Protein AF-A0A7X9BRB9-F1 (afdb_monomer)

Secondary structure (DSSP, 8-state):
-BGGGTEEEPPPTTS---STTTHHHHHHHSEEEEEEEEEEEETTEEE-GGGPPTT-EEEEEE-TTS-EEEEEEE--EEEEEEEEEEE-SSEEEEEPTTS-EEEEE--TTS-EEETTEEE-GGG--TT-EEEEEEE-SSSS--EEEEEE-SS-----EEEEEEEEEEETTTTEEEEEEEEEEETTEEEE-S--SEEEEEEPSS------SS--SEEEEEEEE-TTS-EEEEEEEEE---S-EEEEEEEEEEEETTEEEESS--S-EE--TTSEEEETTEE--GGGSPTT-EEEEEEEEETTEEEEEEEEE--TTTTS-EEEEEEEEEEETTTEEEEEEEEEEETTEEEEE-S-EEEE--TTT-EEEETTEEE-TTT-SGGGTT-EEEEEEETTEEEEEE-PPPEEEEEEEEEEEEE--EE-TTS-EEE---EEEEEEEEEEETTTTEEEEE--EEEE--TT-EEEETTEEE-GGG--TT-EEEEEEETTT--EEEEEE-

Foldseek 3Di:
DCVVVQKDFDAPPQQDDPDPVCVVVRVPPGIAGADPAAFEAEPNRTDDPVPDDPLWDWDFDADPVRHTRYIYTYAAWDKFKFFFFDDDPFKTWGQGLVRDIDIDGHDPPAFEDAPNDTDDPVPRAGQWMKIWRWNDRHDDIDTNHIYTYHDGFFFPWKKKFWFAFADPVQQWTKGAQIWTCDPLDTDGDPDHDIDIAHADPSADDDDDGDDGAMKIFTWTQDPVRGIHTPAIAHDHHFPFKDKDKFFFADDDDQWTDGDPDPFTEGEDPRAFEAELRHTHDPVSDDGRFIKIFIWGDDDRHIYTNYIYTYWPCSLLKKKKKAAWADDDQQFKTKGQKIWIDGRLDTHTDRHIDMATEDQVAEWEQELVATDHSNVVHPVSHGQIWMFIDNPRYTRYIFSDDDFRKKKKFFFQDFADWDADPVGHTPTATQKTKGDQMWIADPVVRHTDTDHIDMAGEGNRAWEAESSDTDGNNVDDGGFIWMFGAHPPPRHGRYIYTD

Mean predicted aligned error: 15.3 Å

Solvent-accessible surface area (backbone atoms only — not comparable to full-atom values): 26661 Å² total; per-residue (Å²): 93,42,66,92,80,37,35,38,66,58,64,47,97,86,31,47,59,73,47,81,93,43,36,69,62,37,62,74,74,34,50,42,43,45,56,98,68,56,48,27,30,48,73,88,36,83,47,60,76,77,72,56,54,58,46,44,52,66,49,78,41,62,45,99,87,62,32,34,41,34,38,45,32,36,78,55,65,43,83,46,61,27,30,27,47,42,73,62,98,50,33,38,28,29,35,30,91,89,70,50,75,47,81,44,80,48,62,92,82,44,50,32,28,44,78,89,37,83,50,60,80,86,75,64,52,66,39,40,48,36,36,34,33,31,31,74,49,42,77,55,74,39,60,76,28,38,39,40,56,78,66,83,74,46,53,72,45,36,36,37,21,38,40,60,38,38,42,82,90,74,47,25,48,30,29,28,75,44,24,34,58,56,88,66,35,83,39,76,47,96,65,83,58,77,51,75,41,34,56,30,90,84,41,77,85,74,80,60,56,68,57,64,30,37,32,38,37,31,26,28,67,44,98,87,71,46,66,22,35,62,46,69,30,79,40,70,68,68,96,49,72,47,66,50,73,43,34,32,61,47,76,58,90,56,33,39,36,40,70,88,45,92,54,49,29,35,52,57,96,54,34,47,29,33,41,64,52,17,59,38,58,73,82,61,59,56,68,67,40,56,34,26,31,41,28,31,73,41,92,92,32,30,34,41,50,34,39,39,34,72,59,76,59,72,53,67,45,46,45,34,36,29,33,27,64,43,52,46,63,68,45,32,40,26,24,47,32,37,26,38,56,52,71,92,41,72,52,75,41,77,65,64,51,68,35,37,46,40,87,90,64,34,41,31,25,29,89,94,22,84,47,60,53,84,74,46,38,63,89,51,50,72,40,58,33,34,37,35,18,48,85,48,40,36,50,34,36,23,56,46,74,76,55,75,36,35,34,37,27,28,29,70,41,74,39,63,64,36,64,49,102,84,69,48,81,73,37,53,41,38,32,39,31,28,35,83,21,31,39,45,40,81,87,80,72,41,77,42,80,48,73,68,45,78,33,45,36,56,73,18,27,45,24,36,43,81,65,42,80,49,48,57,71,78,62,54,72,64,42,50,35,38,30,29,10,23,77,85,84,49,34,34,38,38,37,41,31,115

Radius of gyration: 27.95 Å; Cα contacts (8 Å, |Δi|>4): 1214; chains: 1; bounding box: 80×62×64 Å

Structure (mmCIF, N/CA/C/O backbone):
data_AF-A0A7X9BRB9-F1
#
_entry.id   AF-A0A7X9BRB9-F1
#
loop_
_atom_site.group_PDB
_atom_site.id
_atom_site.type_symbol
_atom_site.label_atom_id
_atom_site.label_alt_id
_atom_site.label_comp_id
_atom_site.label_asym_id
_atom_site.label_entity_id
_atom_site.label_seq_id
_atom_site.pdbx_PDB_ins_code
_atom_site.Cartn_x
_atom_site.Cartn_y
_atom_site.Cartn_z
_atom_site.occupancy
_atom_site.B_iso_or_equiv
_atom_site.auth_seq_id
_atom_site.auth_comp_id
_atom_site.auth_asym_id
_atom_site.auth_atom_id
_atom_site.pdbx_PDB_model_num
ATOM 1 N N . ASN A 1 1 ? -28.944 -16.063 16.396 1.00 81.50 1 ASN A N 1
ATOM 2 C CA . ASN A 1 1 ? -29.538 -15.959 17.744 1.00 81.50 1 ASN A CA 1
ATOM 3 C C . ASN A 1 1 ? -30.044 -14.539 17.927 1.00 81.50 1 ASN A C 1
ATOM 5 O O . ASN A 1 1 ? -29.241 -13.628 17.774 1.00 81.50 1 ASN A O 1
ATOM 9 N N . ASN A 1 2 ? -31.337 -14.330 18.174 1.00 82.00 2 ASN A N 1
ATOM 10 C CA . ASN A 1 2 ? -31.875 -12.989 18.380 1.00 82.00 2 ASN A CA 1
ATOM 11 C C . ASN A 1 2 ? -32.110 -12.763 19.872 1.00 82.00 2 ASN A C 1
ATOM 13 O O . ASN A 1 2 ? -33.237 -12.862 20.363 1.00 82.00 2 ASN A O 1
ATOM 17 N N . PHE A 1 3 ? -31.009 -12.492 20.586 1.00 82.75 3 PHE A N 1
ATOM 18 C CA . PHE A 1 3 ? -31.025 -12.508 22.044 1.00 82.75 3 PHE A CA 1
ATOM 19 C C . PHE A 1 3 ? -32.054 -11.509 22.621 1.00 82.75 3 PHE A C 1
ATOM 21 O O . PHE A 1 3 ? -32.748 -11.808 23.592 1.00 82.75 3 PHE A O 1
ATOM 28 N N . SER A 1 4 ? -32.169 -10.340 21.977 1.00 82.06 4 SER A N 1
ATOM 29 C CA . SER A 1 4 ? -33.034 -9.229 22.382 1.00 82.06 4 SER A CA 1
ATOM 30 C C . SER A 1 4 ? -34.522 -9.522 22.200 1.00 82.06 4 SER A C 1
ATOM 32 O O . SER A 1 4 ? -35.337 -8.980 22.939 1.00 82.06 4 SER A O 1
ATOM 34 N N . LEU A 1 5 ? -34.876 -10.371 21.231 1.00 84.44 5 LEU A N 1
ATOM 35 C CA . LEU A 1 5 ? -36.261 -10.763 20.954 1.00 84.44 5 LEU A CA 1
ATOM 36 C C . LEU A 1 5 ? -36.643 -12.119 21.562 1.00 84.44 5 LEU A C 1
ATOM 38 O O . LEU A 1 5 ? -37.777 -12.561 21.395 1.00 84.44 5 LEU A O 1
ATOM 42 N N . GLY A 1 6 ? -35.730 -12.780 22.275 1.00 87.56 6 GLY A N 1
ATOM 43 C CA . GLY A 1 6 ? -36.067 -13.975 23.046 1.00 87.56 6 GLY A CA 1
ATOM 44 C C . GLY A 1 6 ? -36.074 -15.287 22.255 1.00 87.56 6 GLY A C 1
ATOM 45 O O . GLY A 1 6 ? -36.646 -16.258 22.743 1.00 87.56 6 GLY A O 1
ATOM 46 N N . TYR A 1 7 ? -35.489 -15.354 21.051 1.00 88.56 7 TYR A N 1
ATOM 47 C CA . TYR A 1 7 ? -35.559 -16.563 20.222 1.00 88.56 7 TYR A CA 1
ATOM 48 C C . TYR A 1 7 ? -34.257 -16.938 19.508 1.00 88.56 7 TYR A C 1
ATOM 50 O O . TYR A 1 7 ? -33.406 -16.107 19.175 1.00 88.56 7 TYR A O 1
ATOM 58 N N . ILE A 1 8 ? -34.139 -18.228 19.201 1.00 89.00 8 ILE A N 1
ATOM 59 C CA . ILE A 1 8 ? -33.098 -18.795 18.349 1.00 89.00 8 ILE A CA 1
ATOM 60 C C . ILE A 1 8 ? -33.742 -19.518 17.166 1.00 89.00 8 ILE A C 1
ATOM 62 O O . ILE A 1 8 ? -34.767 -20.175 17.315 1.00 89.00 8 ILE A O 1
ATOM 66 N N . THR A 1 9 ? -33.133 -19.407 15.991 1.00 86.06 9 THR A N 1
ATOM 67 C CA . THR A 1 9 ? -33.552 -20.145 14.796 1.00 86.06 9 THR A CA 1
ATOM 68 C C . THR A 1 9 ? -32.452 -21.125 14.433 1.00 86.06 9 THR A C 1
ATOM 70 O O . THR A 1 9 ? -31.291 -20.722 14.334 1.00 86.06 9 THR A O 1
ATOM 73 N N . LEU A 1 10 ? -32.810 -22.396 14.258 1.00 84.44 10 LEU A N 1
ATOM 74 C CA . LEU A 1 10 ? -31.896 -23.431 13.786 1.00 84.44 10 LEU A CA 1
ATOM 75 C C . LEU A 1 10 ? -31.966 -23.536 12.266 1.00 84.44 10 LEU A C 1
ATOM 77 O O . LEU A 1 10 ? -33.048 -23.705 11.707 1.00 84.44 10 LEU A O 1
ATOM 81 N N . TYR A 1 11 ? -30.810 -23.471 11.610 1.00 76.88 11 TYR A N 1
ATOM 82 C CA . TYR A 1 11 ? -30.692 -23.772 10.184 1.00 76.88 11 TYR A CA 1
ATOM 83 C C . TYR A 1 11 ? -30.847 -25.278 9.929 1.00 76.88 11 TYR A C 1
ATOM 85 O O . TYR A 1 11 ? -30.810 -26.091 10.859 1.00 76.88 11 TYR A O 1
ATOM 93 N N . PHE A 1 12 ? -31.050 -25.660 8.668 1.00 73.38 12 PHE A N 1
ATOM 94 C CA . PHE A 1 12 ? -31.044 -27.070 8.281 1.00 73.38 12 PHE A CA 1
ATOM 95 C C . PHE A 1 12 ? -29.637 -27.677 8.442 1.00 73.38 12 PHE A C 1
ATOM 97 O O . PHE A 1 12 ? -28.641 -26.957 8.473 1.00 73.38 12 PHE A O 1
ATOM 104 N N . GLU A 1 13 ? -29.548 -29.008 8.565 1.00 66.50 13 GLU A N 1
ATOM 105 C CA . GLU A 1 13 ? -28.272 -29.720 8.795 1.00 66.50 13 GLU A CA 1
ATOM 106 C C . GLU A 1 13 ? -27.251 -29.540 7.659 1.00 66.50 13 GLU A C 1
ATOM 108 O O . GLU A 1 13 ? -26.055 -29.712 7.876 1.00 66.50 13 GLU A O 1
ATOM 113 N N . ASP A 1 14 ? -27.717 -29.181 6.464 1.00 63.22 14 ASP A N 1
ATOM 114 C CA . ASP A 1 14 ? -26.908 -28.863 5.285 1.00 63.22 14 ASP A CA 1
ATOM 115 C C . ASP A 1 14 ? -26.512 -27.374 5.201 1.00 63.22 14 ASP A C 1
ATOM 117 O O . ASP A 1 14 ? -25.952 -26.934 4.197 1.00 63.22 14 ASP A O 1
ATOM 121 N N . GLY A 1 15 ? -26.816 -26.586 6.239 1.00 58.88 15 GLY A N 1
ATOM 122 C CA . GLY A 1 15 ? -26.527 -25.154 6.313 1.00 58.88 15 GLY A CA 1
ATOM 123 C C . GLY A 1 15 ? -27.500 -24.270 5.524 1.00 58.88 15 GLY A C 1
ATOM 124 O O . GLY A 1 15 ? -27.333 -23.046 5.511 1.00 58.88 15 GLY A O 1
ATOM 125 N N . THR A 1 16 ? -28.520 -24.848 4.880 1.00 60.25 16 THR A N 1
ATOM 126 C CA . THR A 1 16 ? -29.532 -24.088 4.135 1.00 60.25 16 THR A CA 1
ATOM 127 C C . THR A 1 16 ? -30.540 -23.404 5.065 1.00 60.25 16 THR A C 1
ATOM 129 O O . THR A 1 16 ? -30.665 -23.722 6.254 1.00 60.25 16 THR A O 1
ATOM 132 N N . GLY A 1 17 ? -31.264 -22.416 4.521 1.00 59.06 17 GLY A N 1
ATOM 133 C CA . GLY A 1 17 ? -32.288 -21.666 5.253 1.00 59.06 17 GLY A CA 1
ATOM 134 C C . GLY A 1 17 ? -31.851 -20.301 5.812 1.00 59.06 17 GLY A C 1
ATOM 135 O O . GLY A 1 17 ? -32.557 -19.676 6.597 1.00 59.06 17 GLY A O 1
ATOM 136 N N . ALA A 1 18 ? -30.704 -19.789 5.369 1.00 56.09 18 ALA A N 1
ATOM 137 C CA . ALA A 1 18 ? -30.362 -18.374 5.528 1.00 56.09 18 ALA A CA 1
ATOM 138 C C . ALA A 1 18 ? -31.033 -17.469 4.467 1.00 56.09 18 ALA A C 1
ATOM 140 O O . ALA A 1 18 ? -31.038 -16.250 4.616 1.00 56.09 18 ALA A O 1
ATOM 141 N N . GLU A 1 19 ? -31.592 -18.050 3.399 1.00 55.84 19 GLU A N 1
ATOM 142 C CA . GLU A 1 19 ? -32.207 -17.311 2.293 1.00 55.84 19 GLU A CA 1
ATOM 143 C C . GLU A 1 19 ? -33.674 -16.930 2.558 1.00 55.84 19 GLU A C 1
ATOM 145 O O . GLU A 1 19 ? -34.447 -17.674 3.170 1.00 55.84 19 GLU A O 1
ATOM 150 N N . PHE A 1 20 ? -34.074 -15.761 2.047 1.00 53.53 20 PHE A N 1
ATOM 151 C CA . PHE A 1 20 ? -35.384 -15.145 2.299 1.00 53.53 20 PHE A CA 1
ATOM 152 C C . PHE A 1 20 ? -36.571 -16.000 1.815 1.00 53.53 20 PHE A C 1
ATOM 154 O O . PHE A 1 20 ? -37.650 -15.958 2.397 1.00 53.53 20 PHE A O 1
ATOM 161 N N . ASN A 1 21 ? -36.365 -16.812 0.777 1.00 59.97 21 ASN A N 1
ATOM 162 C CA . ASN A 1 21 ? -37.354 -17.712 0.170 1.00 59.97 21 ASN A CA 1
ATOM 163 C C . ASN A 1 21 ? -37.685 -18.956 1.023 1.00 59.97 21 ASN A C 1
ATOM 165 O O . ASN A 1 21 ? -38.721 -19.574 0.791 1.00 59.97 21 ASN A O 1
A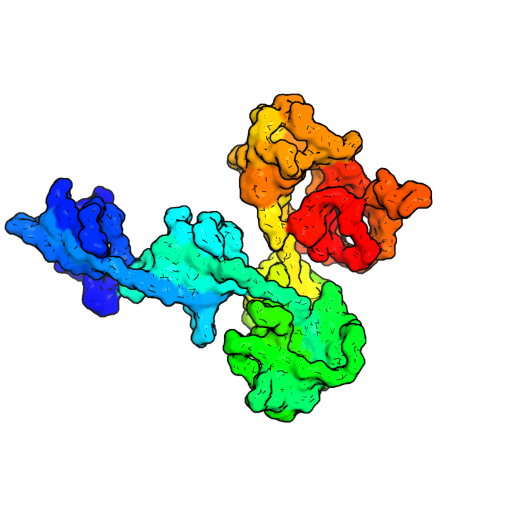TOM 169 N N . VAL A 1 22 ? -36.844 -19.325 2.000 1.00 58.47 22 VAL A N 1
ATOM 170 C CA . VAL A 1 22 ? -37.067 -20.468 2.916 1.00 58.47 22 VAL A CA 1
ATOM 171 C C . VAL A 1 22 ? -37.339 -20.015 4.357 1.00 58.47 22 VAL A C 1
ATOM 173 O O . VAL A 1 22 ? -37.766 -20.819 5.193 1.00 58.47 22 VAL A O 1
ATOM 176 N N . ALA A 1 23 ? -37.130 -18.723 4.641 1.00 56.88 23 ALA A N 1
ATOM 177 C CA . ALA A 1 23 ? -37.240 -18.107 5.962 1.00 56.88 23 ALA A CA 1
ATOM 178 C C . ALA A 1 23 ? -38.616 -18.309 6.618 1.00 56.88 23 ALA A C 1
ATOM 180 O O . ALA A 1 23 ? -38.688 -18.543 7.822 1.00 56.88 23 ALA A O 1
ATOM 181 N N . GLU A 1 24 ? -39.698 -18.292 5.836 1.00 57.25 24 GLU A N 1
ATOM 182 C CA . GLU A 1 24 ? -41.066 -18.465 6.343 1.00 57.25 24 GLU A CA 1
ATOM 183 C C . GLU A 1 24 ? -41.312 -19.891 6.879 1.00 57.25 24 GLU A C 1
ATOM 185 O O . GLU A 1 24 ? -41.953 -20.060 7.917 1.00 57.25 24 GLU A O 1
ATOM 190 N N . SER A 1 25 ? -40.712 -20.911 6.245 1.00 58.22 25 SER A N 1
ATOM 191 C CA . SER A 1 25 ? -40.785 -22.316 6.693 1.00 58.22 25 SER A CA 1
ATOM 192 C C . SER A 1 25 ? -39.913 -22.604 7.922 1.00 58.22 25 SER A C 1
ATOM 194 O O . SER A 1 25 ? -40.257 -23.432 8.767 1.00 58.22 25 SER A O 1
ATOM 196 N N . LEU A 1 26 ? -38.787 -21.894 8.056 1.00 59.06 26 LEU A N 1
ATOM 197 C CA . LEU A 1 26 ? -37.913 -21.993 9.223 1.00 59.06 26 LEU A CA 1
ATOM 198 C C . LEU A 1 26 ? -38.492 -21.281 10.439 1.00 59.06 26 LEU A C 1
ATOM 200 O O . LEU A 1 26 ? -38.431 -21.829 11.539 1.00 59.06 26 LEU A O 1
ATOM 204 N N . ALA A 1 27 ? -39.089 -20.105 10.230 1.00 58.22 27 ALA A N 1
ATOM 205 C CA . ALA A 1 27 ? -39.754 -19.340 11.277 1.00 58.22 27 ALA A CA 1
ATOM 206 C C . ALA A 1 27 ? -40.901 -20.126 11.934 1.00 58.22 27 ALA A C 1
ATOM 208 O O . ALA A 1 27 ? -41.184 -19.925 13.111 1.00 58.22 27 ALA A O 1
ATOM 209 N N . THR A 1 28 ? -41.540 -21.043 11.198 1.00 59.81 28 THR A N 1
ATOM 210 C CA . THR A 1 28 ? -42.643 -21.870 11.712 1.00 59.81 28 THR A CA 1
ATOM 211 C C . THR A 1 28 ? -42.203 -23.175 12.376 1.00 59.81 28 THR A C 1
ATOM 213 O O . THR A 1 28 ? -42.912 -23.647 13.260 1.00 59.81 28 THR A O 1
ATOM 216 N N . LEU A 1 29 ? -41.077 -23.783 11.978 1.00 67.81 29 LEU A N 1
ATOM 217 C CA . LEU A 1 29 ? -40.713 -25.143 12.424 1.00 67.81 29 LEU A CA 1
ATOM 218 C C . LEU A 1 29 ? -39.408 -25.244 13.219 1.00 67.81 29 LEU A C 1
ATOM 220 O O . LEU A 1 29 ? -39.174 -26.266 13.863 1.00 67.81 29 LEU A O 1
ATOM 224 N N . ARG A 1 30 ? -38.536 -24.233 13.156 1.00 80.81 30 ARG A N 1
ATOM 225 C CA . ARG A 1 30 ? -37.184 -24.281 13.742 1.00 80.81 30 ARG A CA 1
ATOM 226 C C . ARG A 1 30 ? -36.800 -23.019 14.511 1.00 80.81 30 ARG A C 1
ATOM 228 O O . ARG A 1 30 ? -35.623 -22.829 14.825 1.00 80.81 30 ARG A O 1
ATOM 235 N N . THR A 1 31 ? -37.771 -22.165 14.815 1.00 85.88 31 THR A N 1
ATOM 236 C CA . THR A 1 31 ? -37.594 -21.037 15.728 1.00 85.88 31 THR A CA 1
ATOM 237 C C . THR A 1 31 ? -38.114 -21.419 17.103 1.00 85.88 31 THR A C 1
ATOM 239 O O . THR A 1 31 ? -39.259 -21.828 17.259 1.00 85.88 31 THR A O 1
ATOM 242 N N . TYR A 1 32 ? -37.251 -21.278 18.100 1.00 88.38 32 TYR A N 1
ATOM 243 C CA . TYR A 1 32 ? -37.512 -21.661 19.477 1.00 88.38 32 TYR A CA 1
ATOM 244 C C . TYR A 1 32 ? -37.311 -20.449 20.373 1.00 88.38 32 TYR A C 1
ATOM 246 O O . TYR A 1 32 ? -36.290 -19.760 20.293 1.00 88.38 32 TYR A O 1
ATOM 254 N N . THR A 1 33 ? -38.287 -20.189 21.231 1.00 89.38 33 THR A N 1
ATOM 255 C CA . THR A 1 33 ? -38.233 -19.117 22.223 1.00 89.38 33 THR A CA 1
ATOM 256 C C . THR A 1 33 ? -37.603 -19.662 23.500 1.00 89.38 33 THR A C 1
ATOM 258 O O . THR A 1 33 ? -37.918 -20.774 23.922 1.00 89.38 33 THR A O 1
ATOM 261 N N . TYR A 1 34 ? -36.710 -18.911 24.135 1.00 86.38 34 TYR A N 1
ATOM 262 C CA . TYR A 1 34 ? -36.211 -19.255 25.470 1.00 86.38 34 TYR A CA 1
ATOM 263 C C . TYR A 1 34 ? -36.926 -18.413 26.531 1.00 86.38 34 TYR A C 1
ATOM 265 O O . TYR A 1 34 ? -37.260 -17.250 26.300 1.00 86.38 34 TYR A O 1
ATOM 273 N N . GLY A 1 35 ? -37.178 -19.021 27.693 1.00 74.88 35 GLY A N 1
ATOM 274 C CA . GLY A 1 35 ? -37.741 -18.336 28.857 1.00 74.88 35 GLY A CA 1
ATOM 275 C C . GLY A 1 35 ? -36.710 -17.472 29.596 1.00 74.88 35 GLY A C 1
ATOM 276 O O . GLY A 1 35 ? -35.585 -17.276 29.139 1.00 74.88 35 GLY A O 1
ATOM 277 N N . PHE A 1 36 ? -37.075 -16.972 30.782 1.00 73.06 36 PHE A N 1
ATOM 278 C CA . PHE A 1 36 ? -36.195 -16.116 31.597 1.00 73.06 36 PHE A CA 1
ATOM 279 C C . PHE A 1 36 ? -34.938 -16.830 32.118 1.00 73.06 36 PHE A C 1
ATOM 281 O O . PHE A 1 36 ? -33.918 -16.182 32.339 1.00 73.06 36 PHE A O 1
ATOM 288 N N . ASN A 1 37 ? -35.006 -18.151 32.300 1.00 82.06 37 ASN A N 1
ATOM 289 C CA . ASN A 1 37 ? -33.904 -18.973 32.787 1.00 82.06 37 ASN A CA 1
ATOM 290 C C . ASN A 1 37 ? -33.559 -20.029 31.742 1.00 82.06 37 ASN A C 1
ATOM 292 O O . ASN A 1 37 ? -34.242 -21.044 31.642 1.00 82.06 37 ASN A O 1
ATOM 296 N N . VAL A 1 38 ? -32.482 -19.799 30.992 1.00 90.00 38 VAL A N 1
ATOM 297 C CA . VAL A 1 38 ? -31.947 -20.780 30.047 1.00 90.00 38 VAL A CA 1
ATOM 298 C C . VAL A 1 38 ? -30.510 -21.117 30.420 1.00 90.00 38 VAL A C 1
ATOM 300 O O . VAL A 1 38 ? -29.675 -20.234 30.621 1.00 90.00 38 VAL A O 1
ATOM 303 N N . THR A 1 39 ? -30.212 -22.408 30.539 1.00 93.81 39 THR A N 1
ATOM 304 C CA . THR A 1 39 ? -28.849 -22.866 30.822 1.00 93.81 39 THR A CA 1
ATOM 305 C C . THR A 1 39 ? -28.100 -23.047 29.512 1.00 93.81 39 THR A C 1
ATOM 307 O O . THR A 1 39 ? -28.440 -23.932 28.729 1.00 93.81 39 THR A O 1
ATOM 310 N N . VAL A 1 40 ? -27.058 -22.253 29.268 1.00 95.06 40 VAL A N 1
ATOM 311 C CA . VAL A 1 40 ? -26.264 -22.360 28.037 1.00 95.06 40 VAL A CA 1
ATOM 312 C C . VAL A 1 40 ? -24.869 -22.864 28.352 1.00 95.06 40 VAL A C 1
ATOM 314 O O . VAL A 1 40 ? -24.170 -22.310 29.196 1.00 95.06 40 VAL A O 1
ATOM 317 N N . ILE A 1 41 ? -24.468 -23.924 27.658 1.00 95.69 41 ILE A N 1
ATOM 318 C CA . ILE A 1 41 ? -23.110 -24.456 27.677 1.00 95.69 41 ILE A CA 1
ATOM 319 C C . ILE A 1 41 ? -22.536 -24.285 26.276 1.00 95.69 41 ILE A C 1
ATOM 321 O O . ILE A 1 41 ? -23.060 -24.888 25.346 1.00 95.69 41 ILE A O 1
ATOM 325 N N . ARG A 1 42 ? -21.462 -23.513 26.114 1.00 93.56 42 ARG A N 1
ATOM 326 C CA . ARG A 1 42 ? -20.739 -23.368 24.842 1.00 93.56 42 ARG A CA 1
ATOM 327 C C . ARG A 1 42 ? -19.309 -23.852 25.019 1.00 93.56 42 ARG A C 1
ATOM 329 O O . ARG A 1 42 ? -18.641 -23.451 25.967 1.00 93.56 42 ARG A O 1
ATOM 336 N N . ASP A 1 43 ? -18.871 -24.760 24.151 1.00 91.38 43 ASP A N 1
ATOM 337 C CA . ASP A 1 43 ? -17.525 -25.352 24.179 1.00 91.38 43 ASP A CA 1
ATOM 338 C C . ASP A 1 43 ? -17.126 -25.939 25.550 1.00 91.38 43 ASP A C 1
ATOM 340 O O . ASP A 1 43 ? -15.962 -25.939 25.939 1.00 91.38 43 ASP A O 1
ATOM 344 N N . GLY A 1 44 ? -18.111 -26.459 26.291 1.00 91.75 44 GLY A N 1
ATOM 345 C CA . GLY A 1 44 ? -17.924 -27.062 27.616 1.00 91.75 44 GLY A CA 1
ATOM 346 C C . GLY A 1 44 ? -18.041 -26.099 28.804 1.00 91.75 44 GLY A C 1
ATOM 347 O O . GLY A 1 44 ? -18.003 -26.559 29.944 1.00 91.75 44 GLY A O 1
ATOM 348 N N . TYR A 1 45 ? -18.245 -24.800 28.570 1.00 94.88 45 TYR A N 1
ATOM 349 C CA . TYR A 1 45 ? -18.346 -23.779 29.617 1.00 94.88 45 TYR A CA 1
ATOM 350 C C . TYR A 1 45 ? -19.760 -23.212 29.732 1.00 94.88 45 TYR A C 1
ATOM 352 O O . TYR A 1 45 ? -20.430 -23.011 28.721 1.00 94.88 45 TYR A O 1
ATOM 360 N N . TYR A 1 46 ? -20.207 -22.911 30.955 1.00 95.62 46 TYR A N 1
ATOM 361 C CA . TYR A 1 46 ? -21.454 -22.172 31.170 1.00 95.62 46 TYR A CA 1
ATOM 362 C C . TYR A 1 46 ? -21.292 -20.724 30.698 1.00 95.62 46 TYR A C 1
ATOM 364 O O . TYR A 1 46 ? -20.387 -20.022 31.147 1.00 95.62 46 TYR A O 1
ATOM 372 N N . VAL A 1 47 ? -22.170 -20.285 29.800 1.00 94.31 47 VAL A N 1
ATOM 373 C CA . VAL A 1 47 ? -22.152 -18.946 29.195 1.00 94.31 47 VAL A CA 1
ATOM 374 C C . VAL A 1 47 ? -23.554 -18.336 29.192 1.00 94.31 47 VAL A C 1
ATOM 376 O O . VAL A 1 47 ? -24.539 -19.008 29.491 1.00 94.31 47 VAL A O 1
ATOM 379 N N . GLY A 1 48 ? -23.653 -17.049 28.857 1.00 91.38 48 GLY A N 1
ATOM 380 C CA . GLY A 1 48 ? -24.942 -16.407 28.608 1.00 91.38 48 GLY A CA 1
ATOM 381 C C . GLY A 1 48 ? -25.497 -16.755 27.224 1.00 91.38 48 GLY A C 1
ATOM 382 O O . GLY A 1 48 ? -24.744 -17.088 26.307 1.00 91.38 48 GLY A O 1
ATOM 383 N N . ILE A 1 49 ? -26.816 -16.636 27.044 1.00 89.50 49 ILE A N 1
ATOM 384 C CA . ILE A 1 49 ? -27.482 -16.896 25.756 1.00 89.50 49 ILE A CA 1
ATOM 385 C C . ILE A 1 49 ? -26.915 -16.047 24.617 1.00 89.50 49 ILE A C 1
ATOM 387 O O . ILE A 1 49 ? -26.805 -16.524 23.493 1.00 89.50 49 ILE A O 1
ATOM 391 N N . GLN A 1 50 ? -26.468 -14.826 24.910 1.00 88.50 50 GLN A N 1
ATOM 392 C CA . GLN A 1 50 ? -25.831 -13.916 23.960 1.00 88.50 50 GLN A CA 1
ATOM 393 C C . GLN A 1 50 ? -24.513 -14.446 23.372 1.00 88.50 50 GLN A C 1
ATOM 395 O O . GLN A 1 50 ? -24.058 -13.931 22.359 1.00 88.50 50 GLN A O 1
ATOM 400 N N . SER A 1 51 ? -23.893 -15.462 23.983 1.00 89.50 51 SER A N 1
ATOM 401 C CA . SER A 1 51 ? -22.631 -16.043 23.509 1.00 89.50 51 SER A CA 1
ATOM 402 C C . SER A 1 51 ? -22.805 -17.058 22.378 1.00 89.50 51 SER A C 1
ATOM 404 O O . SER A 1 51 ? -21.800 -17.490 21.818 1.00 89.50 51 SER A O 1
ATOM 406 N N . ILE A 1 52 ? -24.040 -17.458 22.053 1.00 89.31 52 ILE A N 1
ATOM 407 C CA . ILE A 1 52 ? -24.314 -18.321 20.899 1.00 89.31 52 ILE A CA 1
ATOM 408 C C . ILE A 1 52 ? -24.167 -17.515 19.613 1.00 89.31 52 ILE A C 1
ATOM 410 O O . ILE A 1 52 ? -24.947 -16.586 19.374 1.00 89.31 52 ILE A O 1
ATOM 414 N N . GLN A 1 53 ? -23.206 -17.913 18.782 1.00 85.50 53 GLN A N 1
ATOM 415 C CA . GLN A 1 53 ? -22.899 -17.246 17.521 1.00 85.50 53 GLN A CA 1
ATOM 416 C C . GLN A 1 53 ? -23.579 -17.939 16.332 1.00 85.50 53 GLN A C 1
ATOM 418 O O . GLN A 1 53 ? -23.906 -19.130 16.410 1.00 85.50 53 GLN A O 1
ATOM 423 N N . PRO A 1 54 ? -23.828 -17.221 15.218 1.00 79.56 54 PRO A N 1
ATOM 424 C CA . PRO A 1 54 ? -24.209 -17.853 13.957 1.00 79.56 54 PRO A CA 1
ATOM 425 C C . PRO A 1 54 ? -23.261 -19.010 13.606 1.00 79.56 54 PRO A C 1
ATOM 427 O O . PRO A 1 54 ? -22.064 -18.914 13.847 1.00 79.56 54 PRO A O 1
ATOM 430 N N . GLY A 1 55 ? -23.806 -20.117 13.089 1.00 78.44 55 GLY A N 1
ATOM 431 C CA . GLY A 1 55 ? -23.056 -21.318 12.689 1.00 78.44 55 GLY A CA 1
ATOM 432 C C . GLY A 1 55 ? -22.562 -22.229 13.826 1.00 78.44 55 GLY A C 1
ATOM 433 O O . GLY A 1 55 ? -21.998 -23.289 13.551 1.00 78.44 55 GLY A O 1
ATOM 434 N N . ASP A 1 56 ? -22.768 -21.873 15.101 1.00 86.31 56 ASP A N 1
ATOM 435 C CA . ASP A 1 56 ? -22.559 -22.819 16.205 1.00 86.31 56 ASP A CA 1
ATOM 436 C C . ASP A 1 56 ? -23.452 -24.061 16.018 1.00 86.31 56 ASP A C 1
ATOM 438 O O . ASP A 1 56 ? -24.637 -23.961 15.685 1.00 86.31 56 ASP A O 1
ATOM 442 N N . LYS A 1 57 ? -22.902 -25.250 16.288 1.00 86.38 57 LYS A N 1
ATOM 443 C CA . LYS A 1 57 ? -23.689 -26.490 16.305 1.00 86.38 57 LYS A CA 1
ATOM 444 C C . LYS A 1 57 ? -24.320 -26.634 17.668 1.00 86.38 57 LYS A C 1
ATOM 446 O O . LYS A 1 57 ? -23.603 -26.746 18.663 1.00 86.38 57 LYS A O 1
ATOM 451 N N . VAL A 1 58 ? -25.645 -26.628 17.713 1.00 89.44 58 VAL A N 1
ATOM 452 C CA . VAL A 1 58 ? -26.381 -26.600 18.974 1.00 89.44 58 VAL A CA 1
ATOM 453 C C . VAL A 1 58 ? -27.294 -27.805 19.131 1.00 89.44 58 VAL A C 1
ATOM 455 O O . VAL A 1 58 ? -27.942 -28.253 18.189 1.00 89.44 58 VAL A O 1
ATOM 458 N N . PHE A 1 59 ? -27.364 -28.302 20.357 1.00 91.19 59 PHE A N 1
ATOM 459 C CA . PHE A 1 59 ? -28.408 -29.183 20.842 1.00 91.19 59 PHE A CA 1
ATOM 460 C C . PHE A 1 59 ? -29.305 -28.374 21.778 1.00 91.19 59 PHE A C 1
ATOM 462 O O . PHE A 1 59 ? -28.814 -27.747 22.721 1.00 91.19 59 PHE A O 1
ATOM 469 N N . ILE A 1 60 ? -30.607 -28.381 21.509 1.00 91.69 60 ILE A N 1
ATOM 470 C CA . ILE A 1 60 ? -31.609 -27.644 22.277 1.00 91.69 60 ILE A CA 1
ATOM 471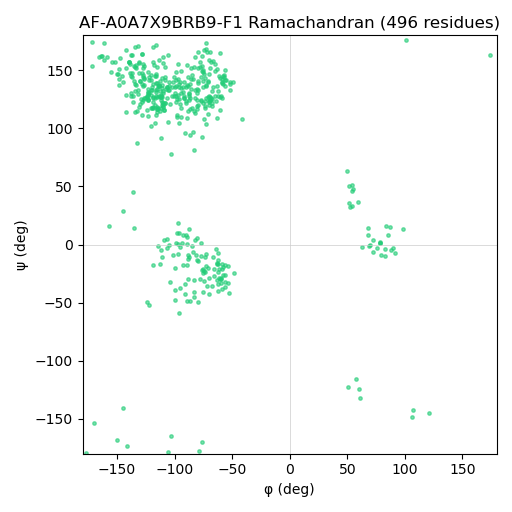 C C . ILE A 1 60 ? -32.476 -28.646 23.036 1.00 91.69 60 ILE A C 1
ATOM 473 O O . ILE A 1 60 ? -33.038 -29.555 22.431 1.00 91.69 60 ILE A O 1
ATOM 477 N N . ASN A 1 61 ? -32.592 -28.459 24.350 1.00 92.88 61 ASN A N 1
ATOM 478 C CA . ASN A 1 61 ? -33.577 -29.139 25.181 1.00 92.88 61 ASN A CA 1
ATOM 479 C C . ASN A 1 61 ? -34.732 -28.183 25.483 1.00 92.88 61 ASN A C 1
ATOM 481 O O . ASN A 1 61 ? -34.496 -27.066 25.957 1.00 92.88 61 ASN A O 1
ATOM 485 N N . LEU A 1 62 ? -35.954 -28.638 25.224 1.00 91.81 62 LEU A N 1
ATOM 486 C CA . LEU A 1 62 ? -37.174 -27.889 25.505 1.00 91.81 62 LEU A CA 1
ATOM 487 C C . LEU A 1 62 ? -37.797 -28.374 26.817 1.00 91.81 62 LEU A C 1
ATOM 489 O O . LEU A 1 62 ? -37.679 -29.552 27.157 1.00 91.81 62 LEU A O 1
ATOM 493 N N . ASP A 1 63 ? -38.455 -27.471 27.534 1.00 89.88 63 ASP A N 1
ATOM 494 C CA . ASP A 1 63 ? -39.310 -27.811 28.666 1.00 89.88 63 ASP A CA 1
ATOM 495 C C . ASP A 1 63 ? -40.684 -28.337 28.206 1.00 89.88 63 ASP A C 1
ATOM 497 O O . ASP A 1 63 ? -40.964 -28.495 27.014 1.00 89.88 63 ASP A O 1
ATOM 501 N N . ASN A 1 64 ? -41.556 -28.628 29.175 1.00 90.81 64 ASN A N 1
ATOM 502 C CA . ASN A 1 64 ? -42.901 -29.147 28.915 1.00 90.81 64 ASN A CA 1
ATOM 503 C C . ASN A 1 64 ? -43.816 -28.148 28.184 1.00 90.81 64 ASN A C 1
ATOM 505 O O . ASN A 1 64 ? -44.796 -28.577 27.576 1.00 90.81 64 ASN A O 1
ATOM 509 N N . ASP A 1 65 ? -43.504 -26.851 28.241 1.00 88.38 65 ASP A N 1
ATOM 510 C CA . ASP A 1 65 ? -44.266 -25.774 27.604 1.00 88.38 65 ASP A CA 1
ATOM 511 C C . ASP A 1 65 ? -43.689 -25.407 26.220 1.00 88.38 65 ASP A C 1
ATOM 513 O O . ASP A 1 65 ? -44.249 -24.578 25.501 1.00 88.38 65 ASP A O 1
ATOM 517 N N . GLY A 1 66 ? -42.593 -26.058 25.811 1.00 87.25 66 GLY A N 1
ATOM 518 C CA . GLY A 1 66 ? -41.935 -25.859 24.522 1.00 87.25 66 GLY A CA 1
ATOM 519 C C . GLY A 1 66 ? -40.928 -24.707 24.498 1.00 87.25 66 GLY A C 1
ATOM 520 O O . GLY A 1 66 ? -40.422 -24.380 23.421 1.00 87.25 66 GLY A O 1
ATOM 521 N N . TYR A 1 67 ? -40.603 -24.108 25.648 1.00 91.00 67 TYR A N 1
ATOM 522 C CA . TYR A 1 67 ? -39.525 -23.127 25.755 1.00 91.00 67 TYR A CA 1
ATOM 523 C C . TYR A 1 67 ? -38.181 -23.822 25.904 1.00 91.00 67 TYR A C 1
ATOM 525 O O . TYR A 1 67 ? -38.070 -24.928 26.426 1.00 91.00 67 TYR A O 1
ATOM 533 N N . ILE A 1 68 ? -37.117 -23.161 25.467 1.00 92.38 68 ILE A N 1
ATOM 534 C CA . ILE A 1 68 ? -35.775 -23.695 25.671 1.00 92.38 68 ILE A CA 1
ATOM 535 C C . ILE A 1 68 ? -35.411 -23.607 27.155 1.00 92.38 68 ILE A C 1
ATOM 537 O O . ILE A 1 68 ? -35.351 -22.513 27.717 1.00 92.38 68 ILE A O 1
ATOM 541 N N . GLU A 1 69 ? -35.082 -24.754 27.745 1.00 92.25 69 GLU A N 1
ATOM 542 C CA . GLU A 1 69 ? -34.552 -24.873 29.108 1.00 92.25 69 GLU A CA 1
ATOM 543 C C . GLU A 1 69 ? -33.015 -24.938 29.096 1.00 92.25 69 GLU A C 1
ATOM 545 O O . GLU A 1 69 ? -32.332 -24.372 29.960 1.00 92.25 69 GLU A O 1
ATOM 550 N N . LYS A 1 70 ? -32.441 -25.615 28.089 1.00 93.50 70 LYS A N 1
ATOM 551 C CA . LYS A 1 70 ? -30.993 -25.823 27.983 1.00 93.50 70 LYS A CA 1
ATOM 552 C C . LYS A 1 70 ? -30.498 -25.817 26.542 1.00 93.50 70 LYS A C 1
ATOM 554 O O . LYS A 1 70 ? -31.095 -26.431 25.663 1.00 93.50 70 LYS A O 1
ATOM 559 N N . ILE A 1 71 ? -29.344 -25.191 26.327 1.00 94.75 71 ILE A N 1
ATOM 560 C CA . ILE A 1 71 ? -28.608 -25.208 25.061 1.00 94.75 71 ILE A CA 1
ATOM 561 C C . ILE A 1 71 ? -27.205 -25.750 25.313 1.00 94.75 71 ILE A C 1
ATOM 563 O O . ILE A 1 71 ? -26.499 -25.277 26.203 1.00 94.75 71 ILE A O 1
ATOM 567 N N . SER A 1 72 ? -26.783 -26.724 24.511 1.00 94.75 72 SER A N 1
ATOM 568 C CA . SER A 1 72 ? -25.383 -27.133 24.413 1.00 94.75 72 SER A CA 1
ATOM 569 C C . SER A 1 72 ? -24.872 -26.804 23.021 1.00 94.75 72 SER A C 1
ATOM 571 O O . SER A 1 72 ? -25.382 -27.327 22.039 1.00 94.75 72 SER A O 1
ATOM 573 N N . ALA A 1 73 ? -23.886 -25.923 22.939 1.00 92.06 73 ALA A N 1
ATOM 574 C CA . ALA A 1 73 ? -23.323 -25.406 21.709 1.00 92.06 73 ALA A CA 1
ATOM 575 C C . ALA A 1 73 ? -21.848 -25.781 21.572 1.00 92.06 73 ALA A C 1
ATOM 577 O O . ALA A 1 73 ? -21.099 -25.804 22.553 1.00 92.06 73 ALA A O 1
ATOM 578 N N . LYS A 1 74 ? -21.428 -26.031 20.336 1.00 89.75 74 LYS A N 1
ATOM 579 C CA . LYS A 1 74 ? -20.030 -26.204 19.958 1.00 89.75 74 LYS A CA 1
ATOM 580 C C . LYS A 1 74 ? -19.696 -25.251 18.819 1.00 89.75 74 LYS A C 1
ATOM 582 O O . LYS A 1 74 ? -20.377 -25.267 17.790 1.00 89.75 74 LYS A O 1
ATOM 587 N N . SER A 1 75 ? -18.652 -24.451 19.002 1.00 86.94 75 SER A N 1
ATOM 588 C CA . SER A 1 75 ? -18.149 -23.569 17.956 1.00 86.94 75 SER A CA 1
ATOM 589 C C . SER A 1 75 ? -17.508 -24.369 16.820 1.00 86.94 75 SER A C 1
ATOM 591 O O . SER A 1 75 ? -17.022 -25.490 17.008 1.00 86.94 75 SER A O 1
ATOM 593 N N . PHE A 1 76 ? -17.544 -23.815 15.605 1.00 84.00 76 PHE A N 1
ATOM 594 C CA . PHE A 1 76 ? -17.071 -24.514 14.406 1.00 84.00 76 PHE A CA 1
ATOM 595 C C . PHE A 1 76 ? -16.217 -23.625 13.486 1.00 84.00 76 PHE A C 1
ATOM 597 O O . PHE A 1 76 ? -16.324 -23.637 12.262 1.00 84.00 76 PHE A O 1
ATOM 604 N N . TYR A 1 77 ? -15.291 -22.873 14.077 1.00 86.62 77 TYR A N 1
ATOM 605 C CA . TYR A 1 77 ? -14.363 -22.051 13.305 1.00 86.62 77 TYR A CA 1
ATOM 606 C C . TYR A 1 77 ? -13.328 -22.891 12.554 1.00 86.62 77 TYR A C 1
ATOM 608 O O . TYR A 1 77 ? -12.757 -23.847 13.086 1.00 86.62 77 TYR A O 1
ATOM 616 N N . LYS A 1 78 ? -13.030 -22.478 11.324 1.00 86.19 78 LYS A N 1
ATOM 617 C CA . LYS A 1 78 ? -11.921 -22.991 10.522 1.00 86.19 78 LYS A CA 1
ATOM 618 C C . LYS A 1 78 ? -10.987 -21.850 10.131 1.00 86.19 78 LYS A C 1
ATOM 620 O O . LYS A 1 78 ? -11.452 -20.740 9.866 1.00 86.19 78 LYS A O 1
ATOM 625 N N . PRO A 1 79 ? -9.672 -22.108 10.072 1.00 89.62 79 PRO A N 1
ATOM 626 C CA . PRO A 1 79 ? -8.736 -21.127 9.559 1.00 89.62 79 PRO A CA 1
ATOM 627 C C . PRO A 1 79 ? -8.932 -20.965 8.049 1.00 89.62 79 PRO A C 1
ATOM 629 O O . PRO A 1 79 ? -8.890 -21.940 7.301 1.00 89.62 79 PRO A O 1
ATOM 632 N N . VAL A 1 80 ? -9.107 -19.726 7.607 1.00 89.75 80 VAL A N 1
ATOM 633 C CA . VAL A 1 80 ? -9.018 -19.329 6.203 1.00 89.75 80 VAL A CA 1
ATOM 634 C C . VAL A 1 80 ? -7.761 -18.492 6.049 1.00 89.75 80 VAL A C 1
ATOM 636 O O . VAL A 1 80 ? -7.641 -17.445 6.679 1.00 89.75 80 VAL A O 1
ATOM 639 N N . ILE A 1 81 ? -6.825 -18.967 5.233 1.00 90.25 81 ILE A N 1
ATOM 640 C CA . ILE A 1 81 ? -5.558 -18.287 4.960 1.00 90.25 81 ILE A CA 1
ATOM 641 C C . ILE A 1 81 ? -5.624 -17.711 3.548 1.00 90.25 81 ILE A C 1
ATOM 643 O O . ILE A 1 81 ? -6.085 -18.379 2.619 1.00 90.25 81 ILE A O 1
ATOM 647 N N . GLY A 1 82 ? -5.183 -16.469 3.390 1.00 89.12 82 GLY A N 1
ATOM 648 C CA . GLY A 1 82 ? -5.089 -15.835 2.083 1.00 89.12 82 GLY A CA 1
ATOM 649 C C . GLY A 1 82 ? -4.380 -14.491 2.133 1.00 89.12 82 GLY A C 1
ATOM 650 O O . GLY A 1 82 ? -4.061 -13.970 3.201 1.00 89.12 82 GLY A O 1
ATOM 651 N N . THR A 1 83 ? -4.153 -13.927 0.955 1.00 89.56 83 THR A N 1
ATOM 652 C CA . THR A 1 83 ? -3.590 -12.588 0.787 1.00 89.56 83 THR A CA 1
ATOM 653 C C . THR A 1 83 ? -4.715 -11.574 0.638 1.00 89.56 83 THR A C 1
ATOM 655 O O . THR A 1 83 ? -5.665 -11.804 -0.113 1.00 89.56 83 THR A O 1
ATOM 658 N N . VAL A 1 84 ? -4.621 -10.443 1.334 1.00 89.81 84 VAL A N 1
ATOM 659 C CA . VAL A 1 84 ? -5.570 -9.332 1.226 1.00 89.81 84 VAL A CA 1
ATOM 660 C C . VAL A 1 84 ? -5.507 -8.770 -0.190 1.00 89.81 84 VAL A C 1
ATOM 662 O O . VAL A 1 84 ? -4.523 -8.151 -0.587 1.00 89.81 84 VAL A O 1
ATOM 665 N N . HIS A 1 85 ? -6.564 -9.011 -0.956 1.00 82.19 85 HIS A N 1
ATOM 666 C CA . HIS A 1 85 ? -6.717 -8.519 -2.320 1.00 82.19 85 HIS A CA 1
ATOM 667 C C . HIS A 1 85 ? -7.336 -7.119 -2.319 1.00 82.19 85 HIS A C 1
ATOM 669 O O . HIS A 1 85 ? -6.781 -6.203 -2.915 1.00 82.19 85 HIS A O 1
ATOM 675 N N . TYR A 1 86 ? -8.427 -6.945 -1.567 1.00 74.06 86 TYR A N 1
ATOM 676 C CA . TYR A 1 86 ? -9.045 -5.644 -1.317 1.00 74.06 86 TYR A CA 1
ATOM 677 C C . TYR A 1 86 ? -9.378 -5.460 0.149 1.00 74.06 86 TYR A C 1
ATOM 679 O O . TYR A 1 86 ? -9.674 -6.419 0.868 1.00 74.06 86 TYR A O 1
ATOM 687 N N . LYS A 1 87 ? -9.432 -4.194 0.543 1.00 79.88 87 LYS A N 1
ATOM 688 C CA . LYS A 1 87 ? -9.872 -3.760 1.855 1.00 79.88 87 LYS A CA 1
ATOM 689 C C . LYS A 1 87 ? -10.763 -2.536 1.710 1.00 79.88 87 LYS A C 1
ATOM 691 O O . LYS A 1 87 ? -10.367 -1.548 1.103 1.00 79.88 87 LYS A O 1
ATOM 696 N N . GLY A 1 88 ? -11.942 -2.607 2.310 1.00 67.00 88 GLY A N 1
ATOM 697 C CA . GLY A 1 88 ? -12.781 -1.446 2.566 1.00 67.00 88 GLY A CA 1
ATOM 698 C C . GLY A 1 88 ? -12.719 -1.009 4.027 1.00 67.00 88 GLY A C 1
ATOM 699 O O . GLY A 1 88 ? -11.863 -1.442 4.804 1.00 67.00 88 GLY A O 1
ATOM 700 N N . LEU A 1 89 ? -13.679 -0.166 4.412 1.00 70.62 89 LEU A N 1
ATOM 701 C CA . LEU A 1 89 ? -13.795 0.380 5.769 1.00 70.62 89 LEU A CA 1
ATOM 702 C C . LEU A 1 89 ? -14.022 -0.702 6.834 1.00 70.62 89 LEU A C 1
ATOM 704 O O . LEU A 1 89 ? -13.430 -0.635 7.905 1.00 70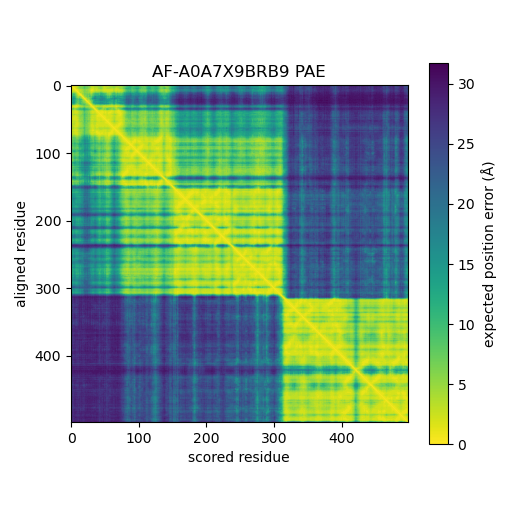.62 89 LEU A O 1
ATOM 708 N N . ASN A 1 90 ? -14.844 -1.707 6.527 1.00 74.88 90 ASN A N 1
ATOM 709 C CA . ASN A 1 90 ? -15.263 -2.779 7.440 1.00 74.88 90 ASN A CA 1
ATOM 710 C C . ASN A 1 90 ? -15.435 -4.127 6.714 1.00 74.88 90 ASN A C 1
ATOM 712 O O . ASN A 1 90 ? -16.275 -4.952 7.066 1.00 74.88 90 ASN A O 1
ATOM 716 N N . TRP A 1 91 ? -14.690 -4.338 5.634 1.00 80.19 91 TRP A N 1
ATOM 717 C CA . TRP A 1 91 ? -14.713 -5.583 4.874 1.00 80.19 91 TRP A CA 1
ATOM 718 C C . TRP A 1 91 ? -13.369 -5.802 4.190 1.00 80.19 91 TRP A C 1
ATOM 720 O O . TRP A 1 91 ? -12.614 -4.856 3.956 1.00 80.19 91 TRP A O 1
ATOM 730 N N . LEU A 1 92 ? -13.069 -7.052 3.863 1.00 84.00 92 LEU A N 1
ATOM 731 C CA . LEU A 1 92 ? -11.907 -7.418 3.066 1.00 84.00 92 LEU A CA 1
ATOM 732 C C . LEU A 1 92 ? -12.261 -8.521 2.066 1.00 84.00 92 LEU A C 1
ATOM 734 O O . LEU A 1 92 ? -13.225 -9.263 2.246 1.00 84.00 92 LEU A O 1
ATOM 738 N N . THR A 1 93 ? -11.481 -8.619 0.998 1.00 84.88 93 THR A N 1
ATOM 739 C CA . THR A 1 93 ? -11.507 -9.754 0.072 1.00 84.88 93 THR A CA 1
ATOM 740 C C . THR A 1 93 ? -10.150 -10.432 0.115 1.00 84.88 93 THR A C 1
ATOM 742 O O . THR A 1 93 ? -9.132 -9.771 -0.083 1.00 84.88 93 THR A O 1
ATOM 745 N N . LEU A 1 94 ? -10.127 -11.738 0.368 1.00 87.44 94 LEU A N 1
ATOM 746 C CA . LEU A 1 94 ? -8.911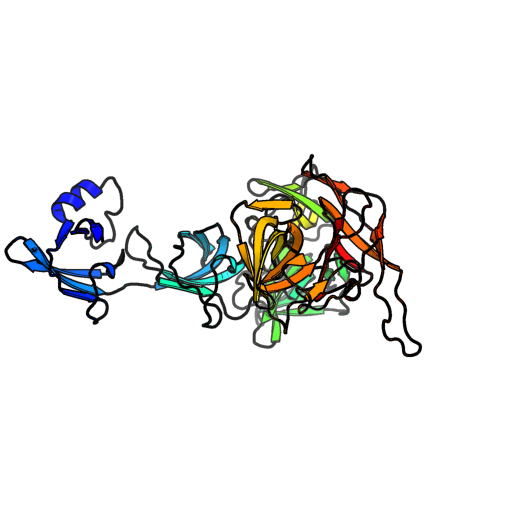 -12.546 0.347 1.00 87.44 94 LEU A CA 1
ATOM 747 C C . LEU A 1 94 ? -8.794 -13.297 -0.966 1.00 87.44 94 LEU A C 1
ATOM 749 O O . LEU A 1 94 ? -9.754 -13.936 -1.391 1.00 87.44 94 LEU A O 1
ATOM 753 N N . LYS A 1 95 ? -7.599 -13.291 -1.548 1.00 84.44 95 LYS A N 1
ATOM 754 C CA . LYS A 1 95 ? -7.185 -14.270 -2.549 1.00 84.44 95 LYS A CA 1
ATOM 755 C C . LYS A 1 95 ? -6.605 -15.479 -1.820 1.00 84.44 95 LYS A C 1
ATOM 757 O O . LYS A 1 95 ? -5.613 -15.353 -1.100 1.00 84.44 95 LYS A O 1
ATOM 762 N N . LYS A 1 96 ? -7.248 -16.633 -1.962 1.00 83.25 96 LYS A N 1
ATOM 763 C CA . LYS A 1 96 ? -6.791 -17.903 -1.388 1.00 83.25 96 LYS A CA 1
ATOM 764 C C . LYS A 1 96 ? -5.684 -18.511 -2.248 1.00 83.25 96 LYS A C 1
ATOM 766 O O . LYS A 1 96 ? -5.482 -18.116 -3.396 1.00 83.25 96 LYS A O 1
ATOM 771 N N . GLU A 1 97 ? -4.985 -19.502 -1.701 1.00 78.19 97 GLU A N 1
ATOM 772 C CA . GLU A 1 97 ? -3.904 -20.212 -2.403 1.00 78.19 97 GLU A CA 1
ATOM 773 C C . GLU A 1 97 ? -4.364 -20.904 -3.695 1.00 78.19 97 GLU A C 1
ATOM 775 O O . GLU A 1 97 ? -3.592 -21.010 -4.644 1.00 78.19 97 GLU A O 1
ATOM 780 N N . ASP A 1 98 ? -5.626 -21.337 -3.759 1.00 75.12 98 ASP A N 1
ATOM 781 C CA . ASP A 1 98 ? -6.233 -21.943 -4.952 1.00 75.12 98 ASP A CA 1
ATOM 782 C C . ASP A 1 98 ? -6.613 -20.917 -6.040 1.00 75.12 98 ASP A C 1
ATOM 784 O O . ASP A 1 98 ? -7.156 -21.285 -7.081 1.00 75.12 98 ASP A O 1
ATOM 788 N N . GLY A 1 99 ? -6.331 -19.632 -5.807 1.00 73.31 99 GLY A N 1
ATOM 789 C CA . GLY A 1 99 ? -6.647 -18.528 -6.707 1.00 73.31 99 GLY A CA 1
ATOM 790 C C . GLY A 1 99 ? -8.081 -18.012 -6.592 1.00 73.31 99 GLY A C 1
ATOM 791 O O . GLY A 1 99 ? -8.404 -17.014 -7.235 1.00 73.31 99 GLY A O 1
ATOM 792 N N . THR A 1 100 ? -8.937 -18.634 -5.774 1.00 80.00 100 THR A N 1
ATOM 793 C CA . THR A 1 100 ? -10.305 -18.154 -5.548 1.00 80.00 100 THR A CA 1
ATOM 794 C C . THR A 1 100 ? -10.327 -16.944 -4.617 1.00 80.00 100 THR A C 1
ATOM 796 O O . THR A 1 100 ? -9.450 -16.757 -3.769 1.00 80.00 100 THR A O 1
ATOM 799 N N . PHE A 1 101 ? -11.362 -16.116 -4.758 1.00 81.00 101 PHE A N 1
ATOM 800 C CA . PHE A 1 101 ? -11.569 -14.940 -3.920 1.00 81.00 101 PHE A CA 1
ATOM 801 C C . PHE A 1 101 ? -12.682 -15.190 -2.902 1.00 81.00 101 PHE A C 1
ATOM 803 O O . PHE A 1 101 ? -13.707 -15.789 -3.226 1.00 81.00 101 PHE A O 1
ATOM 810 N N . ALA A 1 102 ? -12.492 -14.721 -1.671 1.00 81.50 102 ALA A N 1
ATOM 811 C CA . ALA A 1 102 ? -13.502 -14.780 -0.621 1.00 81.50 102 ALA A CA 1
ATOM 812 C C . ALA A 1 102 ? -13.700 -13.412 0.027 1.00 81.50 102 ALA A C 1
ATOM 814 O O . ALA A 1 102 ? -12.748 -12.800 0.510 1.00 81.50 102 ALA A O 1
ATOM 815 N N . TYR A 1 103 ? -14.949 -12.959 0.037 1.00 85.56 103 TYR A N 1
ATOM 816 C CA . TYR A 1 103 ? -15.374 -11.718 0.666 1.00 85.56 103 TYR A CA 1
ATOM 817 C C . TYR A 1 103 ? -15.746 -11.956 2.133 1.00 85.56 103 TYR A C 1
ATOM 819 O O . TYR A 1 103 ? -16.452 -12.915 2.448 1.00 85.56 103 TYR A O 1
ATOM 827 N N . TYR A 1 104 ? -15.312 -11.053 3.010 1.00 85.00 104 TYR A N 1
ATOM 828 C CA . TYR A 1 104 ? -15.610 -11.077 4.437 1.00 85.00 104 TYR A CA 1
ATOM 829 C C . TYR A 1 104 ? -15.978 -9.678 4.932 1.00 85.00 104 TYR A C 1
ATOM 831 O O . TYR A 1 104 ? -15.180 -8.747 4.821 1.00 85.00 104 TYR A O 1
ATOM 839 N N . SER A 1 105 ? -17.167 -9.536 5.520 1.00 81.38 105 SER A N 1
ATOM 840 C CA . SER A 1 105 ? -17.503 -8.363 6.331 1.00 81.38 105 SER A CA 1
ATOM 841 C C . SER A 1 105 ? -16.898 -8.532 7.724 1.00 81.38 105 SER A C 1
ATOM 843 O O . SER A 1 105 ? -16.982 -9.611 8.308 1.00 81.38 105 SER A O 1
ATOM 845 N N . ILE A 1 106 ? -16.247 -7.487 8.229 1.00 84.38 106 ILE A N 1
ATOM 846 C CA . ILE A 1 106 ? -15.507 -7.484 9.490 1.00 84.38 106 ILE A CA 1
ATOM 847 C C . ILE A 1 106 ? -16.199 -6.514 10.449 1.00 84.38 106 ILE A C 1
ATOM 849 O O . ILE A 1 106 ? -16.246 -5.311 10.189 1.00 84.38 106 ILE A O 1
ATOM 853 N N . SER A 1 107 ? -16.726 -7.025 11.564 1.00 79.75 107 SER A N 1
ATOM 854 C CA . SER A 1 107 ? -17.195 -6.169 12.660 1.00 79.75 107 SER A CA 1
ATOM 855 C C . SER A 1 107 ? -16.007 -5.512 13.366 1.00 79.75 107 SER A C 1
ATOM 857 O O . SER A 1 107 ? -14.943 -6.103 13.527 1.00 79.75 107 SER A O 1
ATOM 859 N N . ASP A 1 108 ? -16.235 -4.297 13.845 1.00 78.00 108 ASP A N 1
ATOM 860 C CA . ASP A 1 108 ? -15.407 -3.539 14.785 1.00 78.00 108 ASP A CA 1
ATOM 861 C C . ASP A 1 108 ? -15.071 -4.273 16.097 1.00 78.00 108 ASP A C 1
ATOM 863 O O . ASP A 1 108 ? -14.115 -3.907 16.775 1.00 78.00 108 ASP A O 1
ATOM 867 N N . THR A 1 109 ? -15.815 -5.325 16.446 1.00 80.81 109 THR A N 1
ATOM 868 C CA . THR A 1 109 ? -15.551 -6.159 17.630 1.00 80.81 109 THR A CA 1
ATOM 869 C C . THR A 1 109 ? -14.580 -7.314 17.376 1.00 80.81 109 THR A C 1
ATOM 871 O O . THR A 1 109 ? -14.138 -7.954 18.332 1.00 80.81 109 THR A O 1
ATOM 874 N N . VAL A 1 110 ? -14.237 -7.599 16.113 1.00 90.00 110 VAL A N 1
ATOM 875 C CA . VAL A 1 110 ? -13.343 -8.709 15.762 1.00 90.00 110 VAL A CA 1
ATOM 876 C C . VAL A 1 110 ? -11.924 -8.374 16.225 1.00 90.00 110 VAL A C 1
ATOM 878 O O . VAL A 1 110 ? -11.351 -7.391 15.753 1.00 90.00 110 VAL A O 1
ATOM 881 N N . PRO A 1 111 ? -11.314 -9.179 17.113 1.00 90.62 111 PRO A N 1
ATOM 882 C CA . PRO A 1 111 ? -9.960 -8.916 17.563 1.00 90.62 111 PRO A CA 1
ATOM 883 C C . PRO A 1 111 ? -8.958 -9.230 16.449 1.00 90.62 111 PRO A C 1
ATOM 885 O O . PRO A 1 111 ? -9.038 -10.258 15.767 1.00 90.62 111 PRO A O 1
ATOM 888 N N . ILE A 1 112 ? -7.989 -8.336 16.279 1.00 92.94 112 ILE A N 1
ATOM 889 C CA . ILE A 1 112 ? -6.951 -8.437 15.256 1.00 92.94 112 ILE A CA 1
ATOM 890 C C . ILE A 1 112 ? -5.608 -8.483 15.961 1.00 92.94 112 ILE A C 1
ATOM 892 O O . ILE A 1 112 ? -5.364 -7.722 16.897 1.00 92.94 112 ILE A O 1
ATOM 896 N N . TYR A 1 113 ? -4.746 -9.390 15.516 1.00 88.06 113 TYR A N 1
ATOM 897 C CA . TYR A 1 113 ? -3.432 -9.582 16.099 1.00 88.06 113 TYR A CA 1
ATOM 898 C C . TYR A 1 113 ? -2.346 -9.588 15.034 1.00 88.06 113 TYR A C 1
ATOM 900 O O . TYR A 1 113 ? -2.483 -10.222 13.989 1.00 88.06 113 TYR A O 1
ATOM 908 N N . ARG A 1 114 ? -1.212 -8.969 15.352 1.00 85.06 114 ARG A N 1
ATOM 909 C CA . ARG A 1 114 ? 0.055 -9.142 14.637 1.00 85.06 114 ARG A CA 1
ATOM 910 C C . ARG A 1 114 ? 1.102 -9.543 15.655 1.00 85.06 114 ARG A C 1
ATOM 912 O O . ARG A 1 114 ? 1.269 -8.888 16.680 1.00 85.06 114 ARG A O 1
ATOM 919 N N . ASN A 1 115 ? 1.790 -10.658 15.417 1.00 77.31 115 ASN A N 1
ATOM 920 C CA . ASN A 1 115 ? 2.787 -11.177 16.363 1.00 77.31 115 ASN A CA 1
ATOM 921 C C . ASN A 1 115 ? 2.245 -11.380 17.796 1.00 77.31 115 ASN A C 1
ATOM 923 O O . ASN A 1 115 ? 2.968 -11.191 18.773 1.00 77.31 115 ASN A O 1
ATOM 927 N N . GLY A 1 116 ? 0.965 -11.747 17.927 1.00 77.56 116 GLY A N 1
ATOM 928 C CA . GLY A 1 116 ? 0.295 -11.923 19.221 1.00 77.56 116 GLY A CA 1
ATOM 929 C C . GLY A 1 116 ? -0.019 -10.623 19.974 1.00 77.56 116 GLY A C 1
ATOM 930 O O . GLY A 1 116 ? -0.519 -10.690 21.094 1.00 77.56 116 GLY A O 1
ATOM 931 N N . LYS A 1 117 ? 0.250 -9.450 19.385 1.00 80.25 117 LYS A N 1
ATOM 932 C CA . LYS A 1 117 ? -0.132 -8.141 19.930 1.00 80.25 117 LYS A CA 1
ATOM 933 C C . LYS A 1 117 ? -1.415 -7.641 19.260 1.00 80.25 117 LYS A C 1
ATOM 935 O O . LYS A 1 117 ? -1.557 -7.876 18.059 1.00 80.25 117 LYS A O 1
ATOM 940 N N . PRO A 1 118 ? -2.331 -6.987 19.999 1.00 83.38 118 PRO A N 1
ATOM 941 C CA . PRO A 1 118 ? -3.511 -6.360 19.411 1.00 83.38 118 PRO A CA 1
ATOM 942 C C . PRO A 1 118 ? -3.135 -5.350 18.322 1.00 83.38 118 PRO A C 1
ATOM 944 O O . PRO A 1 118 ? -2.165 -4.613 18.478 1.00 83.38 118 PRO A O 1
ATOM 947 N N . GLU A 1 119 ? -3.920 -5.312 17.253 1.00 85.31 119 GLU A N 1
ATOM 948 C CA . GLU A 1 119 ? -3.768 -4.415 16.107 1.00 85.31 119 GLU A CA 1
ATOM 949 C C . GLU A 1 119 ? -5.115 -3.842 15.668 1.00 85.31 119 GLU A C 1
ATOM 951 O O . GLU A 1 119 ? -6.175 -4.371 16.004 1.00 85.31 119 GLU A O 1
ATOM 956 N N . ASN A 1 120 ? -5.072 -2.770 14.877 1.00 82.75 120 ASN A N 1
ATOM 957 C CA . ASN A 1 120 ? -6.271 -2.152 14.316 1.00 82.75 120 ASN A CA 1
ATOM 958 C C . ASN A 1 120 ? -6.581 -2.669 12.910 1.00 82.75 120 ASN A C 1
ATOM 960 O O . ASN A 1 120 ? -5.685 -2.937 12.110 1.00 82.75 120 ASN A O 1
ATOM 964 N N . PHE A 1 121 ? -7.870 -2.709 12.555 1.00 82.69 121 PHE A N 1
ATOM 965 C CA . PHE A 1 121 ? -8.300 -3.107 11.209 1.00 82.69 121 PHE A CA 1
ATOM 966 C C . PHE A 1 121 ? -7.715 -2.199 10.128 1.00 82.69 121 PHE A C 1
ATOM 968 O O . PHE A 1 121 ? -7.416 -2.667 9.032 1.00 82.69 121 PHE A O 1
ATOM 975 N N . SER A 1 122 ? -7.524 -0.910 10.423 1.00 80.81 122 SER A N 1
ATOM 976 C CA . SER A 1 122 ? -6.875 0.060 9.531 1.00 80.81 122 SER A CA 1
ATOM 977 C C . SER A 1 122 ? -5.454 -0.334 9.128 1.00 80.81 122 SER A C 1
ATOM 979 O O . SER A 1 122 ? -5.020 0.066 8.055 1.00 80.81 122 SER A O 1
ATOM 981 N N . ASN A 1 123 ? -4.762 -1.128 9.949 1.00 80.62 123 ASN A N 1
ATOM 982 C CA . ASN A 1 123 ? -3.351 -1.480 9.772 1.00 80.62 123 ASN A CA 1
ATOM 983 C C . ASN A 1 123 ? -3.151 -2.744 8.922 1.00 80.62 123 ASN A C 1
ATOM 985 O O . ASN A 1 123 ? -2.017 -3.179 8.724 1.00 80.62 123 ASN A O 1
ATOM 989 N N . ILE A 1 124 ? -4.242 -3.355 8.450 1.00 86.00 124 ILE A N 1
ATOM 990 C CA . ILE A 1 124 ? -4.195 -4.414 7.443 1.00 86.00 124 ILE A CA 1
ATOM 991 C C . ILE A 1 124 ? -4.053 -3.751 6.075 1.00 86.00 124 ILE A C 1
ATOM 993 O O . ILE A 1 124 ? -4.902 -2.944 5.696 1.00 86.00 124 ILE A O 1
ATOM 997 N N . LEU A 1 125 ? -3.022 -4.114 5.320 1.00 83.19 125 LEU A N 1
ATOM 998 C CA . LEU A 1 125 ? -2.747 -3.565 3.992 1.00 83.19 125 LEU A CA 1
ATOM 999 C C . LEU A 1 125 ? -2.994 -4.600 2.887 1.00 83.19 125 LEU A C 1
ATOM 1001 O O . LEU A 1 125 ? -2.941 -5.811 3.111 1.00 83.19 125 LEU A O 1
ATOM 1005 N N . ALA A 1 126 ? -3.263 -4.120 1.671 1.00 84.06 126 ALA A N 1
ATOM 1006 C CA . ALA A 1 126 ? -3.317 -4.988 0.497 1.00 84.06 126 ALA A CA 1
ATOM 1007 C C . ALA A 1 126 ? -1.956 -5.675 0.276 1.00 84.06 126 ALA A C 1
ATOM 1009 O O . ALA A 1 126 ? -0.901 -5.097 0.536 1.00 84.06 126 ALA A O 1
ATOM 1010 N N . GLY A 1 127 ? -1.981 -6.929 -0.173 1.00 84.62 127 GLY A N 1
ATOM 1011 C CA . GLY A 1 127 ? -0.786 -7.764 -0.317 1.00 84.62 127 GLY A CA 1
ATOM 1012 C C . GLY A 1 127 ? -0.329 -8.455 0.973 1.00 84.62 127 GLY A C 1
ATOM 1013 O O . GLY A 1 127 ? 0.510 -9.352 0.907 1.00 84.62 127 GLY A O 1
ATOM 1014 N N . GLU A 1 128 ? -0.885 -8.120 2.143 1.00 86.88 128 GLU A N 1
ATOM 1015 C CA . GLU A 1 128 ? -0.566 -8.845 3.375 1.00 86.88 128 GLU A CA 1
ATOM 1016 C C . GLU A 1 128 ? -1.248 -10.211 3.425 1.00 86.88 128 GLU A C 1
ATOM 1018 O O . GLU A 1 128 ? -2.411 -10.370 3.051 1.00 86.88 128 GLU A O 1
ATOM 1023 N N . LYS A 1 129 ? -0.527 -11.212 3.927 1.00 88.75 129 LYS A N 1
ATOM 1024 C CA . LYS A 1 129 ? -1.100 -12.513 4.255 1.00 88.75 129 LYS A CA 1
ATOM 1025 C C . LYS A 1 129 ? -1.762 -12.450 5.627 1.00 88.75 129 LYS A C 1
ATOM 1027 O O . LYS A 1 129 ? -1.189 -11.954 6.600 1.00 88.75 129 LYS A O 1
ATOM 1032 N N . VAL A 1 130 ? -2.981 -12.966 5.696 1.00 92.81 130 VAL A N 1
ATOM 1033 C CA . VAL A 1 130 ? -3.786 -13.009 6.915 1.00 92.81 130 VAL A CA 1
ATOM 1034 C C . VAL A 1 130 ? -4.426 -14.380 7.081 1.00 92.81 130 VAL A C 1
ATOM 1036 O O . VAL A 1 130 ? -4.698 -15.099 6.116 1.00 92.81 130 VAL A O 1
ATOM 1039 N N . LYS A 1 131 ? -4.700 -14.727 8.333 1.00 93.31 131 LYS A N 1
ATOM 1040 C CA . LYS A 1 131 ? -5.452 -15.908 8.733 1.00 93.31 131 LYS A CA 1
ATOM 1041 C C . LYS A 1 131 ? -6.686 -15.464 9.500 1.00 93.31 131 LYS A C 1
ATOM 1043 O O . LYS A 1 131 ? -6.582 -14.874 10.571 1.00 93.31 131 LYS A O 1
ATOM 1048 N N . LEU A 1 132 ? -7.856 -15.775 8.962 1.00 92.56 132 LEU A N 1
ATOM 1049 C CA . LEU A 1 132 ? -9.137 -15.517 9.608 1.00 92.56 132 LEU A CA 1
ATOM 1050 C C . LEU A 1 132 ? -9.625 -16.801 10.273 1.00 92.56 132 LEU A C 1
ATOM 1052 O O . LEU A 1 132 ? -9.569 -17.875 9.673 1.00 92.56 132 LEU A O 1
ATOM 1056 N N . LEU A 1 133 ? -10.140 -16.700 11.494 1.00 91.81 133 LEU A N 1
ATOM 1057 C CA . LEU A 1 133 ? -10.896 -17.782 12.124 1.00 91.81 133 LEU A CA 1
ATOM 1058 C C . LEU A 1 133 ? -12.371 -17.592 11.792 1.00 91.81 133 LEU A C 1
ATOM 1060 O O . LEU A 1 133 ? -13.068 -16.816 12.439 1.00 91.81 133 LEU A O 1
ATOM 1064 N N . VAL A 1 134 ? -12.820 -18.284 10.749 1.00 87.94 134 VAL A N 1
ATOM 1065 C CA . VAL A 1 134 ? -14.133 -18.083 10.134 1.00 87.94 134 VAL A CA 1
ATOM 1066 C C . VAL A 1 134 ? -15.053 -19.238 10.485 1.00 87.94 134 VAL A C 1
ATOM 1068 O O . VAL A 1 134 ? -14.664 -20.402 10.389 1.00 87.94 134 VAL A O 1
ATOM 1071 N N . GLN A 1 135 ? -16.289 -18.932 10.846 1.00 82.12 135 GLN A N 1
ATOM 1072 C CA . GLN A 1 135 ? -17.347 -19.922 10.933 1.00 82.12 135 GLN A CA 1
ATOM 1073 C C . GLN A 1 135 ? -17.821 -20.300 9.521 1.00 82.12 135 GLN A C 1
ATOM 1075 O O . GLN A 1 135 ? -18.230 -19.440 8.746 1.00 82.12 135 GLN A O 1
ATOM 1080 N N . THR A 1 136 ? -17.729 -21.586 9.170 1.00 65.75 136 THR A N 1
ATOM 1081 C CA . THR A 1 136 ? -17.888 -22.057 7.772 1.00 65.75 136 THR A CA 1
ATOM 1082 C C . THR A 1 136 ? -19.179 -22.828 7.498 1.00 65.75 136 THR A C 1
ATOM 1084 O O . THR A 1 136 ? -19.342 -23.337 6.392 1.00 65.75 136 THR A O 1
ATOM 1087 N N . ASP A 1 137 ? -20.072 -22.943 8.483 1.00 64.00 137 ASP A N 1
ATOM 1088 C CA . ASP A 1 137 ? -21.329 -23.693 8.366 1.00 64.00 137 ASP A CA 1
ATOM 1089 C C . ASP A 1 137 ? -22.521 -22.719 8.241 1.00 64.00 137 ASP A C 1
ATOM 1091 O O . ASP A 1 137 ? -22.910 -22.072 9.215 1.00 64.00 137 ASP A O 1
ATOM 1095 N N . GLY A 1 138 ? -23.078 -22.589 7.029 1.00 58.53 138 GLY A N 1
ATOM 1096 C CA . GLY A 1 138 ? -24.228 -21.727 6.710 1.00 58.53 138 GLY A CA 1
ATOM 1097 C C . GLY A 1 138 ? -23.895 -20.383 6.037 1.00 58.53 138 GLY A C 1
ATOM 1098 O O . GLY A 1 138 ? -22.738 -20.029 5.826 1.00 58.53 138 GLY A O 1
ATOM 1099 N N . GLY A 1 139 ? -24.938 -19.629 5.664 1.00 59.00 139 GLY A N 1
ATOM 1100 C CA . GLY A 1 139 ? -24.815 -18.351 4.938 1.00 59.00 139 GLY A CA 1
ATOM 1101 C C . GLY A 1 139 ? -24.447 -17.129 5.794 1.00 59.00 139 GLY A C 1
ATOM 1102 O O . GLY A 1 139 ? -24.059 -16.100 5.248 1.00 59.00 139 GLY A O 1
ATOM 1103 N N . ASN A 1 140 ? -24.543 -17.230 7.125 1.00 66.31 140 ASN A N 1
ATOM 1104 C CA . ASN A 1 140 ? -24.148 -16.166 8.050 1.00 66.31 140 ASN A CA 1
ATOM 1105 C C . ASN A 1 140 ? -22.741 -16.433 8.585 1.00 66.31 140 ASN A C 1
ATOM 1107 O O . ASN A 1 140 ? -22.536 -17.370 9.357 1.00 66.31 140 ASN A O 1
ATOM 1111 N N . ILE A 1 141 ? -21.789 -15.597 8.176 1.00 73.75 141 ILE A N 1
ATOM 1112 C CA . ILE A 1 141 ? -20.375 -15.736 8.522 1.00 73.75 141 ILE A CA 1
ATOM 1113 C C . ILE A 1 141 ? -20.083 -14.965 9.811 1.00 73.75 141 ILE A C 1
ATOM 1115 O O . ILE A 1 141 ? -20.300 -13.758 9.870 1.00 73.75 141 ILE A O 1
ATOM 1119 N N . ASP A 1 142 ? -19.546 -15.660 10.812 1.00 84.00 142 ASP A N 1
ATOM 1120 C CA . ASP A 1 142 ? -18.945 -15.056 12.003 1.00 84.00 142 ASP A CA 1
ATOM 1121 C C . ASP A 1 142 ? -17.417 -15.210 11.964 1.00 84.00 142 ASP A C 1
ATOM 1123 O O . ASP A 1 142 ? -16.897 -16.240 11.517 1.00 84.00 142 ASP A O 1
ATOM 1127 N N . ILE A 1 143 ? -16.690 -14.187 12.414 1.00 88.12 143 ILE A N 1
ATOM 1128 C CA . ILE A 1 143 ? -15.223 -14.152 12.390 1.00 88.12 143 ILE A CA 1
ATOM 1129 C C . ILE A 1 143 ? -14.731 -13.932 13.814 1.00 88.12 143 ILE A C 1
ATOM 1131 O O . ILE A 1 143 ? -14.858 -12.845 14.364 1.00 88.12 143 ILE A O 1
ATOM 1135 N N . ALA A 1 144 ? -14.120 -14.960 14.400 1.00 88.94 144 ALA A N 1
ATOM 1136 C CA . ALA A 1 144 ? -13.638 -14.908 15.779 1.00 88.94 144 ALA A CA 1
ATOM 1137 C C . ALA A 1 144 ? -12.347 -14.092 15.944 1.00 88.94 144 ALA A C 1
ATOM 1139 O O . ALA A 1 144 ? -12.016 -13.681 17.054 1.00 88.94 144 ALA A O 1
ATOM 1140 N N . GLY A 1 145 ? -11.588 -13.894 14.867 1.00 92.31 145 GLY A N 1
ATOM 1141 C CA . GLY A 1 145 ? -10.356 -13.119 14.908 1.00 92.31 145 GLY A CA 1
ATOM 1142 C C . GLY A 1 145 ? -9.575 -13.152 13.603 1.00 92.31 145 GLY A C 1
ATOM 1143 O O . GLY A 1 145 ? -9.789 -14.016 12.745 1.00 92.31 145 GLY A O 1
ATOM 1144 N N . ILE A 1 146 ? -8.652 -12.201 13.486 1.00 94.94 146 ILE A N 1
ATOM 1145 C CA . ILE A 1 146 ? -7.736 -12.057 12.354 1.00 94.94 146 ILE A CA 1
ATOM 1146 C C . ILE A 1 146 ? -6.305 -12.072 12.886 1.00 94.94 146 ILE A C 1
ATOM 1148 O O . ILE A 1 146 ? -5.956 -11.301 13.775 1.00 94.94 146 ILE A O 1
ATOM 1152 N N . GLU A 1 147 ? -5.465 -12.931 12.326 1.00 93.44 147 GLU A N 1
ATOM 1153 C CA . GLU A 1 147 ? -4.029 -12.955 12.584 1.00 93.44 147 GLU A CA 1
ATOM 1154 C C . GLU A 1 147 ? -3.296 -12.509 11.317 1.00 93.44 147 GLU A C 1
ATOM 1156 O O . GLU A 1 147 ? -3.443 -13.124 10.260 1.00 93.44 147 GLU A O 1
ATOM 1161 N N . ILE A 1 148 ? -2.533 -11.422 11.410 1.00 90.38 148 ILE A N 1
ATOM 1162 C CA . ILE A 1 148 ? -1.687 -10.936 10.319 1.00 90.38 148 ILE A CA 1
ATOM 1163 C C . ILE A 1 148 ? -0.343 -11.654 10.391 1.00 90.38 148 ILE A C 1
ATOM 1165 O O . ILE A 1 148 ? 0.211 -11.843 11.481 1.00 90.38 148 ILE A O 1
ATOM 1169 N N . GLU A 1 149 ? 0.183 -12.058 9.235 1.00 80.50 149 GLU A N 1
ATOM 1170 C CA . GLU A 1 149 ? 1.464 -12.748 9.169 1.00 80.50 149 GLU A CA 1
ATOM 1171 C C . GLU A 1 149 ? 2.589 -11.940 9.836 1.00 80.50 149 GLU A C 1
ATOM 1173 O O . GLU A 1 149 ? 2.659 -10.709 9.776 1.00 80.50 149 GLU A O 1
ATOM 1178 N N . LYS A 1 150 ? 3.464 -12.678 10.526 1.00 66.81 150 LYS A N 1
ATOM 1179 C CA . LYS A 1 150 ? 4.453 -12.152 11.470 1.00 66.81 150 LYS A CA 1
ATOM 1180 C C . LYS A 1 150 ? 5.480 -11.221 10.842 1.00 66.81 150 LYS A C 1
ATOM 1182 O O . LYS A 1 150 ? 5.936 -10.280 11.495 1.00 66.81 150 LYS A O 1
ATOM 1187 N N . THR A 1 151 ? 5.845 -11.503 9.597 1.00 63.12 151 THR A N 1
ATOM 1188 C CA . THR A 1 151 ? 6.875 -10.778 8.866 1.00 63.12 151 THR A CA 1
ATOM 1189 C C . THR A 1 151 ? 6.264 -10.268 7.569 1.00 63.12 151 THR A C 1
ATOM 1191 O O . THR A 1 151 ? 5.856 -11.085 6.743 1.00 63.12 151 THR A O 1
ATOM 1194 N N . PRO A 1 152 ? 6.171 -8.942 7.376 1.00 63.19 152 PRO A N 1
ATOM 1195 C CA . PRO A 1 152 ? 5.696 -8.399 6.115 1.00 63.19 152 PRO A CA 1
ATOM 1196 C C . PRO A 1 152 ? 6.619 -8.864 4.986 1.00 63.19 152 PRO A C 1
ATOM 1198 O O . PRO A 1 152 ? 7.842 -8.742 5.060 1.00 63.19 152 PRO A O 1
ATOM 1201 N N . SER A 1 153 ? 6.022 -9.440 3.948 1.00 69.75 153 SER A N 1
ATOM 1202 C CA . SER A 1 153 ? 6.739 -9.939 2.780 1.00 69.75 153 SER A CA 1
ATOM 1203 C C . SER A 1 153 ? 6.999 -8.779 1.818 1.00 69.75 153 SER A C 1
ATOM 1205 O O . SER A 1 153 ? 6.242 -8.560 0.871 1.00 69.75 153 SER A O 1
ATOM 1207 N N . TYR A 1 154 ? 8.040 -7.994 2.094 1.00 80.12 154 TYR A N 1
ATOM 1208 C CA . TYR A 1 154 ? 8.453 -6.903 1.215 1.00 80.12 154 TYR A CA 1
ATOM 1209 C C . TYR A 1 154 ? 9.269 -7.420 0.037 1.00 80.12 154 TYR A C 1
ATOM 1211 O O . TYR A 1 154 ? 10.129 -8.289 0.196 1.00 80.12 154 TYR A O 1
ATOM 1219 N N . ILE A 1 155 ? 8.999 -6.865 -1.142 1.00 83.00 155 ILE A N 1
ATOM 1220 C CA . ILE A 1 155 ? 9.842 -7.014 -2.320 1.00 83.00 155 ILE A CA 1
ATOM 1221 C C . ILE A 1 155 ? 11.192 -6.367 -2.027 1.00 83.00 155 ILE A C 1
ATOM 1223 O O . ILE A 1 155 ? 11.266 -5.194 -1.678 1.00 83.00 155 ILE A O 1
ATOM 1227 N N . THR A 1 156 ? 12.256 -7.149 -2.167 1.00 80.56 156 THR A N 1
ATOM 1228 C CA . THR A 1 156 ? 13.634 -6.691 -1.956 1.00 80.56 156 THR A CA 1
ATOM 1229 C C . THR A 1 156 ? 14.292 -6.213 -3.238 1.00 80.56 156 THR A C 1
ATOM 1231 O O . THR A 1 156 ? 15.290 -5.507 -3.175 1.00 80.56 156 THR A O 1
ATOM 1234 N N . GLY A 1 157 ? 13.729 -6.580 -4.389 1.00 82.88 157 GLY A N 1
ATOM 1235 C CA . GLY A 1 157 ? 14.176 -6.107 -5.687 1.00 82.88 157 GLY A CA 1
ATOM 1236 C C . GLY A 1 157 ? 13.229 -6.525 -6.806 1.00 82.88 157 GLY A C 1
ATOM 1237 O O . GLY A 1 157 ? 12.513 -7.527 -6.720 1.00 82.88 157 GLY A O 1
ATOM 1238 N N . ILE A 1 158 ? 13.227 -5.736 -7.874 1.00 90.31 158 ILE A N 1
ATOM 1239 C CA . ILE A 1 158 ? 12.514 -6.029 -9.116 1.00 90.31 158 ILE A CA 1
ATOM 1240 C C . ILE A 1 158 ? 13.556 -6.019 -10.220 1.00 90.31 158 ILE A C 1
ATOM 1242 O O . ILE A 1 158 ? 14.256 -5.030 -10.403 1.00 90.31 158 ILE A O 1
ATOM 1246 N N . TYR A 1 159 ? 13.664 -7.104 -10.969 1.00 93.31 159 TYR A N 1
ATOM 1247 C CA . TYR A 1 159 ? 14.741 -7.301 -11.922 1.00 93.31 159 TYR A CA 1
ATOM 1248 C C . TYR A 1 159 ? 14.226 -7.643 -13.310 1.00 93.31 159 TYR A C 1
ATOM 1250 O O . TYR A 1 159 ? 13.152 -8.227 -13.475 1.00 93.31 159 TYR A O 1
ATOM 1258 N N . ARG A 1 160 ? 15.059 -7.345 -14.308 1.00 94.00 160 ARG A N 1
ATOM 1259 C CA . ARG A 1 160 ? 14.995 -7.962 -15.629 1.00 94.00 160 ARG A CA 1
ATOM 1260 C C . ARG A 1 160 ? 16.346 -8.531 -16.033 1.00 94.00 160 ARG A C 1
ATOM 1262 O O . ARG A 1 160 ? 17.390 -8.024 -15.631 1.00 94.00 160 ARG A O 1
ATOM 1269 N N . GLY A 1 161 ? 16.328 -9.566 -16.857 1.00 93.25 161 GLY A N 1
ATOM 1270 C CA . GLY A 1 161 ? 17.532 -10.147 -17.443 1.00 93.25 161 GLY A CA 1
ATOM 1271 C C . GLY A 1 161 ? 17.208 -11.027 -18.639 1.00 93.25 161 GLY A C 1
ATOM 1272 O O . GLY A 1 161 ? 16.066 -11.451 -18.824 1.00 93.25 161 GLY A O 1
ATOM 1273 N N . VAL A 1 162 ? 18.213 -11.311 -19.458 1.00 93.94 162 VAL A N 1
ATOM 1274 C CA . VAL A 1 162 ? 18.077 -12.241 -20.583 1.00 93.94 162 VAL A CA 1
ATOM 1275 C C . VAL A 1 162 ? 17.869 -13.646 -20.024 1.00 93.94 162 VAL A C 1
ATOM 1277 O O . VAL A 1 162 ? 18.655 -14.106 -19.197 1.00 93.94 162 VAL A O 1
ATOM 1280 N N . PHE A 1 163 ? 16.794 -14.314 -20.445 1.00 94.56 163 PHE A N 1
ATOM 1281 C CA . PHE A 1 163 ? 16.510 -15.698 -20.070 1.00 94.56 163 PHE A CA 1
ATOM 1282 C C . PHE A 1 163 ? 17.558 -16.620 -20.701 1.00 94.56 163 PHE A C 1
ATOM 1284 O O . PHE A 1 163 ? 17.622 -16.722 -21.925 1.00 94.56 163 PHE A O 1
ATOM 1291 N N . GLU A 1 164 ? 18.321 -17.339 -19.878 1.00 94.75 164 GLU A N 1
ATOM 1292 C CA . GLU A 1 164 ? 19.288 -18.334 -20.356 1.00 94.75 164 GLU A CA 1
ATOM 1293 C C . GLU A 1 164 ? 18.675 -19.739 -20.334 1.00 94.75 164 GLU A C 1
ATOM 1295 O O . GLU A 1 164 ? 18.570 -20.427 -21.350 1.00 94.75 164 GLU A O 1
ATOM 1300 N N . THR A 1 165 ? 18.243 -20.187 -19.154 1.00 95.75 165 THR A N 1
ATOM 1301 C CA . THR A 1 165 ? 17.631 -21.506 -18.956 1.00 95.75 165 THR A CA 1
ATOM 1302 C C . THR A 1 165 ? 16.896 -21.560 -17.618 1.00 95.75 165 THR A C 1
ATOM 1304 O O . THR A 1 165 ? 17.163 -20.783 -16.704 1.00 95.75 165 THR A O 1
ATOM 1307 N N . PHE A 1 166 ? 16.008 -22.538 -17.469 1.00 96.88 166 PHE A N 1
ATOM 1308 C CA . PHE A 1 166 ? 15.455 -22.926 -16.176 1.00 96.88 166 PHE A CA 1
ATOM 1309 C C . PHE A 1 166 ? 16.024 -24.282 -15.745 1.00 96.88 166 PHE A C 1
ATOM 1311 O O . PHE A 1 166 ? 15.907 -25.276 -16.470 1.00 96.88 166 PHE A O 1
ATOM 1318 N N . ASP A 1 167 ? 16.671 -24.326 -14.578 1.00 96.44 167 ASP A N 1
ATOM 1319 C CA . ASP A 1 167 ? 17.137 -25.571 -13.966 1.00 96.44 167 ASP A CA 1
ATOM 1320 C C . ASP A 1 167 ? 15.995 -26.209 -13.171 1.00 96.44 167 ASP A C 1
ATOM 1322 O O . ASP A 1 167 ? 15.762 -25.891 -12.004 1.00 96.44 167 ASP A O 1
ATOM 1326 N N . THR A 1 168 ? 15.315 -27.162 -13.807 1.00 94.81 168 THR A N 1
ATOM 1327 C CA . THR A 1 168 ? 14.200 -27.914 -13.218 1.00 94.81 168 THR A CA 1
ATOM 1328 C C . THR A 1 168 ? 14.600 -28.740 -11.994 1.00 94.81 168 THR A C 1
ATOM 1330 O O . THR A 1 168 ? 13.736 -29.093 -11.203 1.00 94.81 168 THR A O 1
ATOM 1333 N N . SER A 1 169 ? 15.880 -29.106 -11.845 1.00 93.94 169 SER A N 1
ATOM 1334 C CA . SER A 1 169 ? 16.345 -29.948 -10.733 1.00 93.94 169 SER A CA 1
ATOM 1335 C C . SER A 1 169 ? 16.613 -29.149 -9.460 1.00 93.94 169 SER A C 1
ATOM 1337 O O . SER A 1 169 ? 16.450 -29.671 -8.360 1.00 93.94 169 SER A O 1
ATOM 1339 N N . ARG A 1 170 ? 17.020 -27.884 -9.612 1.00 94.44 170 ARG A N 1
ATOM 1340 C CA . ARG A 1 170 ? 17.329 -26.975 -8.497 1.00 94.44 170 ARG A CA 1
ATOM 1341 C C . ARG A 1 170 ? 16.275 -25.898 -8.272 1.00 94.44 170 ARG A C 1
ATOM 1343 O O . ARG A 1 170 ? 16.422 -25.112 -7.339 1.00 94.44 170 ARG A O 1
ATOM 1350 N N . ASP A 1 171 ? 15.262 -25.870 -9.128 1.00 96.44 171 ASP A N 1
ATOM 1351 C CA . ASP A 1 171 ? 14.205 -24.869 -9.173 1.00 96.44 171 ASP A CA 1
ATOM 1352 C C . ASP A 1 171 ? 14.743 -23.431 -9.272 1.00 96.44 171 ASP A C 1
ATOM 1354 O O . ASP A 1 171 ? 14.412 -22.550 -8.476 1.00 96.44 171 ASP A O 1
ATOM 1358 N N . MET A 1 172 ? 15.644 -23.214 -10.238 1.00 97.06 172 MET A N 1
ATOM 1359 C CA . MET A 1 172 ? 16.361 -21.946 -10.422 1.00 97.06 172 MET A CA 1
ATOM 1360 C C . MET A 1 172 ? 16.165 -21.362 -11.815 1.00 97.06 172 MET A C 1
ATOM 1362 O O . MET A 1 172 ? 16.399 -22.035 -12.822 1.00 97.06 172 MET A O 1
ATOM 1366 N N . LEU A 1 173 ? 15.827 -20.077 -11.863 1.00 97.25 173 LEU A N 1
ATOM 1367 C CA . LEU A 1 173 ? 15.916 -19.267 -13.069 1.00 97.25 173 LEU A CA 1
ATOM 1368 C C . LEU A 1 173 ? 17.368 -18.817 -13.270 1.00 97.25 173 LEU A C 1
ATOM 1370 O O . LEU A 1 173 ? 17.990 -18.290 -12.345 1.00 97.25 173 LEU A O 1
ATOM 1374 N N . ILE A 1 174 ? 17.895 -19.016 -14.477 1.00 96.19 174 ILE A N 1
ATOM 1375 C CA . ILE A 1 174 ? 19.239 -18.590 -14.865 1.00 96.19 174 ILE A CA 1
ATOM 1376 C C . ILE A 1 174 ? 19.110 -17.440 -15.865 1.00 96.19 174 ILE A C 1
ATOM 1378 O O . ILE A 1 174 ? 18.476 -17.598 -16.912 1.00 96.19 174 ILE A O 1
ATOM 1382 N N . VAL A 1 175 ? 19.699 -16.290 -15.530 1.00 95.19 175 VAL A N 1
ATOM 1383 C CA . VAL A 1 175 ? 19.625 -15.052 -16.322 1.00 95.19 175 VAL A CA 1
ATOM 1384 C C . VAL A 1 175 ? 20.986 -14.391 -16.491 1.00 95.19 175 VAL A C 1
ATOM 1386 O O . VAL A 1 175 ? 21.845 -14.494 -15.614 1.00 95.19 175 VAL A O 1
ATOM 1389 N N . SER A 1 176 ? 21.167 -13.666 -17.591 1.00 94.00 176 SER A N 1
ATOM 1390 C CA . SER A 1 176 ? 22.316 -12.785 -17.827 1.00 94.00 176 SER A CA 1
ATOM 1391 C C . SER A 1 176 ? 21.876 -11.326 -18.008 1.00 94.00 176 SER A C 1
ATOM 1393 O O . SER A 1 176 ? 20.681 -11.037 -18.097 1.00 94.00 176 SER A O 1
ATOM 1395 N N . ASN A 1 177 ? 22.836 -10.392 -18.032 1.00 91.31 177 ASN A N 1
ATOM 1396 C CA . ASN A 1 177 ? 22.594 -8.949 -18.213 1.00 91.31 177 ASN A CA 1
ATOM 1397 C C . A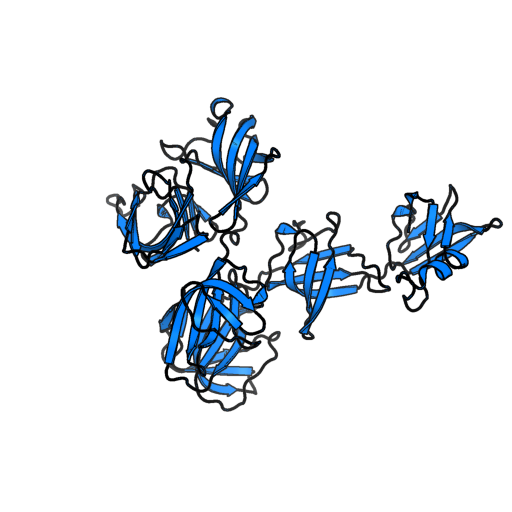SN A 1 177 ? 21.544 -8.388 -17.239 1.00 91.31 177 ASN A C 1
ATOM 1399 O O . ASN A 1 177 ? 20.570 -7.753 -17.641 1.00 91.31 177 ASN A O 1
ATOM 1403 N N . LEU A 1 178 ? 21.736 -8.678 -15.952 1.00 91.81 178 LEU A N 1
ATOM 1404 C CA . LEU A 1 178 ? 20.778 -8.345 -14.910 1.00 91.81 178 LEU A CA 1
ATOM 1405 C C . LEU A 1 178 ? 20.702 -6.831 -14.670 1.00 91.81 178 LEU A C 1
ATOM 1407 O O . LEU A 1 178 ? 21.707 -6.175 -14.371 1.00 91.81 178 LEU A O 1
ATOM 1411 N N . GLN A 1 179 ? 19.483 -6.310 -14.730 1.00 89.69 179 GLN A N 1
ATOM 1412 C CA . GLN A 1 179 ? 19.139 -4.936 -14.396 1.00 89.69 179 GLN A CA 1
ATOM 1413 C C . GLN A 1 179 ? 18.067 -4.918 -13.316 1.00 89.69 179 GLN A C 1
ATOM 1415 O O . GLN A 1 179 ? 17.222 -5.807 -13.261 1.00 89.69 179 GLN A O 1
ATOM 1420 N N . GLU A 1 180 ? 18.097 -3.894 -12.478 1.00 87.06 180 GLU A N 1
ATOM 1421 C CA . GLU A 1 180 ? 17.144 -3.674 -11.397 1.00 87.06 180 GLU A CA 1
ATOM 1422 C C . GLU A 1 180 ? 16.267 -2.464 -11.711 1.00 87.06 180 GLU A C 1
ATOM 1424 O O . GLU A 1 180 ? 16.756 -1.452 -12.221 1.00 87.06 180 GLU A O 1
ATOM 1429 N N . PHE A 1 181 ? 14.970 -2.585 -11.447 1.00 80.69 181 PHE A N 1
ATOM 1430 C CA . PHE A 1 181 ? 13.992 -1.523 -11.610 1.00 80.69 181 PHE A CA 1
ATOM 1431 C C . PHE A 1 181 ? 13.970 -0.688 -10.339 1.00 80.69 181 PHE A C 1
ATOM 1433 O O . PHE A 1 181 ? 13.292 -1.014 -9.368 1.00 80.69 181 PHE A O 1
ATOM 1440 N N . ILE A 1 182 ? 14.749 0.386 -10.345 1.00 72.94 182 ILE A N 1
ATOM 1441 C CA . ILE A 1 182 ? 14.901 1.281 -9.205 1.00 72.94 182 ILE A CA 1
ATOM 1442 C C . ILE A 1 182 ? 14.268 2.603 -9.586 1.00 72.94 182 ILE A C 1
ATOM 1444 O O . ILE A 1 182 ? 14.725 3.264 -10.523 1.00 72.94 182 ILE A O 1
ATOM 1448 N N . ASN A 1 183 ? 13.228 2.984 -8.847 1.00 61.12 183 ASN A N 1
ATOM 1449 C CA . ASN A 1 183 ? 12.511 4.241 -9.023 1.00 61.12 183 ASN A CA 1
ATOM 1450 C C . ASN A 1 183 ? 12.140 4.450 -10.489 1.00 61.12 183 ASN A C 1
ATOM 1452 O O . ASN A 1 183 ? 12.662 5.330 -11.164 1.00 61.12 183 ASN A O 1
ATOM 1456 N N . GLY A 1 184 ? 11.312 3.568 -11.038 1.00 68.31 184 GLY A N 1
ATOM 1457 C CA . GLY A 1 184 ? 10.846 3.697 -12.414 1.00 68.31 184 GLY A CA 1
ATOM 1458 C C . GLY A 1 184 ? 11.907 3.484 -13.495 1.00 68.31 184 GLY A C 1
ATOM 1459 O O . GLY A 1 184 ? 11.557 3.579 -14.656 1.00 68.31 184 GLY A O 1
ATOM 1460 N N . ASN A 1 185 ? 13.177 3.218 -13.177 1.00 75.88 185 ASN A N 1
ATOM 1461 C CA . ASN A 1 185 ? 14.241 3.120 -14.174 1.00 75.88 185 ASN A CA 1
ATOM 1462 C C . ASN A 1 185 ? 15.019 1.814 -14.063 1.00 75.88 185 ASN A C 1
ATOM 1464 O O . ASN A 1 185 ? 15.336 1.350 -12.971 1.00 75.88 185 ASN A O 1
ATOM 1468 N N . TRP A 1 186 ? 15.412 1.265 -15.210 1.00 83.81 186 TRP A N 1
ATOM 1469 C CA . TRP A 1 186 ? 16.316 0.123 -15.260 1.00 83.81 186 TRP A CA 1
ATOM 1470 C C . TRP A 1 186 ? 17.762 0.556 -15.061 1.00 83.81 186 TRP A C 1
ATOM 1472 O O . TRP A 1 186 ? 18.308 1.316 -15.860 1.00 83.81 186 TRP A O 1
ATOM 1482 N N . LYS A 1 187 ? 18.401 0.026 -14.021 1.00 80.69 187 LYS A N 1
ATOM 1483 C CA . LYS A 1 187 ? 19.822 0.235 -13.737 1.00 80.69 187 LYS A CA 1
ATOM 1484 C C . LYS A 1 187 ? 20.571 -1.082 -13.839 1.00 80.69 187 LYS A C 1
ATOM 1486 O O . LYS A 1 187 ? 20.084 -2.116 -13.392 1.00 80.69 187 LYS A O 1
ATOM 1491 N N . ASN A 1 188 ? 21.767 -1.053 -14.422 1.00 81.00 188 ASN A N 1
ATOM 1492 C CA . ASN A 1 188 ? 22.645 -2.220 -14.402 1.00 81.00 188 ASN A CA 1
ATOM 1493 C C . ASN A 1 188 ? 23.004 -2.555 -12.959 1.00 81.00 188 ASN A C 1
ATOM 1495 O O . ASN A 1 188 ? 23.402 -1.676 -12.195 1.00 81.00 188 ASN A O 1
ATOM 1499 N N . THR A 1 189 ? 22.879 -3.829 -12.604 1.00 77.94 189 THR A N 1
ATOM 1500 C CA . THR A 1 189 ? 23.384 -4.299 -11.315 1.00 77.94 189 THR A CA 1
ATOM 1501 C C . THR A 1 189 ? 24.916 -4.293 -11.326 1.00 77.94 189 THR A C 1
ATOM 1503 O O . THR A 1 189 ? 25.546 -4.332 -12.384 1.00 77.94 189 THR A O 1
ATOM 1506 N N . SER A 1 190 ? 25.541 -4.274 -10.147 1.00 72.31 190 SER A N 1
ATOM 1507 C CA . SER A 1 190 ? 27.000 -4.430 -10.019 1.00 72.31 190 SER A CA 1
ATOM 1508 C C . SER A 1 190 ? 27.494 -5.823 -10.434 1.00 72.31 190 SER A C 1
ATOM 1510 O O . SER A 1 190 ? 28.697 -6.047 -10.569 1.00 72.31 190 SER A O 1
ATOM 1512 N N . PHE A 1 191 ? 26.574 -6.770 -10.638 1.00 75.25 191 PHE A N 1
ATOM 1513 C CA . PHE A 1 191 ? 26.874 -8.129 -11.042 1.00 75.25 191 PHE A CA 1
ATOM 1514 C C . PHE A 1 191 ? 27.082 -8.231 -12.557 1.00 75.25 191 PHE A C 1
ATOM 1516 O O . PHE A 1 191 ? 26.212 -7.882 -13.354 1.00 75.25 191 PHE A O 1
ATOM 1523 N N . ILE A 1 192 ? 28.225 -8.791 -12.950 1.00 77.38 192 ILE A N 1
ATOM 1524 C CA . ILE A 1 192 ? 28.578 -9.048 -14.347 1.00 77.38 192 ILE A CA 1
ATOM 1525 C C . ILE A 1 192 ? 28.575 -10.564 -14.572 1.00 77.38 192 ILE A C 1
ATOM 1527 O O . ILE A 1 192 ? 29.309 -11.290 -13.904 1.00 77.38 192 ILE A O 1
ATOM 1531 N N . GLY A 1 193 ? 27.774 -11.044 -15.529 1.00 87.06 193 GLY A N 1
ATOM 1532 C CA . GLY A 1 193 ? 27.725 -12.456 -15.930 1.00 87.06 193 GLY A CA 1
ATOM 1533 C C . GLY A 1 193 ? 26.343 -13.097 -15.781 1.00 87.06 193 GLY A C 1
ATOM 1534 O O . GLY A 1 193 ? 25.321 -12.453 -16.016 1.00 87.06 193 GLY A O 1
ATOM 1535 N N . ILE A 1 194 ? 26.323 -14.385 -15.417 1.00 91.00 194 ILE A N 1
ATOM 1536 C CA . ILE A 1 194 ? 25.111 -15.211 -15.298 1.00 91.00 194 ILE A CA 1
ATOM 1537 C C . ILE A 1 194 ? 24.744 -15.397 -13.818 1.00 91.00 194 ILE A C 1
ATOM 1539 O O . ILE A 1 194 ? 25.533 -15.958 -13.057 1.00 91.00 194 ILE A O 1
ATOM 1543 N N . LYS A 1 195 ? 23.541 -14.971 -13.411 1.00 93.31 195 LYS A N 1
ATOM 1544 C CA . LYS A 1 195 ? 22.996 -15.155 -12.053 1.00 93.31 195 LYS A CA 1
ATOM 1545 C C . LYS A 1 195 ? 21.990 -16.309 -12.060 1.00 93.31 195 LYS A C 1
ATOM 1547 O O . LYS A 1 195 ? 21.199 -16.451 -12.989 1.00 93.31 195 LYS A O 1
ATOM 1552 N N . SER A 1 196 ? 22.023 -17.137 -11.017 1.00 94.88 196 SER A N 1
ATOM 1553 C CA . SER A 1 196 ? 21.024 -18.185 -10.763 1.00 94.88 196 SER A CA 1
ATOM 1554 C C . SER A 1 196 ? 20.228 -17.824 -9.516 1.00 94.88 196 SER A C 1
ATOM 1556 O O . SER A 1 196 ? 20.827 -17.562 -8.474 1.00 94.88 196 SER A O 1
ATOM 1558 N N . ILE A 1 197 ? 18.901 -17.800 -9.614 1.00 95.62 197 ILE A N 1
ATOM 1559 C CA . ILE A 1 197 ? 18.016 -17.363 -8.527 1.00 95.62 197 ILE A CA 1
ATOM 1560 C C . ILE A 1 197 ? 16.915 -18.406 -8.352 1.00 95.62 197 ILE A C 1
ATOM 1562 O O . ILE A 1 197 ? 16.291 -18.828 -9.326 1.00 95.62 197 ILE A O 1
ATOM 1566 N N . LYS A 1 198 ? 16.701 -18.857 -7.113 1.00 96.81 198 LYS A N 1
ATOM 1567 C CA . LYS A 1 198 ? 15.675 -19.855 -6.787 1.00 96.81 198 LYS A CA 1
ATOM 1568 C C . LYS A 1 198 ? 14.284 -19.236 -6.791 1.00 96.81 198 LYS A C 1
ATOM 1570 O O . LYS A 1 198 ? 14.121 -18.078 -6.411 1.00 96.81 198 LYS A O 1
ATOM 1575 N N . PHE A 1 199 ? 13.277 -20.028 -7.138 1.00 96.62 199 PHE A N 1
ATOM 1576 C CA . PHE A 1 199 ? 11.891 -19.658 -6.869 1.00 96.62 199 PHE A CA 1
ATOM 1577 C C . PHE A 1 199 ? 11.550 -19.839 -5.389 1.00 96.62 199 PHE A C 1
ATOM 1579 O O . PHE A 1 199 ? 12.093 -20.706 -4.702 1.00 96.62 199 PHE A O 1
ATOM 1586 N N . SER A 1 200 ? 10.651 -18.992 -4.894 1.00 93.12 200 SER A N 1
ATOM 1587 C CA . SER A 1 200 ? 9.999 -19.202 -3.609 1.00 93.12 200 SER A CA 1
ATOM 1588 C C . SER A 1 200 ? 9.129 -20.455 -3.673 1.00 93.12 200 SER A C 1
ATOM 1590 O O . SER A 1 200 ? 8.572 -20.792 -4.721 1.00 93.12 200 SER A O 1
ATOM 1592 N N . GLU A 1 201 ? 8.990 -21.131 -2.535 1.00 88.00 201 GLU A N 1
ATOM 1593 C CA . GLU A 1 201 ? 8.136 -22.311 -2.407 1.00 88.00 201 GLU A CA 1
ATOM 1594 C C . GLU A 1 201 ? 6.661 -21.966 -2.651 1.00 88.00 201 GLU A C 1
ATOM 1596 O O . GLU A 1 201 ? 5.925 -22.792 -3.192 1.00 88.00 201 GLU A O 1
ATOM 1601 N N . ASP A 1 202 ? 6.247 -20.738 -2.332 1.00 83.69 202 ASP A N 1
ATOM 1602 C CA . ASP A 1 202 ? 4.866 -20.265 -2.472 1.00 83.69 202 ASP A CA 1
ATOM 1603 C C . ASP A 1 202 ? 4.506 -19.900 -3.915 1.00 83.69 202 ASP A C 1
ATOM 1605 O O . ASP A 1 202 ? 3.362 -20.055 -4.343 1.00 83.69 202 ASP A O 1
ATOM 1609 N N . PHE A 1 203 ? 5.482 -19.452 -4.705 1.00 89.31 203 PHE A N 1
ATOM 1610 C CA . PHE A 1 203 ? 5.255 -19.149 -6.111 1.00 89.31 203 PHE A CA 1
ATOM 1611 C C . PHE A 1 203 ? 5.298 -20.453 -6.901 1.00 89.31 203 PHE A C 1
ATOM 1613 O O . PHE A 1 203 ? 6.325 -21.126 -6.906 1.00 89.31 203 PHE A O 1
ATOM 1620 N N . LYS A 1 204 ? 4.206 -20.839 -7.576 1.00 88.56 204 LYS A N 1
ATOM 1621 C CA . LYS A 1 204 ? 4.096 -22.145 -8.267 1.00 88.56 204 LYS A CA 1
ATOM 1622 C C . LYS A 1 204 ? 4.331 -22.098 -9.777 1.00 88.56 204 LYS A C 1
ATOM 1624 O O . LYS A 1 204 ? 4.642 -23.128 -10.372 1.00 88.56 204 LYS A O 1
ATOM 1629 N N . LYS A 1 205 ? 4.206 -20.931 -10.416 1.00 89.75 205 LYS A N 1
ATOM 1630 C CA . LYS A 1 205 ? 4.398 -20.805 -11.868 1.00 89.75 205 LYS A CA 1
ATOM 1631 C C . LYS A 1 205 ? 5.868 -21.044 -12.228 1.00 89.75 205 LYS A C 1
ATOM 1633 O O . LYS A 1 205 ? 6.763 -20.500 -11.582 1.00 89.75 205 LYS A O 1
ATOM 1638 N N . ARG A 1 206 ? 6.129 -21.876 -13.241 1.00 93.06 206 ARG A N 1
ATOM 1639 C CA . ARG A 1 206 ? 7.482 -22.174 -13.741 1.00 93.06 206 ARG A CA 1
ATOM 1640 C C . ARG A 1 206 ? 7.575 -21.940 -15.247 1.00 93.06 206 ARG A C 1
ATOM 1642 O O . ARG A 1 206 ? 6.617 -22.249 -15.957 1.00 93.06 206 ARG A O 1
ATOM 1649 N N . PRO A 1 207 ? 8.706 -21.418 -15.747 1.00 93.12 207 PRO A N 1
ATOM 1650 C CA . PRO A 1 207 ? 8.936 -21.291 -17.178 1.00 93.12 207 PRO A CA 1
ATOM 1651 C C . PRO A 1 207 ? 9.258 -22.649 -17.811 1.00 93.12 207 PRO A C 1
ATOM 1653 O O . PRO A 1 207 ? 9.589 -23.627 -17.137 1.00 93.12 207 PRO A O 1
ATOM 1656 N N . ALA A 1 208 ? 9.233 -22.696 -19.142 1.00 91.12 208 ALA A N 1
ATOM 1657 C CA . ALA A 1 208 ? 9.804 -23.816 -19.877 1.00 91.12 208 ALA A CA 1
ATOM 1658 C C . ALA A 1 208 ? 11.321 -23.917 -19.628 1.00 91.12 208 ALA A C 1
ATOM 1660 O O . ALA A 1 208 ? 12.002 -22.914 -19.418 1.00 91.12 208 ALA A O 1
ATOM 1661 N N . LYS A 1 209 ? 11.873 -25.138 -19.704 1.00 90.31 209 LYS A N 1
ATOM 1662 C CA . LYS A 1 209 ? 13.309 -25.398 -19.478 1.00 90.31 209 LYS A CA 1
ATOM 1663 C C . LYS A 1 209 ? 14.212 -24.512 -20.340 1.00 90.31 209 LYS A C 1
ATOM 1665 O O . LYS A 1 209 ? 15.235 -24.029 -19.868 1.00 90.31 209 LYS A O 1
ATOM 1670 N N . ARG A 1 210 ? 13.834 -24.326 -21.605 1.00 85.00 210 ARG A N 1
ATOM 1671 C CA . ARG A 1 210 ? 14.480 -2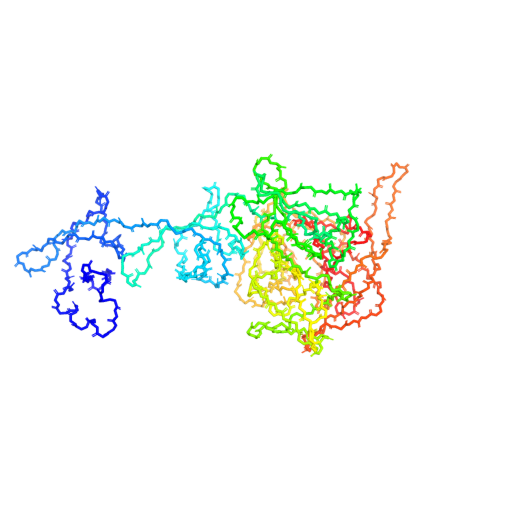3.407 -22.542 1.00 85.00 210 ARG A CA 1
ATOM 1672 C C . ARG A 1 210 ? 13.481 -22.320 -22.894 1.00 85.00 210 ARG A C 1
ATOM 1674 O O . ARG A 1 210 ? 12.331 -22.625 -23.199 1.00 85.00 210 ARG A O 1
ATOM 1681 N N . GLY A 1 211 ? 13.947 -21.088 -22.863 1.00 78.12 211 GLY A N 1
ATOM 1682 C CA . GLY A 1 211 ? 13.193 -19.893 -23.187 1.00 78.12 211 GLY A CA 1
ATOM 1683 C C . GLY A 1 211 ? 14.104 -18.927 -23.925 1.00 78.12 211 GLY A C 1
ATOM 1684 O O . GLY A 1 211 ? 15.316 -19.124 -23.986 1.00 78.12 211 GLY A O 1
ATOM 1685 N N . THR A 1 212 ? 13.504 -17.909 -24.519 1.00 81.81 212 THR A N 1
ATOM 1686 C CA . THR A 1 212 ? 14.213 -16.850 -25.235 1.00 81.81 212 THR A CA 1
ATOM 1687 C C . THR A 1 212 ? 13.587 -15.518 -24.868 1.00 81.81 212 THR A C 1
ATOM 1689 O O . THR A 1 212 ? 12.364 -15.440 -24.751 1.00 81.81 212 THR A O 1
ATOM 1692 N N . GLY A 1 213 ? 14.403 -14.473 -24.765 1.00 90.94 213 GLY A N 1
ATOM 1693 C CA . GLY A 1 213 ? 13.942 -13.115 -24.491 1.00 90.94 213 GLY A CA 1
ATOM 1694 C C . GLY A 1 213 ? 14.252 -12.664 -23.071 1.00 90.94 213 GLY A C 1
ATOM 1695 O O . GLY A 1 213 ? 15.279 -13.048 -22.512 1.00 90.94 213 GLY A O 1
ATOM 1696 N N . ILE A 1 214 ? 13.394 -11.812 -22.515 1.00 92.75 214 ILE A N 1
ATOM 1697 C CA . ILE A 1 214 ? 13.617 -11.151 -21.229 1.00 92.75 214 ILE A CA 1
ATOM 1698 C C . ILE A 1 214 ? 12.726 -11.784 -20.163 1.00 92.75 214 ILE A C 1
ATOM 1700 O O . ILE A 1 214 ? 11.532 -12.009 -20.368 1.00 92.75 214 ILE A O 1
ATOM 1704 N N . SER A 1 215 ? 13.327 -12.078 -19.015 1.00 94.50 215 SER A N 1
ATOM 1705 C CA . SER A 1 215 ? 12.611 -12.423 -17.790 1.00 94.50 215 SER A CA 1
ATOM 1706 C C . SER A 1 215 ? 12.489 -11.180 -16.933 1.00 94.50 215 SER A C 1
ATOM 1708 O O . SER A 1 215 ? 13.511 -10.564 -16.645 1.00 94.50 215 SER A O 1
ATOM 1710 N N . TYR A 1 216 ? 11.282 -10.869 -16.482 1.00 95.56 216 TYR A N 1
ATOM 1711 C CA . TYR A 1 216 ? 11.016 -9.901 -15.423 1.00 95.56 216 TYR A CA 1
ATOM 1712 C C . TYR A 1 216 ? 10.660 -10.675 -14.165 1.00 95.56 216 TYR A C 1
ATOM 1714 O O . TYR A 1 216 ? 9.911 -11.649 -14.242 1.00 95.56 216 TYR A O 1
ATOM 1722 N N . PHE A 1 217 ? 11.187 -10.292 -13.011 1.00 96.50 217 PHE A N 1
ATOM 1723 C CA . PHE A 1 217 ? 10.872 -10.985 -11.768 1.00 96.50 217 PHE A CA 1
ATOM 1724 C C . PHE A 1 217 ? 11.054 -10.090 -10.550 1.00 96.50 217 PHE A C 1
ATOM 1726 O O . PHE A 1 217 ? 11.924 -9.227 -10.530 1.00 96.50 217 PHE A O 1
ATOM 1733 N N . ALA A 1 218 ? 10.244 -10.325 -9.524 1.00 94.88 218 ALA A N 1
ATOM 1734 C CA . ALA A 1 218 ? 10.379 -9.690 -8.221 1.00 94.88 218 ALA A CA 1
ATOM 1735 C C . ALA A 1 218 ? 10.877 -10.710 -7.195 1.00 94.88 218 ALA A C 1
ATOM 1737 O O . ALA A 1 218 ? 10.507 -11.891 -7.248 1.00 94.88 218 ALA A O 1
ATOM 1738 N N . THR A 1 219 ? 11.713 -10.258 -6.267 1.00 91.25 219 THR A N 1
ATOM 1739 C CA . THR A 1 219 ? 12.333 -11.100 -5.245 1.00 91.25 219 THR A CA 1
ATOM 1740 C C . THR A 1 219 ? 11.956 -10.673 -3.836 1.00 91.25 219 THR A C 1
ATOM 1742 O O . THR A 1 219 ? 11.573 -9.531 -3.592 1.00 91.25 219 THR A O 1
ATOM 1745 N N . GLN A 1 220 ? 12.064 -11.614 -2.902 1.00 86.44 220 GLN A N 1
ATOM 1746 C CA . GLN A 1 220 ? 11.997 -11.374 -1.463 1.00 86.44 220 GLN A CA 1
ATOM 1747 C C . GLN A 1 220 ? 13.126 -12.134 -0.777 1.00 86.44 220 GLN A C 1
ATOM 1749 O O . GLN A 1 220 ? 13.548 -13.194 -1.251 1.00 86.44 220 GLN A O 1
ATOM 1754 N N . VAL A 1 221 ? 13.580 -11.634 0.368 1.00 79.88 221 VAL A N 1
ATOM 1755 C CA . VAL A 1 221 ? 14.485 -12.382 1.245 1.00 79.88 221 VAL A CA 1
ATOM 1756 C C . VAL A 1 221 ? 13.660 -13.366 2.069 1.00 79.88 221 VAL A C 1
ATOM 1758 O O . VAL A 1 221 ? 12.798 -12.980 2.856 1.00 79.88 221 VAL A O 1
ATOM 1761 N N . ALA A 1 222 ? 13.912 -14.656 1.868 1.00 81.38 222 ALA A N 1
ATOM 1762 C CA . ALA A 1 222 ? 13.292 -15.715 2.647 1.00 81.38 222 ALA A CA 1
ATOM 1763 C C . ALA A 1 222 ? 13.870 -15.771 4.073 1.00 81.38 222 ALA A C 1
ATOM 1765 O O . ALA A 1 222 ? 14.914 -15.192 4.368 1.00 81.38 222 ALA A O 1
ATOM 1766 N N . ALA A 1 223 ? 13.218 -16.526 4.963 1.00 77.44 223 ALA A N 1
ATOM 1767 C CA . ALA A 1 223 ? 13.651 -16.684 6.357 1.00 77.44 223 ALA A CA 1
ATOM 1768 C C . ALA A 1 223 ? 15.077 -17.258 6.515 1.00 77.44 223 ALA A C 1
ATOM 1770 O O . ALA A 1 223 ? 15.704 -17.075 7.554 1.00 77.44 223 ALA A O 1
ATOM 1771 N N . ASP A 1 224 ? 15.595 -17.936 5.486 1.00 80.50 224 ASP A N 1
ATOM 1772 C CA . ASP A 1 224 ? 16.971 -18.443 5.415 1.00 80.50 224 ASP A CA 1
ATOM 1773 C C . ASP A 1 224 ? 17.998 -17.379 4.965 1.00 80.50 224 ASP A C 1
ATOM 1775 O O . ASP A 1 224 ? 19.175 -17.692 4.794 1.00 80.50 224 ASP A O 1
ATOM 1779 N N . GLY A 1 225 ? 17.567 -16.129 4.768 1.00 78.19 225 GLY A N 1
ATOM 1780 C CA . GLY A 1 225 ? 18.394 -15.016 4.303 1.00 78.19 225 GLY A CA 1
ATOM 1781 C C . GLY A 1 225 ? 18.666 -15.023 2.797 1.00 78.19 225 GLY A C 1
ATOM 1782 O O . GLY A 1 225 ? 19.388 -14.155 2.310 1.00 78.19 225 GLY A O 1
ATOM 1783 N N . THR A 1 226 ? 18.117 -15.982 2.043 1.00 86.19 226 THR A N 1
ATOM 1784 C CA . THR A 1 226 ? 18.331 -16.071 0.594 1.00 86.19 226 THR A CA 1
ATOM 1785 C C . THR A 1 226 ? 17.258 -15.323 -0.184 1.00 86.19 226 THR A C 1
ATOM 1787 O O . THR A 1 226 ? 16.072 -15.372 0.134 1.00 86.19 226 THR A O 1
ATOM 1790 N N . GLU A 1 227 ? 17.684 -14.641 -1.242 1.00 86.56 227 GLU A N 1
ATOM 1791 C CA . GLU A 1 227 ? 16.795 -13.976 -2.186 1.00 86.56 227 GLU A CA 1
ATOM 1792 C C . GLU A 1 227 ? 16.090 -15.016 -3.078 1.00 86.56 227 GLU A C 1
ATOM 1794 O O . GLU A 1 227 ? 16.746 -15.828 -3.742 1.00 86.56 227 GLU A O 1
ATOM 1799 N N . LYS A 1 228 ? 14.753 -15.002 -3.097 1.00 94.56 228 LYS A N 1
ATOM 1800 C CA . LYS A 1 228 ? 13.917 -15.934 -3.869 1.00 94.56 228 LYS A CA 1
ATOM 1801 C C . LYS A 1 228 ? 12.911 -15.186 -4.738 1.00 94.56 228 LYS A C 1
ATOM 1803 O O . LYS A 1 228 ? 12.364 -14.168 -4.326 1.00 94.56 228 LYS A O 1
ATOM 1808 N N . ILE A 1 229 ? 12.638 -15.715 -5.930 1.00 96.69 229 ILE A N 1
ATOM 1809 C CA . ILE A 1 229 ? 11.650 -15.171 -6.871 1.00 96.69 229 ILE A CA 1
ATOM 1810 C C . ILE A 1 229 ? 10.237 -15.444 -6.355 1.00 96.69 229 ILE A C 1
ATOM 1812 O O . ILE A 1 229 ? 9.875 -16.601 -6.131 1.00 96.69 229 ILE A O 1
ATOM 1816 N N . VAL A 1 230 ? 9.425 -14.395 -6.233 1.00 92.69 230 VAL A N 1
ATOM 1817 C CA . VAL A 1 230 ? 8.024 -14.480 -5.777 1.00 92.69 230 VAL A CA 1
ATOM 1818 C C . VAL A 1 230 ? 7.003 -14.130 -6.855 1.00 92.69 230 VAL A C 1
ATOM 1820 O O . VAL A 1 230 ? 5.835 -14.481 -6.729 1.00 92.69 230 VAL A O 1
ATOM 1823 N N . ALA A 1 231 ? 7.446 -13.483 -7.931 1.00 95.06 231 ALA A N 1
ATOM 1824 C CA . ALA A 1 231 ? 6.666 -13.245 -9.136 1.00 95.06 231 ALA A CA 1
ATOM 1825 C C . ALA A 1 231 ? 7.610 -13.233 -10.334 1.00 95.06 231 ALA A C 1
ATOM 1827 O O . ALA A 1 231 ? 8.728 -12.725 -10.230 1.00 95.06 231 ALA A O 1
ATOM 1828 N N . ALA A 1 232 ? 7.176 -13.785 -11.464 1.00 95.50 232 ALA A N 1
ATOM 1829 C CA . ALA A 1 232 ? 7.972 -13.791 -12.681 1.00 95.50 232 ALA A CA 1
ATOM 1830 C C . ALA A 1 232 ? 7.105 -13.771 -13.932 1.00 95.50 232 ALA A C 1
ATOM 1832 O O . ALA A 1 232 ? 6.037 -14.379 -13.985 1.00 95.50 232 ALA A O 1
ATOM 1833 N N . SER A 1 233 ? 7.639 -13.115 -14.951 1.00 93.31 233 SER A N 1
ATOM 1834 C CA . SER A 1 233 ? 7.040 -12.926 -16.255 1.00 93.31 233 SER A CA 1
ATOM 1835 C C . SER A 1 233 ? 8.100 -13.116 -17.327 1.00 93.31 233 SER A C 1
ATOM 1837 O O . SER A 1 233 ? 9.266 -12.766 -17.136 1.00 93.31 233 SER A O 1
ATOM 1839 N N . TYR A 1 234 ? 7.706 -13.681 -18.460 1.00 91.81 234 TYR A N 1
ATOM 1840 C CA . TYR A 1 234 ? 8.625 -14.028 -19.538 1.00 91.81 234 TYR A CA 1
ATOM 1841 C C . TYR A 1 234 ? 8.104 -13.423 -20.834 1.00 91.81 234 TYR A C 1
ATOM 1843 O O . TYR A 1 234 ? 6.954 -13.666 -21.214 1.00 91.81 234 TYR A O 1
ATOM 1851 N N . ARG A 1 235 ? 8.937 -12.623 -21.499 1.00 88.06 235 ARG A N 1
ATOM 1852 C CA . ARG A 1 235 ? 8.605 -11.967 -22.765 1.00 88.06 235 ARG A CA 1
ATOM 1853 C C . ARG A 1 235 ? 9.567 -12.403 -23.849 1.00 88.06 235 ARG A C 1
ATOM 1855 O O . ARG A 1 235 ? 10.784 -12.387 -23.666 1.00 88.06 235 ARG A O 1
ATOM 1862 N N . SER A 1 236 ? 9.010 -12.765 -25.001 1.00 78.62 236 SER A N 1
ATOM 1863 C CA . SER A 1 236 ? 9.777 -12.843 -26.240 1.00 78.62 236 SER A CA 1
ATOM 1864 C C . SER A 1 236 ? 10.369 -11.464 -26.499 1.00 78.62 236 SER A C 1
ATOM 1866 O O . SER A 1 236 ? 9.622 -10.494 -26.477 1.00 78.62 236 SER A O 1
ATOM 1868 N N . SER A 1 237 ? 11.686 -11.376 -26.694 1.00 67.81 237 SER A N 1
ATOM 1869 C CA . SER A 1 237 ? 12.424 -10.111 -26.807 1.00 67.81 237 SER A CA 1
ATOM 1870 C C . SER A 1 237 ? 11.671 -9.068 -27.643 1.00 67.81 237 SER A C 1
ATOM 1872 O O . SER A 1 237 ? 11.591 -9.212 -28.866 1.00 67.81 237 SER A O 1
ATOM 1874 N N . SER A 1 238 ? 11.135 -8.031 -26.996 1.00 65.69 238 SER A N 1
ATOM 1875 C CA . SER A 1 238 ? 10.589 -6.873 -27.696 1.00 65.69 238 SER A CA 1
ATOM 1876 C C . SER A 1 238 ? 11.710 -5.862 -27.935 1.00 65.69 238 SER A C 1
ATOM 1878 O O . SER A 1 238 ? 12.441 -5.531 -27.000 1.00 65.69 238 SER A O 1
ATOM 1880 N N . PRO A 1 239 ? 11.884 -5.362 -29.170 1.00 62.69 239 PRO A N 1
ATOM 1881 C CA . PRO A 1 239 ? 12.892 -4.347 -29.458 1.00 62.69 239 PRO A CA 1
ATOM 1882 C C . PRO A 1 239 ? 12.533 -2.958 -28.903 1.00 62.69 239 PRO A C 1
ATOM 1884 O O . PRO A 1 239 ? 13.378 -2.068 -28.950 1.00 62.69 239 PRO A O 1
ATOM 1887 N N . PHE A 1 240 ? 11.314 -2.755 -28.382 1.00 74.88 240 PHE A N 1
ATOM 1888 C CA . PHE A 1 240 ? 10.836 -1.451 -27.913 1.00 74.88 240 PHE A CA 1
ATOM 1889 C C . PHE A 1 240 ? 10.189 -1.558 -26.530 1.00 74.88 240 PHE A C 1
ATOM 1891 O O . PHE A 1 240 ? 8.974 -1.732 -26.404 1.00 74.88 240 PHE A O 1
ATOM 1898 N N . GLU A 1 241 ? 11.025 -1.438 -25.500 1.00 84.50 241 GLU A N 1
ATOM 1899 C CA . GLU A 1 241 ? 10.595 -1.236 -24.118 1.00 84.50 241 GLU A CA 1
ATOM 1900 C C . GLU A 1 241 ? 10.634 0.255 -23.769 1.00 84.50 241 GLU A C 1
ATOM 1902 O O . GLU A 1 241 ? 11.567 0.974 -24.131 1.00 84.50 241 GLU A O 1
ATOM 1907 N N . MET A 1 242 ? 9.604 0.706 -23.066 1.00 86.00 242 MET A N 1
ATOM 1908 C CA . MET A 1 242 ? 9.396 2.074 -22.630 1.00 86.00 242 MET A CA 1
ATOM 1909 C C . MET A 1 242 ? 9.146 2.091 -21.127 1.00 86.00 242 MET A C 1
ATOM 1911 O O . MET A 1 242 ? 8.528 1.190 -20.561 1.00 86.00 242 MET A O 1
ATOM 1915 N N . ILE A 1 243 ? 9.624 3.152 -20.496 1.00 86.00 243 ILE A N 1
ATOM 1916 C CA . ILE A 1 243 ? 9.286 3.503 -19.128 1.00 86.00 243 ILE A CA 1
ATOM 1917 C C . ILE A 1 243 ? 8.379 4.722 -19.188 1.00 86.00 243 ILE A C 1
ATOM 1919 O O . ILE A 1 243 ? 8.705 5.684 -19.884 1.00 86.00 243 ILE A O 1
ATOM 1923 N N . ILE A 1 244 ? 7.289 4.706 -18.426 1.00 81.19 244 ILE A N 1
ATOM 1924 C CA . ILE A 1 244 ? 6.498 5.908 -18.168 1.00 81.19 244 ILE A CA 1
ATOM 1925 C C . ILE A 1 244 ? 6.317 6.114 -16.671 1.00 81.19 244 ILE A C 1
ATOM 1927 O O . ILE A 1 244 ? 6.318 5.166 -15.879 1.00 81.19 244 ILE A O 1
ATOM 1931 N N . ARG A 1 245 ? 6.118 7.375 -16.311 1.00 74.62 245 ARG A N 1
ATOM 1932 C CA . ARG A 1 245 ? 5.590 7.793 -15.022 1.00 74.62 245 ARG A CA 1
ATOM 1933 C C . ARG A 1 245 ? 4.373 8.642 -15.292 1.00 74.62 245 ARG A C 1
ATOM 1935 O O . ARG A 1 245 ? 4.457 9.567 -16.095 1.00 74.62 245 ARG A O 1
ATOM 1942 N N . ASP A 1 246 ? 3.264 8.293 -14.672 1.00 69.81 246 ASP A N 1
ATOM 1943 C CA . ASP A 1 246 ? 2.001 8.973 -14.917 1.00 69.81 246 ASP A CA 1
ATOM 1944 C C . ASP A 1 246 ? 1.020 8.697 -13.776 1.00 69.81 246 ASP A C 1
ATOM 1946 O O . ASP A 1 246 ? 1.283 7.868 -12.904 1.00 69.81 246 ASP A O 1
ATOM 1950 N N . SER A 1 247 ? -0.125 9.364 -13.804 1.00 71.75 247 SER A N 1
ATOM 1951 C CA . SER A 1 247 ? -1.229 9.102 -12.885 1.00 71.75 247 SER A CA 1
ATOM 1952 C C . SER A 1 247 ? -2.165 8.055 -13.474 1.00 71.75 247 SER A C 1
ATOM 1954 O O . SER A 1 247 ? -2.552 8.134 -14.645 1.00 71.75 247 SER A O 1
ATOM 1956 N N . LEU A 1 248 ? -2.582 7.091 -12.654 1.00 80.31 248 LEU A N 1
ATOM 1957 C CA . LEU A 1 248 ? -3.597 6.120 -13.047 1.00 80.31 248 LEU A CA 1
ATOM 1958 C C . LEU A 1 248 ? -4.974 6.795 -13.139 1.00 80.31 248 LEU A C 1
ATOM 1960 O O . LEU A 1 248 ? -5.548 7.145 -12.116 1.00 80.31 248 LEU A O 1
ATOM 1964 N N . LEU A 1 249 ? -5.565 6.934 -14.327 1.00 74.19 249 LEU A N 1
ATOM 1965 C CA . LEU A 1 249 ? -6.931 7.466 -14.441 1.00 74.19 249 LEU A CA 1
ATOM 1966 C C . LEU A 1 249 ? -7.979 6.408 -14.120 1.00 74.19 249 LEU A C 1
ATOM 1968 O O . LEU A 1 249 ? -8.919 6.652 -13.367 1.00 74.19 249 LEU A O 1
ATOM 1972 N N . SER A 1 250 ? -7.851 5.238 -14.741 1.00 81.12 250 SER A N 1
ATOM 1973 C CA . SER A 1 250 ? -8.803 4.150 -14.552 1.00 81.12 250 SER A CA 1
ATOM 1974 C C . SER A 1 250 ? -8.228 2.807 -14.978 1.00 81.12 250 SER A C 1
ATOM 1976 O O . SER A 1 250 ? -7.308 2.715 -15.796 1.00 81.12 250 SER A O 1
ATOM 1978 N N . ILE A 1 251 ? -8.835 1.754 -14.439 1.00 87.12 251 ILE A N 1
ATOM 1979 C CA . ILE A 1 251 ? -8.638 0.373 -14.864 1.00 87.12 251 ILE A CA 1
ATOM 1980 C C . ILE A 1 251 ? -9.989 -0.126 -15.376 1.00 87.12 251 ILE A C 1
ATOM 1982 O O . ILE A 1 251 ? -10.967 -0.136 -14.632 1.00 87.12 251 ILE A O 1
ATOM 1986 N N . THR A 1 252 ? -10.057 -0.530 -16.645 1.00 85.19 252 THR A N 1
ATOM 1987 C CA . THR A 1 252 ? -11.276 -1.087 -17.250 1.00 85.19 252 THR A CA 1
ATOM 1988 C C . THR A 1 252 ? -10.965 -2.419 -17.920 1.00 85.19 252 THR A C 1
ATOM 1990 O O . THR A 1 252 ? -10.277 -2.484 -18.942 1.00 85.19 252 THR A O 1
ATOM 1993 N N . GLY A 1 253 ? -11.490 -3.507 -17.353 1.00 87.44 253 GLY A N 1
ATOM 1994 C CA . GLY A 1 253 ? -11.158 -4.860 -17.801 1.00 87.44 253 GLY A CA 1
ATOM 1995 C C . GLY A 1 253 ? -9.658 -5.122 -17.651 1.00 87.44 253 GLY A C 1
ATOM 1996 O O . GLY A 1 253 ? -9.117 -4.949 -16.568 1.00 87.44 253 GLY A O 1
ATOM 1997 N N . SER A 1 254 ? -8.992 -5.504 -18.742 1.00 91.31 254 SER A N 1
ATOM 1998 C CA . SER A 1 254 ? -7.533 -5.717 -18.798 1.00 91.31 254 SER A CA 1
ATOM 1999 C C . SER A 1 254 ? -6.762 -4.509 -19.343 1.00 91.31 254 SER A C 1
ATOM 2001 O O . SER A 1 254 ? -5.639 -4.665 -19.820 1.00 91.31 254 SER A O 1
ATOM 2003 N N . ASN A 1 255 ? -7.380 -3.324 -19.342 1.00 92.69 255 ASN A N 1
ATOM 2004 C CA . ASN A 1 255 ? -6.771 -2.089 -19.821 1.00 92.69 255 ASN A CA 1
ATOM 2005 C C . ASN A 1 255 ? -6.571 -1.107 -18.677 1.00 92.69 255 ASN A C 1
ATOM 2007 O O . ASN A 1 255 ? -7.465 -0.880 -17.861 1.00 92.69 255 ASN A O 1
ATOM 2011 N N . LEU A 1 256 ? -5.397 -0.504 -18.680 1.00 92.94 256 LEU A N 1
ATOM 2012 C CA . LEU A 1 256 ? -4.977 0.563 -17.805 1.00 92.94 256 LEU A CA 1
ATOM 2013 C C . LEU A 1 256 ? -4.863 1.842 -18.638 1.00 92.94 256 LEU A C 1
ATOM 2015 O O . LEU A 1 256 ? -4.268 1.842 -19.720 1.00 92.94 256 LEU A O 1
ATOM 2019 N N . TYR A 1 257 ? -5.475 2.911 -18.135 1.00 86.75 257 TYR A N 1
ATOM 2020 C CA . TYR A 1 257 ? -5.490 4.225 -18.767 1.00 86.75 257 TYR A CA 1
ATOM 2021 C C . TYR A 1 257 ? -4.763 5.211 -17.870 1.00 86.75 257 TYR A C 1
ATOM 2023 O O . TYR A 1 257 ? -5.075 5.324 -16.681 1.00 86.75 257 TYR A O 1
ATOM 2031 N N . LEU A 1 258 ? -3.802 5.913 -18.453 1.00 84.62 258 LEU A N 1
ATOM 2032 C CA . LEU A 1 258 ? -3.022 6.929 -17.768 1.00 84.62 258 LEU A CA 1
ATOM 2033 C C . LEU A 1 258 ? -3.460 8.323 -18.200 1.00 84.62 258 LEU A C 1
ATOM 2035 O O . LEU A 1 258 ? -4.136 8.488 -19.213 1.00 84.62 258 LEU A O 1
ATOM 2039 N N . GLN A 1 259 ? -3.081 9.320 -17.415 1.00 73.50 259 GLN A N 1
ATOM 2040 C CA . GLN A 1 259 ? -3.509 10.697 -17.618 1.00 73.50 259 GLN A CA 1
ATOM 2041 C C . GLN A 1 259 ? -2.897 11.346 -18.857 1.00 73.50 259 GLN A C 1
ATOM 2043 O O . GLN A 1 259 ? -3.607 12.006 -19.614 1.00 73.50 259 GLN A O 1
ATOM 2048 N N . ASN A 1 260 ? -1.605 11.130 -19.084 1.00 71.94 260 ASN A N 1
ATOM 2049 C CA . ASN A 1 260 ? -0.841 11.766 -20.151 1.00 71.94 260 ASN A CA 1
ATOM 2050 C C . ASN A 1 260 ? -0.547 10.815 -21.323 1.00 71.94 260 ASN A C 1
ATOM 2052 O O . ASN A 1 260 ? 0.050 11.228 -22.320 1.00 71.94 260 ASN A O 1
ATOM 2056 N N . LEU A 1 261 ? -1.000 9.557 -21.246 1.00 81.12 261 LEU A N 1
ATOM 2057 C CA . LEU A 1 261 ? -0.899 8.579 -22.327 1.00 81.12 261 LEU A CA 1
ATOM 2058 C C . LEU A 1 261 ? -2.272 8.280 -22.937 1.00 81.12 261 LEU A C 1
ATOM 2060 O O . LEU A 1 261 ? -3.148 7.705 -22.298 1.00 81.12 261 LEU A O 1
ATOM 2064 N N . SER A 1 262 ? -2.437 8.624 -24.214 1.00 80.44 262 SER A N 1
ATOM 2065 C CA . SER A 1 262 ? -3.675 8.369 -24.965 1.00 80.44 262 SER A CA 1
ATOM 2066 C C . SER A 1 262 ? -3.847 6.907 -25.394 1.00 80.44 262 SER A C 1
ATOM 2068 O O . SER A 1 262 ? -4.963 6.465 -25.667 1.00 80.44 262 SER A O 1
ATOM 2070 N N . GLU A 1 263 ? -2.749 6.157 -25.474 1.00 90.12 263 GLU A N 1
ATOM 2071 C CA . GLU A 1 263 ? -2.740 4.743 -25.838 1.00 90.12 263 GLU A CA 1
ATOM 2072 C C . GLU A 1 263 ? -3.033 3.869 -24.612 1.00 90.12 263 GLU A C 1
ATOM 2074 O O . GLU A 1 263 ? -2.578 4.139 -23.502 1.00 90.12 263 GLU A O 1
ATOM 2079 N N . ASN A 1 264 ? -3.788 2.788 -24.810 1.00 88.44 264 ASN A N 1
ATOM 2080 C CA . ASN A 1 264 ? -4.107 1.867 -23.726 1.00 88.44 264 ASN A CA 1
ATOM 2081 C C . ASN A 1 264 ? -2.897 0.995 -23.357 1.00 88.44 264 ASN A C 1
ATOM 2083 O O . ASN A 1 264 ? -2.122 0.565 -24.220 1.00 88.44 264 ASN A O 1
ATOM 2087 N N . ILE A 1 265 ? -2.797 0.664 -22.071 1.00 95.06 265 ILE A N 1
ATOM 2088 C CA . ILE A 1 265 ? -1.808 -0.278 -21.555 1.00 95.06 265 ILE A CA 1
ATOM 2089 C C . ILE A 1 265 ? -2.532 -1.554 -21.139 1.00 95.06 265 ILE A C 1
ATOM 2091 O O . ILE A 1 265 ? -3.346 -1.554 -20.220 1.00 95.06 265 ILE A O 1
ATOM 2095 N N . LEU A 1 266 ? -2.243 -2.659 -21.815 1.00 95.12 266 LEU A N 1
ATOM 2096 C CA . LEU A 1 266 ? -2.734 -3.975 -21.432 1.00 95.12 266 LEU A CA 1
ATOM 2097 C C . LEU A 1 266 ? -1.942 -4.520 -20.247 1.00 95.12 266 LEU A C 1
ATOM 2099 O O . LEU A 1 266 ? -0.726 -4.354 -20.164 1.00 95.12 266 LEU A O 1
ATOM 2103 N N . PHE A 1 267 ? -2.626 -5.233 -19.365 1.00 94.31 267 PHE A N 1
ATOM 2104 C CA . PHE A 1 267 ? -2.011 -6.020 -18.302 1.00 94.31 267 PHE A CA 1
ATOM 2105 C C . PHE A 1 267 ? -2.715 -7.372 -18.184 1.00 94.31 267 PHE A C 1
ATOM 2107 O O . PHE A 1 267 ? -3.825 -7.569 -18.687 1.00 94.31 267 PHE A O 1
ATOM 2114 N N . ASN A 1 268 ? -2.076 -8.323 -17.511 1.00 92.00 268 ASN A N 1
ATOM 2115 C CA . ASN A 1 268 ? -2.685 -9.606 -17.167 1.00 92.00 268 ASN A CA 1
ATOM 2116 C C . ASN A 1 268 ? -2.097 -10.157 -15.858 1.00 92.00 268 ASN A C 1
ATOM 2118 O O . ASN A 1 268 ? -1.384 -9.457 -15.145 1.00 92.00 268 ASN A O 1
ATOM 2122 N N . GLU A 1 269 ? -2.378 -11.425 -15.557 1.00 87.38 269 GLU A N 1
ATOM 2123 C CA . GLU A 1 269 ? -1.848 -12.136 -14.382 1.00 87.38 269 GLU A CA 1
ATOM 2124 C C . GLU A 1 269 ? -0.310 -12.216 -14.314 1.00 87.38 269 GLU A C 1
ATOM 2126 O O . GLU A 1 269 ? 0.238 -12.478 -13.246 1.00 87.38 269 GLU A O 1
ATOM 2131 N N . ASP A 1 270 ? 0.380 -11.975 -15.433 1.00 89.19 270 ASP A N 1
ATOM 2132 C CA . ASP A 1 270 ? 1.841 -11.973 -15.542 1.00 89.19 270 ASP A CA 1
ATOM 2133 C C . ASP A 1 270 ? 2.450 -10.575 -15.456 1.00 89.19 270 ASP A C 1
ATOM 2135 O O . ASP A 1 270 ? 3.667 -10.427 -15.592 1.00 89.19 270 ASP A O 1
ATOM 2139 N N . THR A 1 271 ? 1.634 -9.539 -15.283 1.00 95.19 271 THR A N 1
ATOM 2140 C CA . THR A 1 271 ? 2.124 -8.200 -14.966 1.00 95.19 271 THR A CA 1
ATOM 2141 C C . THR A 1 271 ? 2.508 -8.165 -13.490 1.00 95.19 271 THR A C 1
ATOM 2143 O O . THR A 1 271 ? 1.700 -8.463 -12.613 1.00 95.19 271 THR A O 1
ATOM 2146 N N . ILE A 1 272 ? 3.758 -7.805 -13.201 1.00 96.25 272 ILE A N 1
ATOM 2147 C CA . ILE A 1 272 ? 4.252 -7.713 -11.826 1.00 96.25 272 ILE A CA 1
ATOM 2148 C C . ILE A 1 272 ? 3.821 -6.364 -11.261 1.00 96.25 272 ILE A C 1
ATOM 2150 O O . ILE A 1 272 ? 4.305 -5.326 -11.710 1.00 96.25 272 ILE A O 1
ATOM 2154 N N . VAL A 1 273 ? 2.927 -6.378 -10.275 1.00 94.69 273 VAL A N 1
ATOM 2155 C CA . VAL A 1 273 ? 2.445 -5.158 -9.627 1.00 94.69 273 VAL A CA 1
ATOM 2156 C C . VAL A 1 273 ? 2.981 -5.081 -8.207 1.00 94.69 273 VAL A C 1
ATOM 2158 O O . VAL A 1 273 ? 2.715 -5.954 -7.381 1.00 94.69 273 VAL A O 1
ATOM 2161 N N . VAL A 1 274 ? 3.742 -4.027 -7.929 1.00 87.19 274 VAL A N 1
ATOM 2162 C CA . VAL A 1 274 ? 4.271 -3.744 -6.599 1.00 87.19 274 VAL A CA 1
ATOM 2163 C C . VAL A 1 274 ? 3.653 -2.455 -6.101 1.00 87.19 274 VAL A C 1
ATOM 2165 O O . VAL A 1 274 ? 3.854 -1.396 -6.688 1.00 87.19 274 VAL A O 1
ATOM 2168 N N . LYS A 1 275 ? 2.897 -2.549 -5.014 1.00 83.56 275 LYS A N 1
ATOM 2169 C CA . LYS A 1 275 ? 2.382 -1.385 -4.311 1.00 83.56 275 LYS A CA 1
ATOM 2170 C C . LYS A 1 275 ? 2.994 -1.361 -2.935 1.00 83.56 275 LYS A C 1
ATOM 2172 O O . LYS A 1 275 ? 2.957 -2.389 -2.258 1.00 83.56 275 LYS A O 1
ATOM 2177 N N . ASP A 1 276 ? 3.525 -0.223 -2.504 1.00 73.38 276 ASP A N 1
ATOM 2178 C CA . ASP A 1 276 ? 3.920 -0.066 -1.106 1.00 73.38 276 ASP A CA 1
ATOM 2179 C C . ASP A 1 276 ? 4.981 -1.097 -0.666 1.00 73.38 276 ASP A C 1
ATOM 2181 O O . ASP A 1 276 ? 4.935 -1.652 0.439 1.00 73.38 276 ASP A O 1
ATOM 2185 N N . GLY A 1 277 ? 5.897 -1.424 -1.584 1.00 75.56 277 GLY A N 1
ATOM 2186 C CA . GLY A 1 277 ? 6.908 -2.468 -1.409 1.00 75.56 277 GLY A CA 1
ATOM 2187 C C . GLY A 1 277 ? 6.361 -3.902 -1.358 1.00 75.56 277 GLY A C 1
ATOM 2188 O O . GLY A 1 277 ? 7.116 -4.824 -1.061 1.00 75.56 277 GLY A O 1
ATOM 2189 N N . ARG A 1 278 ? 5.074 -4.141 -1.629 1.00 84.62 278 ARG A N 1
ATOM 2190 C CA . ARG A 1 278 ? 4.426 -5.465 -1.582 1.00 84.62 278 ARG A CA 1
ATOM 2191 C C . ARG A 1 278 ? 3.932 -5.888 -2.956 1.00 84.62 278 ARG A C 1
ATOM 2193 O O . ARG A 1 278 ? 3.469 -5.068 -3.741 1.00 84.62 278 ARG A O 1
ATOM 2200 N N . LEU A 1 279 ? 3.978 -7.191 -3.228 1.00 88.88 279 LEU A N 1
ATOM 2201 C CA . LEU A 1 279 ? 3.317 -7.748 -4.404 1.00 88.88 279 LEU A CA 1
ATOM 2202 C C . LEU A 1 279 ? 1.800 -7.665 -4.205 1.00 88.88 279 LEU A C 1
ATOM 2204 O O . LEU A 1 279 ? 1.274 -8.190 -3.221 1.00 88.88 279 LEU A O 1
ATOM 2208 N N . VAL A 1 280 ? 1.105 -7.025 -5.137 1.00 88.81 280 VAL A N 1
ATOM 2209 C CA . VAL A 1 280 ? -0.350 -6.857 -5.086 1.00 88.81 280 VAL A CA 1
ATOM 2210 C C . VAL A 1 280 ? -0.988 -7.234 -6.417 1.00 88.81 280 VAL A C 1
ATOM 2212 O O . VAL A 1 280 ? -0.309 -7.478 -7.411 1.00 88.81 280 VAL A O 1
ATOM 2215 N N . ASP A 1 281 ? -2.314 -7.295 -6.431 1.00 86.88 281 ASP A N 1
ATOM 2216 C CA . ASP A 1 281 ? -3.063 -7.292 -7.682 1.00 86.88 281 ASP A CA 1
ATOM 2217 C C . ASP A 1 281 ? -3.175 -5.859 -8.223 1.00 86.88 281 ASP A C 1
ATOM 2219 O O . ASP A 1 281 ? -3.181 -4.903 -7.445 1.00 86.88 281 ASP A O 1
ATOM 2223 N N . ILE A 1 282 ? -3.296 -5.704 -9.543 1.00 87.69 282 ILE A N 1
ATOM 2224 C CA . ILE A 1 282 ? -3.432 -4.396 -10.201 1.00 87.69 282 ILE A CA 1
ATOM 2225 C C . ILE A 1 282 ? -4.569 -3.562 -9.620 1.00 87.69 282 ILE A C 1
ATOM 2227 O O . ILE A 1 282 ? -4.477 -2.341 -9.526 1.00 87.69 282 ILE A O 1
ATOM 2231 N N . SER A 1 283 ? -5.632 -4.225 -9.186 1.00 81.19 283 SER A N 1
ATOM 2232 C CA . SER A 1 283 ? -6.803 -3.560 -8.660 1.00 81.19 283 SER A CA 1
ATOM 2233 C C . SER A 1 283 ? -6.616 -2.967 -7.264 1.00 81.19 283 SER A C 1
ATOM 2235 O O . SER A 1 283 ? -7.472 -2.222 -6.795 1.00 81.19 283 SER A O 1
ATOM 2237 N N . ALA A 1 284 ? -5.516 -3.297 -6.585 1.00 80.00 284 ALA A N 1
ATOM 2238 C CA . ALA A 1 284 ? -5.145 -2.676 -5.322 1.00 80.00 284 ALA A CA 1
ATOM 2239 C C . ALA A 1 284 ? -4.542 -1.272 -5.514 1.00 80.00 284 ALA A C 1
ATOM 2241 O O . ALA A 1 284 ? -4.341 -0.564 -4.526 1.00 80.00 284 ALA A O 1
ATOM 2242 N N . ILE A 1 285 ? -4.228 -0.862 -6.749 1.00 82.06 285 ILE A N 1
ATOM 2243 C CA . ILE A 1 285 ? -3.809 0.506 -7.073 1.00 82.06 285 ILE A CA 1
ATOM 2244 C C . ILE A 1 285 ? -5.054 1.393 -7.164 1.00 82.06 285 ILE A C 1
ATOM 2246 O O . ILE A 1 285 ? -6.041 1.023 -7.800 1.00 82.06 285 ILE A O 1
ATOM 2250 N N . ASN A 1 286 ? -5.016 2.563 -6.531 1.00 74.75 286 ASN A N 1
ATOM 2251 C CA . ASN A 1 286 ? -6.122 3.508 -6.579 1.00 74.75 286 ASN A CA 1
ATOM 2252 C C . ASN A 1 286 ? -6.010 4.405 -7.813 1.00 74.75 286 ASN A C 1
ATOM 2254 O O . ASN A 1 286 ? -4.921 4.717 -8.292 1.00 74.75 286 ASN A O 1
ATOM 2258 N N . THR A 1 287 ? -7.147 4.889 -8.305 1.00 68.75 287 THR A N 1
ATOM 2259 C CA . THR A 1 287 ? -7.152 5.990 -9.273 1.00 68.75 287 THR A CA 1
ATOM 2260 C C . THR A 1 287 ? -6.446 7.210 -8.682 1.00 68.75 287 THR A C 1
ATOM 2262 O O . THR A 1 287 ? -6.589 7.480 -7.491 1.00 68.75 287 THR A O 1
ATOM 2265 N N . LEU A 1 288 ? -5.746 7.960 -9.527 1.00 63.47 288 LEU A N 1
ATOM 2266 C CA . LEU A 1 288 ? -4.875 9.095 -9.213 1.00 63.47 288 LEU A CA 1
ATOM 2267 C C . LEU A 1 288 ? -3.573 8.731 -8.485 1.00 63.47 288 LEU A C 1
ATOM 2269 O O . LEU A 1 288 ? -2.753 9.620 -8.252 1.00 63.47 288 LEU A O 1
ATOM 2273 N N . ASP A 1 289 ? -3.332 7.450 -8.182 1.00 66.56 289 ASP A N 1
ATOM 2274 C CA . ASP A 1 289 ? -2.017 7.017 -7.719 1.00 66.56 289 ASP A CA 1
ATOM 2275 C C . ASP A 1 289 ? -0.978 7.258 -8.833 1.00 66.56 289 ASP A C 1
ATOM 2277 O O . ASP A 1 289 ? -1.206 6.959 -10.013 1.00 66.56 289 ASP A O 1
ATOM 2281 N N . ALA A 1 290 ? 0.184 7.787 -8.444 1.00 67.75 290 ALA A N 1
ATOM 2282 C CA . ALA A 1 290 ? 1.328 7.923 -9.334 1.00 67.75 290 ALA A CA 1
ATOM 2283 C C . ALA A 1 290 ? 1.960 6.544 -9.560 1.00 67.75 290 ALA A C 1
ATOM 2285 O O . ALA A 1 290 ? 2.441 5.902 -8.623 1.00 67.75 290 ALA A O 1
ATOM 2286 N N . VAL A 1 291 ? 1.978 6.100 -10.813 1.00 82.50 291 VAL A N 1
ATOM 2287 C CA . VAL A 1 291 ? 2.501 4.794 -11.215 1.00 82.50 291 VAL A CA 1
ATOM 2288 C C . VAL A 1 291 ? 3.760 4.948 -12.056 1.00 82.50 291 VAL A C 1
ATOM 2290 O O . VAL A 1 291 ? 3.862 5.824 -12.915 1.00 82.50 291 VAL A O 1
ATOM 2293 N N . LYS A 1 292 ? 4.729 4.060 -11.830 1.00 83.88 292 LYS A N 1
ATOM 2294 C CA . LYS A 1 292 ? 5.919 3.902 -12.675 1.00 83.88 292 LYS A CA 1
ATOM 2295 C C . LYS A 1 292 ? 5.778 2.566 -13.395 1.00 83.88 292 LYS A C 1
ATOM 2297 O O . LYS A 1 292 ? 5.642 1.529 -12.745 1.00 83.88 292 LYS A O 1
ATOM 2302 N N . ILE A 1 293 ? 5.765 2.581 -14.724 1.00 92.19 293 ILE A N 1
ATOM 2303 C CA . ILE A 1 293 ? 5.465 1.391 -15.526 1.00 92.19 293 ILE A CA 1
ATOM 2304 C C . ILE A 1 293 ? 6.613 1.110 -16.483 1.00 92.19 293 ILE A C 1
ATOM 2306 O O . ILE A 1 293 ? 7.004 1.983 -17.254 1.00 92.19 293 ILE A O 1
ATOM 2310 N N . SER A 1 294 ? 7.102 -0.131 -16.465 1.00 92.62 294 SER A N 1
ATOM 2311 C CA . SER A 1 294 ? 7.908 -0.685 -17.553 1.00 92.62 294 SER A CA 1
ATOM 2312 C C . SER A 1 294 ? 6.992 -1.455 -18.490 1.00 92.62 294 SER A C 1
ATOM 2314 O O . SER A 1 294 ? 6.316 -2.396 -18.060 1.00 92.62 294 SER A O 1
ATOM 2316 N N . MET A 1 295 ? 6.950 -1.064 -19.757 1.00 93.31 295 MET A N 1
ATOM 2317 C CA . MET A 1 295 ? 6.020 -1.609 -20.743 1.00 93.31 295 MET A CA 1
ATOM 2318 C C . MET A 1 295 ? 6.686 -1.827 -22.094 1.00 93.31 295 MET A C 1
ATOM 2320 O O . MET A 1 295 ? 7.655 -1.163 -22.441 1.00 93.31 295 MET A O 1
ATOM 2324 N N . GLU A 1 296 ? 6.131 -2.718 -22.898 1.00 92.00 296 GLU A N 1
ATOM 2325 C CA . GLU A 1 296 ? 6.574 -2.945 -24.271 1.00 92.00 296 GLU A CA 1
ATOM 2326 C C . GLU A 1 296 ? 5.490 -2.572 -25.274 1.00 92.00 296 GLU A C 1
ATOM 2328 O O . GLU A 1 296 ? 4.295 -2.634 -24.974 1.00 92.00 296 GLU A O 1
ATOM 2333 N N . ARG A 1 297 ? 5.898 -2.188 -26.488 1.00 90.06 297 ARG A N 1
ATOM 2334 C CA . ARG A 1 297 ? 4.940 -1.966 -27.574 1.00 90.06 297 ARG A CA 1
ATOM 2335 C C . ARG A 1 297 ? 4.209 -3.272 -27.884 1.00 90.06 297 ARG A C 1
ATOM 2337 O O . ARG A 1 297 ? 4.846 -4.290 -28.149 1.00 90.06 297 ARG A O 1
ATOM 2344 N N . TYR A 1 298 ? 2.881 -3.226 -27.906 1.00 87.50 298 TYR A N 1
ATOM 2345 C CA . TYR A 1 298 ? 2.046 -4.384 -28.201 1.00 87.50 298 TYR A CA 1
ATOM 2346 C C . TYR A 1 298 ? 0.836 -3.969 -29.039 1.00 87.50 298 TYR A C 1
ATOM 2348 O O . TYR A 1 298 ? -0.043 -3.235 -28.584 1.00 87.50 298 TYR A O 1
ATOM 2356 N N . ASN A 1 299 ? 0.781 -4.450 -30.285 1.00 84.44 299 ASN A N 1
ATOM 2357 C CA . ASN A 1 299 ? -0.195 -4.014 -31.287 1.00 84.44 299 ASN A CA 1
ATOM 2358 C C . ASN A 1 299 ? -0.226 -2.472 -31.412 1.00 84.44 299 ASN A C 1
ATOM 2360 O O . ASN A 1 299 ? 0.803 -1.851 -31.682 1.00 84.44 299 ASN A O 1
ATOM 2364 N N . ASN A 1 300 ? -1.398 -1.861 -31.208 1.00 84.94 300 ASN A N 1
ATOM 2365 C CA . ASN A 1 300 ? -1.615 -0.414 -31.293 1.00 84.94 300 ASN A CA 1
ATOM 2366 C C . ASN A 1 300 ? -1.467 0.313 -29.944 1.00 84.94 300 ASN A C 1
ATOM 2368 O O . ASN A 1 300 ? -1.786 1.493 -29.870 1.00 84.94 300 ASN A O 1
ATOM 2372 N N . GLY A 1 301 ? -1.009 -0.371 -28.896 1.00 91.00 301 GLY A N 1
ATOM 2373 C CA . GLY A 1 301 ? -0.804 0.212 -27.573 1.00 91.00 301 GLY A CA 1
ATOM 2374 C C . GLY A 1 301 ? 0.407 -0.410 -26.894 1.00 91.00 301 GLY A C 1
ATOM 2375 O O . GLY A 1 301 ? 1.419 -0.703 -27.543 1.00 91.00 301 GLY A O 1
ATOM 2376 N N . PHE A 1 302 ? 0.296 -0.643 -25.591 1.00 94.06 302 PHE A N 1
ATOM 2377 C CA . PHE A 1 302 ? 1.381 -1.207 -24.797 1.00 94.06 302 PHE A CA 1
ATOM 2378 C C . PHE A 1 302 ? 0.939 -2.410 -23.981 1.00 94.06 302 PHE A C 1
ATOM 2380 O O . PHE A 1 302 ? -0.250 -2.637 -23.764 1.00 94.06 302 PHE A O 1
ATOM 2387 N N . PHE A 1 303 ? 1.918 -3.170 -23.507 1.00 93.62 303 PHE A N 1
ATOM 2388 C CA . PHE A 1 303 ? 1.736 -4.229 -22.531 1.00 93.62 303 PHE A CA 1
ATOM 2389 C C . PHE A 1 303 ? 2.631 -3.968 -21.315 1.00 93.62 303 PHE A C 1
ATOM 2391 O O . PHE A 1 303 ? 3.843 -3.815 -21.462 1.00 93.62 303 PHE A O 1
ATOM 2398 N N . ALA A 1 304 ? 2.054 -3.920 -20.116 1.00 94.81 304 ALA A N 1
ATOM 2399 C CA . ALA A 1 304 ? 2.784 -3.683 -18.876 1.00 94.81 304 ALA A CA 1
ATOM 2400 C C . ALA A 1 304 ? 3.528 -4.939 -18.401 1.00 94.81 304 ALA A C 1
ATOM 2402 O O . ALA A 1 304 ? 2.927 -5.988 -18.145 1.00 94.81 304 ALA A O 1
ATOM 2403 N N . ASN A 1 305 ? 4.838 -4.809 -18.207 1.00 94.25 305 ASN A N 1
ATOM 2404 C CA . ASN A 1 305 ? 5.671 -5.839 -17.591 1.00 94.25 305 ASN A CA 1
ATOM 2405 C C . ASN A 1 305 ? 5.712 -5.665 -16.070 1.00 94.25 305 ASN A C 1
ATOM 2407 O O . ASN A 1 305 ? 5.486 -6.624 -15.331 1.00 94.25 305 ASN A O 1
ATOM 2411 N N . ILE A 1 306 ? 5.967 -4.433 -15.619 1.00 94.44 306 ILE A N 1
ATOM 2412 C CA . ILE A 1 306 ? 6.057 -4.052 -14.206 1.00 94.44 306 ILE A CA 1
ATOM 2413 C C . ILE A 1 306 ? 5.281 -2.763 -13.985 1.00 94.44 306 ILE A C 1
ATOM 2415 O O . ILE A 1 306 ? 5.406 -1.833 -14.780 1.00 94.44 306 ILE A O 1
ATOM 2419 N N . ILE A 1 307 ? 4.538 -2.702 -12.885 1.00 94.25 307 ILE A N 1
ATOM 2420 C CA . ILE A 1 307 ? 3.873 -1.498 -12.394 1.00 94.25 307 ILE A CA 1
ATOM 2421 C C . ILE A 1 307 ? 4.257 -1.329 -10.930 1.00 94.25 307 ILE A C 1
ATOM 2423 O O . ILE A 1 307 ? 4.021 -2.228 -10.125 1.00 94.25 307 ILE A O 1
ATOM 2427 N N . THR A 1 308 ? 4.845 -0.187 -10.586 1.00 86.56 308 THR A N 1
ATOM 2428 C CA . THR A 1 308 ? 5.136 0.173 -9.196 1.00 86.56 308 THR A CA 1
ATOM 2429 C C . THR A 1 308 ? 4.341 1.401 -8.782 1.00 86.56 308 THR A C 1
ATOM 2431 O O . THR A 1 308 ? 4.242 2.354 -9.557 1.00 86.56 308 THR A O 1
ATOM 2434 N N . CYS A 1 309 ? 3.809 1.387 -7.567 1.00 80.00 309 CYS A N 1
ATOM 2435 C CA . CYS A 1 309 ? 3.012 2.462 -6.993 1.00 80.00 309 CYS A CA 1
ATOM 2436 C C . CYS A 1 309 ? 3.331 2.608 -5.506 1.00 80.00 309 CYS A C 1
ATOM 2438 O O . CYS A 1 309 ? 3.201 1.644 -4.759 1.00 80.00 309 CYS A O 1
ATOM 2440 N N . ASP A 1 310 ? 3.639 3.817 -5.055 1.00 66.25 310 ASP A N 1
ATOM 2441 C CA . ASP A 1 310 ? 3.909 4.080 -3.642 1.00 66.25 310 ASP A CA 1
ATOM 2442 C C . ASP A 1 310 ? 2.828 5.018 -3.090 1.00 66.25 310 ASP A C 1
ATOM 2444 O O . ASP A 1 310 ? 2.673 6.170 -3.527 1.00 66.25 310 ASP A O 1
ATOM 2448 N N . SER A 1 311 ? 2.029 4.487 -2.163 1.00 58.09 311 SER A N 1
ATOM 2449 C CA . SER A 1 311 ? 1.010 5.221 -1.425 1.00 58.09 311 SER A CA 1
ATOM 2450 C C . SER A 1 311 ? 1.680 6.135 -0.416 1.00 58.09 311 SER A C 1
ATOM 2452 O O . SER A 1 311 ? 2.514 5.719 0.382 1.00 58.09 311 SER A O 1
ATOM 2454 N N . LEU A 1 312 ? 1.170 7.357 -0.319 1.00 49.91 312 LEU A N 1
ATOM 2455 C CA . LEU A 1 312 ? 1.608 8.345 0.669 1.00 49.91 312 LEU A CA 1
ATOM 2456 C C . LEU A 1 312 ? 1.377 7.927 2.144 1.00 49.91 312 LEU A C 1
ATOM 2458 O O . LEU A 1 312 ? 1.849 8.601 3.050 1.00 49.91 312 LEU A O 1
ATOM 2462 N N . ASN A 1 313 ? 0.677 6.810 2.390 1.00 46.88 313 ASN A N 1
ATOM 2463 C CA . ASN A 1 313 ? 0.277 6.317 3.716 1.00 46.88 313 ASN A CA 1
ATOM 2464 C C . ASN A 1 313 ? 1.072 5.087 4.215 1.00 46.88 313 ASN A C 1
ATOM 2466 O O . ASN A 1 313 ? 0.730 4.527 5.256 1.00 46.88 313 ASN A O 1
ATOM 2470 N N . ASN A 1 314 ? 2.098 4.617 3.498 1.00 43.62 314 ASN A N 1
ATOM 2471 C CA . ASN A 1 314 ? 2.737 3.319 3.776 1.00 43.62 314 ASN A CA 1
ATOM 2472 C C . ASN A 1 314 ? 3.763 3.316 4.929 1.00 43.62 314 ASN A C 1
ATOM 2474 O O . ASN A 1 314 ? 4.412 2.309 5.202 1.00 43.62 314 ASN A O 1
ATOM 2478 N N . LEU A 1 315 ? 3.901 4.435 5.636 1.00 50.31 315 LEU A N 1
ATOM 2479 C CA . LEU A 1 315 ? 4.897 4.610 6.691 1.00 50.31 315 LEU A CA 1
ATOM 2480 C C . LEU A 1 315 ? 4.369 4.283 8.098 1.00 50.31 315 LEU A C 1
ATOM 2482 O O . LEU A 1 315 ? 5.083 4.472 9.076 1.00 50.31 315 LEU A O 1
ATOM 2486 N N . GLY A 1 316 ? 3.106 3.855 8.223 1.00 58.78 316 GLY A N 1
ATOM 2487 C CA . GLY A 1 316 ? 2.411 3.722 9.517 1.00 58.78 316 GLY A CA 1
ATOM 2488 C C . GLY A 1 316 ? 2.042 5.067 10.158 1.00 58.78 316 GLY A C 1
ATOM 2489 O O . GLY A 1 316 ? 1.308 5.116 11.139 1.00 58.78 316 GLY A O 1
ATOM 2490 N N . LEU A 1 317 ? 2.492 6.169 9.559 1.00 75.12 317 LEU A N 1
ATOM 2491 C CA . LEU A 1 317 ? 2.251 7.529 10.005 1.00 75.12 317 LEU A CA 1
ATOM 2492 C C . LEU A 1 317 ? 1.073 8.140 9.250 1.00 75.12 317 LEU A C 1
ATOM 2494 O O . LEU A 1 317 ? 0.888 7.932 8.053 1.00 75.12 317 LEU A O 1
ATOM 2498 N N . SER A 1 318 ? 0.275 8.929 9.955 1.00 84.75 318 SER A N 1
ATOM 2499 C CA . SER A 1 318 ? -0.750 9.791 9.378 1.00 84.75 318 SER A CA 1
ATOM 2500 C C . SER A 1 318 ? -0.387 11.247 9.624 1.00 84.75 318 SER A C 1
ATOM 2502 O O . SER A 1 318 ? 0.001 11.613 10.732 1.00 84.75 318 SER A O 1
ATOM 2504 N N . ILE A 1 319 ? -0.553 12.077 8.597 1.00 91.38 319 ILE A N 1
ATOM 2505 C CA . ILE A 1 319 ? -0.363 13.523 8.700 1.00 91.38 319 ILE A CA 1
ATOM 2506 C C . ILE A 1 319 ? -1.734 14.173 8.820 1.00 91.38 319 ILE A C 1
ATOM 2508 O O . ILE A 1 319 ? -2.631 13.941 8.009 1.00 91.38 319 ILE A O 1
ATOM 2512 N N . TYR A 1 320 ? -1.896 15.000 9.838 1.00 93.69 320 TYR A N 1
ATOM 2513 C CA . TYR A 1 320 ? -3.076 15.808 10.072 1.00 93.69 320 TYR A CA 1
ATOM 2514 C C . TYR A 1 320 ? -2.689 17.275 10.023 1.00 93.69 320 TYR A C 1
ATOM 2516 O O . TYR A 1 320 ? -1.560 17.642 10.338 1.00 93.69 320 TYR A O 1
ATOM 2524 N N . ARG A 1 321 ? -3.657 18.119 9.694 1.00 94.38 321 ARG A N 1
ATOM 2525 C CA . ARG A 1 321 ? -3.629 19.544 10.007 1.00 94.38 321 ARG A CA 1
ATOM 2526 C C . ARG A 1 321 ? -4.918 19.906 10.715 1.00 94.38 321 ARG A C 1
ATOM 2528 O O . ARG A 1 321 ? -5.983 19.451 10.301 1.00 94.38 321 ARG A O 1
ATOM 2535 N N . GLY A 1 322 ? -4.859 20.695 11.772 1.00 93.94 322 GLY A N 1
ATOM 2536 C CA . GLY A 1 322 ? -6.054 20.996 12.550 1.00 93.94 322 GLY A CA 1
ATOM 2537 C C . GLY A 1 322 ? -5.867 22.168 13.484 1.00 93.94 322 GLY A C 1
ATOM 2538 O O . GLY A 1 322 ? -4.742 22.561 13.794 1.00 93.94 322 GLY A 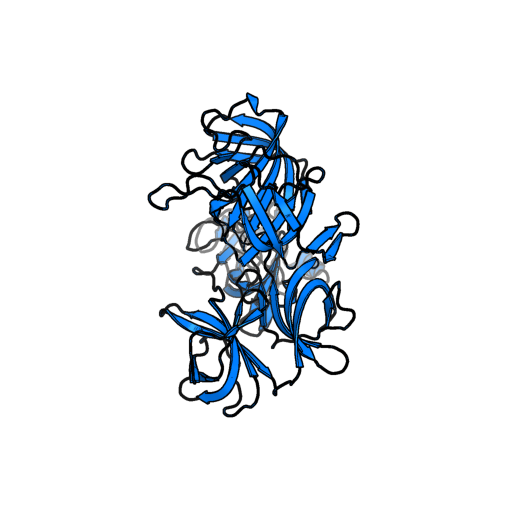O 1
ATOM 2539 N N . ARG A 1 323 ? -6.993 22.730 13.918 1.00 94.94 323 ARG A N 1
ATOM 2540 C CA . ARG A 1 323 ? -7.007 23.844 14.861 1.00 94.94 323 ARG A CA 1
ATOM 2541 C C . ARG A 1 323 ? -7.100 23.322 16.282 1.00 94.94 323 ARG A C 1
ATOM 2543 O O . ARG A 1 323 ? -8.000 22.548 16.599 1.00 94.94 323 ARG A O 1
ATOM 2550 N N . ILE A 1 324 ? -6.169 23.748 17.123 1.00 96.12 324 ILE A N 1
ATOM 2551 C CA . ILE A 1 324 ? -6.068 23.306 18.511 1.00 96.12 324 ILE A CA 1
ATOM 2552 C C . ILE A 1 324 ? -7.235 23.883 19.306 1.00 96.12 324 ILE A C 1
ATOM 2554 O O . ILE A 1 324 ? -7.411 25.099 19.365 1.00 96.12 324 ILE A O 1
ATOM 2558 N N . SER A 1 325 ? -8.006 23.016 19.949 1.00 96.62 325 SER A N 1
ATOM 2559 C CA . SER A 1 325 ? -9.081 23.403 20.861 1.00 96.62 325 SER A CA 1
ATOM 2560 C C . SER A 1 325 ? -8.696 23.228 22.322 1.00 96.62 325 SER A C 1
ATOM 2562 O O . SER A 1 325 ? -9.162 23.993 23.162 1.00 96.62 325 SER A O 1
ATOM 2564 N N . ASP A 1 326 ? -7.855 22.235 22.625 1.00 95.75 326 ASP A N 1
ATOM 2565 C CA . ASP A 1 326 ? -7.409 21.941 23.985 1.00 95.75 326 ASP A CA 1
ATOM 2566 C C . ASP A 1 326 ? -5.970 21.430 24.033 1.00 95.75 326 ASP A C 1
ATOM 2568 O O . ASP A 1 326 ? -5.533 20.729 23.118 1.00 95.75 326 ASP A O 1
ATOM 2572 N N . VAL A 1 327 ? -5.238 21.790 25.089 1.00 94.25 327 VAL A N 1
ATOM 2573 C CA . VAL A 1 327 ? -3.876 21.310 25.343 1.00 94.25 327 VAL A CA 1
ATOM 2574 C C . VAL A 1 327 ? -3.802 20.868 26.795 1.00 94.25 327 VAL A C 1
ATOM 2576 O O . VAL A 1 327 ? -3.881 21.689 27.699 1.00 94.25 327 VAL A O 1
ATOM 2579 N N . GLU A 1 328 ? -3.591 19.579 27.036 1.00 87.38 328 GLU A N 1
ATOM 2580 C CA . GLU A 1 328 ? -3.201 19.096 28.356 1.00 87.38 328 GLU A CA 1
ATOM 2581 C C . GLU A 1 328 ? -1.669 18.967 28.364 1.00 87.38 328 GLU A C 1
ATOM 2583 O O . GLU A 1 328 ? -1.143 18.033 27.744 1.00 87.38 328 GLU A O 1
ATOM 2588 N N . PRO A 1 329 ? -0.930 19.895 29.010 1.00 83.94 329 PRO A N 1
ATOM 2589 C CA . PRO A 1 329 ? 0.524 19.950 28.904 1.00 83.94 329 PRO A CA 1
ATOM 2590 C C . PRO A 1 329 ? 1.180 18.601 29.197 1.00 83.94 329 PRO A C 1
ATOM 2592 O O . PRO A 1 329 ? 0.772 17.892 30.119 1.00 83.94 329 PRO A O 1
ATOM 2595 N N . GLU A 1 330 ? 2.188 18.257 28.394 1.00 78.00 330 GLU A N 1
ATOM 2596 C CA . GLU A 1 330 ? 2.956 17.003 28.469 1.00 78.00 330 GLU A CA 1
ATOM 2597 C C . GLU A 1 330 ? 2.161 15.706 28.228 1.00 78.00 330 GLU A C 1
ATOM 2599 O O . GLU A 1 330 ? 2.759 14.631 28.224 1.00 78.00 330 GLU A O 1
ATOM 2604 N N . LYS A 1 331 ? 0.840 15.775 28.013 1.00 77.00 331 LYS A N 1
ATOM 2605 C CA . LYS A 1 331 ? -0.026 14.592 27.932 1.00 77.00 331 LYS A CA 1
ATOM 2606 C C . LYS A 1 331 ? -0.780 14.476 26.626 1.00 77.00 331 LYS A C 1
ATOM 2608 O O . LYS A 1 331 ? -0.770 13.408 26.019 1.00 77.00 331 LYS A O 1
ATOM 2613 N N . SER A 1 332 ? -1.485 15.525 26.215 1.00 85.38 332 SER A N 1
ATOM 2614 C CA . SER A 1 332 ? -2.352 15.434 25.046 1.00 85.38 332 SER A CA 1
ATOM 2615 C C . SER A 1 332 ? -2.673 16.782 24.413 1.00 85.38 332 SER A C 1
ATOM 2617 O O . SER A 1 332 ? -2.537 17.848 25.011 1.00 85.38 332 SER A O 1
ATOM 2619 N N . ILE A 1 333 ? -3.119 16.714 23.167 1.00 93.75 333 ILE A N 1
ATOM 2620 C CA . ILE A 1 333 ? -3.627 17.837 22.387 1.00 93.75 333 ILE A CA 1
ATOM 2621 C C . ILE A 1 333 ? -4.930 17.416 21.723 1.00 93.75 333 ILE A C 1
ATOM 2623 O O . ILE A 1 333 ? -5.030 16.314 21.183 1.00 93.75 333 ILE A O 1
ATOM 2627 N N . THR A 1 334 ? -5.926 18.294 21.735 1.00 89.88 334 THR A N 1
ATOM 2628 C CA . THR A 1 334 ? -7.189 18.089 21.025 1.00 89.88 334 THR A CA 1
ATOM 2629 C C . THR A 1 334 ? -7.350 19.139 19.941 1.00 89.88 334 THR A C 1
ATOM 2631 O O . THR A 1 334 ? -7.158 20.331 20.185 1.00 89.88 334 THR A O 1
ATOM 2634 N N . VAL A 1 335 ? -7.729 18.694 18.746 1.00 94.94 335 VAL A N 1
ATOM 2635 C CA . VAL A 1 335 ? -8.105 19.564 17.627 1.00 94.94 335 VAL A CA 1
ATOM 2636 C C . VAL A 1 335 ? -9.623 19.551 17.447 1.00 94.94 335 VAL A C 1
ATOM 2638 O O . VAL A 1 335 ? -10.221 18.477 17.456 1.00 94.94 335 VAL A O 1
ATOM 2641 N N . GLU A 1 336 ? -10.251 20.724 17.293 1.00 90.12 336 GLU A N 1
ATOM 2642 C CA . GLU A 1 336 ? -11.721 20.855 17.146 1.00 90.12 336 GLU A CA 1
ATOM 2643 C C . GLU A 1 336 ? -12.220 20.365 15.787 1.00 90.12 336 GLU A C 1
ATOM 2645 O O . GLU A 1 336 ? -13.297 19.788 15.662 1.00 90.12 336 GLU A O 1
ATOM 2650 N N . SER A 1 337 ? -11.417 20.608 14.760 1.00 84.50 337 SER A N 1
ATOM 2651 C CA . SER A 1 337 ? -11.620 20.144 13.398 1.00 84.50 337 SER A CA 1
ATOM 2652 C C . SER A 1 337 ? -10.254 19.946 12.765 1.00 84.50 337 SER A C 1
ATOM 2654 O O . SER A 1 337 ? -9.285 20.642 13.096 1.00 84.50 337 SER A O 1
ATOM 2656 N N . PHE A 1 338 ? -10.163 18.963 11.883 1.00 91.06 338 PHE A N 1
ATOM 2657 C CA . PHE A 1 338 ? -8.905 18.603 11.257 1.00 91.06 338 PHE A CA 1
ATOM 2658 C C . PHE A 1 338 ? -9.129 18.092 9.843 1.00 91.06 338 PHE A C 1
ATOM 2660 O O . PHE A 1 338 ? -10.221 17.667 9.478 1.00 91.06 338 PHE A O 1
ATOM 2667 N N . ALA A 1 339 ? -8.072 18.114 9.047 1.00 88.56 339 ALA A N 1
ATOM 2668 C CA . ALA A 1 339 ? -7.999 17.361 7.817 1.00 88.56 339 ALA A CA 1
ATOM 2669 C C . ALA A 1 339 ? -6.851 16.360 7.900 1.00 88.56 339 ALA A C 1
ATOM 2671 O O . ALA A 1 339 ? -5.774 16.690 8.397 1.00 88.56 339 ALA A O 1
ATOM 2672 N N . ARG A 1 340 ? -7.086 15.141 7.425 1.00 87.56 340 ARG A N 1
ATOM 2673 C CA . ARG A 1 340 ? -6.053 14.117 7.279 1.00 87.56 340 ARG A CA 1
ATOM 2674 C C . ARG A 1 340 ? -5.533 14.145 5.849 1.00 87.56 340 ARG A C 1
ATOM 2676 O O . ARG A 1 340 ? -6.327 14.233 4.915 1.00 87.56 340 ARG A O 1
ATOM 2683 N N . LEU A 1 341 ? -4.220 14.084 5.680 1.00 84.69 341 LEU A N 1
ATOM 2684 C CA . LEU A 1 341 ? -3.623 13.946 4.362 1.00 84.69 341 LEU A CA 1
ATOM 2685 C C . LEU A 1 341 ? -3.904 12.534 3.837 1.00 84.69 341 LEU A C 1
ATOM 2687 O O . LEU A 1 341 ? -3.623 11.548 4.520 1.00 84.69 341 LEU A O 1
ATOM 2691 N N . ASN A 1 342 ? -4.462 12.445 2.635 1.00 72.69 342 ASN A N 1
ATOM 2692 C CA . ASN A 1 342 ? -4.632 11.203 1.899 1.00 72.69 342 ASN A CA 1
ATOM 2693 C C . ASN A 1 342 ? -4.202 11.423 0.450 1.00 72.69 342 ASN A C 1
ATOM 2695 O O . ASN A 1 342 ? -4.789 12.224 -0.287 1.00 72.69 342 ASN A O 1
ATOM 2699 N N . GLY A 1 343 ? -3.131 10.748 0.046 1.00 72.81 343 GLY A N 1
ATOM 2700 C CA . GLY A 1 343 ? -2.458 11.128 -1.181 1.00 72.81 343 GLY A CA 1
ATOM 2701 C C . GLY A 1 343 ? -1.943 12.571 -1.057 1.00 72.81 343 GLY A C 1
ATOM 2702 O O . GLY A 1 343 ? -1.385 12.955 -0.033 1.00 72.81 343 GLY A O 1
ATOM 2703 N N . VAL A 1 344 ? -2.197 13.396 -2.072 1.00 72.38 344 VAL A N 1
ATOM 2704 C CA . VAL A 1 344 ? -1.904 14.843 -2.047 1.00 72.38 344 VAL A CA 1
ATOM 2705 C C . VAL A 1 344 ? -3.108 15.711 -1.659 1.00 72.38 344 VAL A C 1
ATOM 2707 O O . VAL A 1 344 ? -3.065 16.935 -1.779 1.00 72.38 344 VAL A O 1
ATOM 2710 N N . THR A 1 345 ? -4.190 15.085 -1.194 1.00 75.50 345 THR A N 1
ATOM 2711 C CA . THR A 1 345 ? -5.459 15.748 -0.868 1.00 75.50 345 THR A CA 1
ATOM 2712 C C . THR A 1 345 ? -5.759 15.698 0.626 1.00 75.50 345 THR A C 1
ATOM 2714 O O . THR A 1 345 ? -5.223 14.869 1.359 1.00 75.50 345 THR A O 1
ATOM 2717 N N . TRP A 1 346 ? -6.615 16.605 1.093 1.00 83.25 346 TRP A N 1
ATOM 2718 C CA . TRP A 1 346 ? -6.940 16.760 2.508 1.00 83.25 346 TRP A CA 1
ATOM 2719 C C . TRP A 1 346 ? -8.388 16.359 2.788 1.00 83.25 346 TRP A C 1
ATOM 2721 O O . TRP A 1 346 ? -9.320 17.034 2.356 1.00 83.25 346 TRP A O 1
ATOM 2731 N N . GLU A 1 347 ? -8.577 15.295 3.562 1.00 81.81 347 GLU A N 1
ATOM 2732 C CA . GLU A 1 347 ? -9.890 14.791 3.967 1.00 81.81 347 GLU A CA 1
ATOM 2733 C C . GLU A 1 347 ? -10.340 15.459 5.266 1.00 81.81 347 GLU A C 1
ATOM 2735 O O . GLU A 1 347 ? -9.785 15.203 6.336 1.00 81.81 347 GLU A O 1
ATOM 2740 N N . PHE A 1 348 ? -11.340 16.336 5.178 1.00 83.19 348 PHE A N 1
ATOM 2741 C CA . PHE A 1 348 ? -11.817 17.119 6.315 1.00 83.19 348 PHE A CA 1
ATOM 2742 C C . PHE A 1 348 ? -12.749 16.328 7.243 1.00 83.19 348 PHE A C 1
ATOM 2744 O O . PHE A 1 348 ? -13.621 15.582 6.804 1.00 83.19 348 PHE A O 1
ATOM 2751 N N . THR A 1 349 ? -12.596 16.547 8.548 1.00 78.69 349 THR A N 1
ATOM 2752 C CA . THR A 1 349 ? -13.444 16.019 9.618 1.00 78.69 349 THR A CA 1
ATOM 2753 C C . THR A 1 349 ? -13.701 17.110 10.661 1.00 78.69 349 THR A C 1
ATOM 2755 O O . THR A 1 349 ? -12.782 17.756 11.162 1.00 78.69 349 THR A O 1
ATOM 2758 N N . ASN A 1 350 ? -14.970 17.300 11.022 1.00 82.06 350 ASN A N 1
ATOM 2759 C CA . ASN A 1 350 ? -15.417 18.266 12.036 1.00 82.06 350 ASN A CA 1
ATOM 2760 C C . ASN A 1 350 ? -15.662 17.637 13.419 1.00 82.06 350 ASN A C 1
ATOM 2762 O O . ASN A 1 350 ? -16.271 18.259 14.284 1.00 82.06 350 ASN A O 1
ATOM 2766 N N . THR A 1 351 ? -15.257 16.384 13.603 1.00 78.81 351 THR A N 1
ATOM 2767 C CA . THR A 1 351 ? -15.323 15.699 14.893 1.00 78.81 351 THR A CA 1
ATOM 2768 C C . THR A 1 351 ? -13.997 15.909 15.614 1.00 78.81 351 THR A C 1
ATOM 2770 O O . THR A 1 351 ? -12.962 15.597 15.019 1.00 78.81 351 THR A O 1
ATOM 2773 N N . PRO A 1 352 ? -13.994 16.409 16.862 1.00 84.12 352 PRO A N 1
ATOM 2774 C CA . PRO A 1 352 ? -12.760 16.612 17.595 1.00 84.12 352 PRO A CA 1
ATOM 2775 C C . PRO A 1 352 ? -11.945 15.329 17.736 1.00 84.12 352 PRO A C 1
ATOM 2777 O O . PRO A 1 352 ? -12.501 14.236 17.881 1.00 84.12 352 PRO A O 1
ATOM 2780 N N . LYS A 1 353 ? -10.620 15.465 17.722 1.00 86.81 353 LYS A N 1
ATOM 2781 C CA . LYS A 1 353 ? -9.701 14.340 17.908 1.00 86.81 353 LYS A CA 1
ATOM 2782 C C . LYS A 1 353 ? -8.602 14.700 18.889 1.00 86.81 353 LYS A C 1
ATOM 2784 O O . LYS A 1 353 ? -7.976 15.750 18.760 1.00 86.81 353 LYS A O 1
ATOM 2789 N N . THR A 1 354 ? -8.369 13.801 19.837 1.00 83.31 354 THR A N 1
ATOM 2790 C CA . THR A 1 354 ? -7.307 13.918 20.835 1.00 83.31 354 THR A CA 1
ATOM 2791 C C . THR A 1 354 ? -6.137 13.020 20.454 1.00 83.31 354 THR A C 1
ATOM 2793 O O . THR A 1 354 ? -6.323 11.863 20.067 1.00 83.31 354 THR A O 1
ATOM 2796 N N . PHE A 1 355 ? -4.936 13.570 20.565 1.00 89.06 355 PHE A N 1
ATOM 2797 C CA . PHE A 1 355 ? -3.669 12.901 20.326 1.00 89.06 355 PHE A CA 1
ATOM 2798 C C . PHE A 1 355 ? -2.817 12.947 21.595 1.00 89.06 355 PHE A C 1
ATOM 2800 O O . PHE A 1 355 ? -2.862 13.925 22.341 1.00 89.06 355 PHE A O 1
ATOM 2807 N N . ASN A 1 356 ? -2.036 11.899 21.826 1.00 73.62 356 ASN A N 1
ATOM 2808 C CA . ASN A 1 356 ? -1.188 11.733 22.997 1.00 73.62 356 ASN A CA 1
ATOM 2809 C C . ASN A 1 356 ? 0.219 12.264 22.717 1.00 73.62 356 ASN A C 1
ATOM 2811 O O . ASN A 1 356 ? 0.812 11.961 21.680 1.00 73.62 356 ASN A O 1
ATOM 2815 N N . ILE A 1 357 ? 0.759 13.004 23.677 1.00 78.81 357 ILE A N 1
ATOM 2816 C CA . ILE A 1 357 ? 2.141 13.471 23.695 1.00 78.81 357 ILE A CA 1
ATOM 2817 C C . ILE A 1 357 ? 2.981 12.449 24.462 1.00 78.81 357 ILE A C 1
ATOM 2819 O O . ILE A 1 357 ? 2.638 12.069 25.581 1.00 78.81 357 ILE A O 1
ATOM 2823 N N . ASP A 1 358 ? 4.105 12.044 23.879 1.00 74.56 358 ASP A N 1
ATOM 2824 C CA . ASP A 1 358 ? 5.156 11.296 24.564 1.00 74.56 358 ASP A CA 1
ATOM 2825 C C . ASP A 1 358 ? 6.422 12.154 24.584 1.00 74.56 358 ASP A C 1
ATOM 2827 O O . ASP A 1 358 ? 7.055 12.372 23.555 1.00 74.56 358 ASP A O 1
ATOM 2831 N N . LEU A 1 359 ? 6.827 12.632 25.761 1.00 66.44 359 LEU A N 1
ATOM 2832 C CA . LEU A 1 359 ? 8.003 13.499 25.906 1.00 66.44 359 LEU A CA 1
ATOM 2833 C C . LEU A 1 359 ? 9.329 12.845 25.477 1.00 66.44 359 LEU A C 1
ATOM 2835 O O . LEU A 1 359 ? 10.337 13.543 25.366 1.00 66.44 359 LEU A O 1
ATOM 2839 N N . THR A 1 360 ? 9.363 11.525 25.280 1.00 55.12 360 THR A N 1
ATOM 2840 C CA . THR A 1 360 ? 10.552 10.802 24.811 1.00 55.12 360 THR A CA 1
ATOM 2841 C C . THR A 1 360 ? 10.638 10.701 23.288 1.00 55.12 360 THR A C 1
ATOM 2843 O O . THR A 1 360 ? 11.726 10.453 22.764 1.00 55.12 360 THR A O 1
ATOM 2846 N N . VAL A 1 361 ? 9.524 10.928 22.582 1.00 67.75 361 VAL A N 1
ATOM 2847 C CA . VAL A 1 361 ? 9.406 10.747 21.126 1.00 67.75 361 VAL A CA 1
ATOM 2848 C C . VAL A 1 361 ? 8.927 12.021 20.432 1.00 67.75 361 VAL A C 1
ATOM 2850 O O . VAL A 1 361 ? 9.563 12.469 19.477 1.00 67.75 361 VAL A O 1
ATOM 2853 N N . THR A 1 362 ? 7.845 12.628 20.926 1.00 75.56 362 THR A N 1
ATOM 2854 C CA . THR A 1 362 ? 7.173 13.775 20.316 1.00 75.56 362 THR A CA 1
ATOM 2855 C C . THR A 1 362 ? 8.100 14.980 20.204 1.00 75.56 362 THR A C 1
ATOM 2857 O O . THR A 1 362 ? 8.667 15.459 21.189 1.00 75.56 362 THR A O 1
ATOM 2860 N N . ARG A 1 363 ? 8.201 15.524 18.991 1.00 78.56 363 ARG A N 1
ATOM 2861 C CA . ARG A 1 363 ? 8.952 16.750 18.696 1.00 78.56 363 ARG A CA 1
ATOM 2862 C C . ARG A 1 363 ? 8.013 17.910 18.397 1.00 78.56 363 ARG A C 1
ATOM 2864 O O . ARG A 1 363 ? 6.918 17.707 17.880 1.00 78.56 363 ARG A O 1
ATOM 2871 N N . LEU A 1 364 ? 8.479 19.125 18.665 1.00 83.06 364 LEU A N 1
ATOM 2872 C CA . LEU A 1 364 ? 7.812 20.363 18.277 1.00 83.06 364 LEU A CA 1
ATOM 2873 C C . LEU A 1 364 ? 8.723 21.147 17.344 1.00 83.06 364 LEU A C 1
ATOM 2875 O O . LEU A 1 364 ? 9.839 21.481 17.731 1.00 83.06 364 LEU A O 1
ATOM 2879 N N . PHE A 1 365 ? 8.246 21.459 16.147 1.00 85.44 365 PHE A N 1
ATOM 2880 C CA . PHE A 1 365 ? 8.910 22.368 15.222 1.00 85.44 365 PHE A CA 1
ATOM 2881 C C . PHE A 1 365 ? 8.130 23.682 15.153 1.00 85.44 365 PHE A C 1
ATOM 2883 O O . PHE A 1 365 ? 6.943 23.702 14.821 1.00 85.44 365 PHE A O 1
ATOM 2890 N N . THR A 1 366 ? 8.804 24.778 15.477 1.00 85.31 366 THR A N 1
ATOM 2891 C CA . THR A 1 366 ? 8.294 26.147 15.384 1.00 85.31 366 THR A CA 1
ATOM 2892 C C . THR A 1 366 ? 9.102 26.937 14.361 1.00 85.31 366 THR A C 1
ATOM 2894 O O . THR A 1 366 ? 10.129 26.467 13.874 1.00 85.31 366 THR A O 1
ATOM 2897 N N . GLU A 1 367 ? 8.662 28.147 14.023 1.00 86.75 367 GLU A N 1
ATOM 2898 C CA . GLU A 1 367 ? 9.405 29.042 13.118 1.00 86.75 367 GLU A CA 1
ATOM 2899 C C . GLU A 1 367 ? 10.843 29.326 13.604 1.00 86.75 367 GLU A C 1
ATOM 2901 O O . GLU A 1 367 ? 11.735 29.533 12.787 1.00 86.75 367 GLU A O 1
ATOM 2906 N N . ASP A 1 368 ? 11.090 29.232 14.918 1.00 79.12 368 ASP A N 1
ATOM 2907 C CA . ASP A 1 368 ? 12.414 29.373 15.544 1.00 79.12 368 ASP A CA 1
ATOM 2908 C C . ASP A 1 368 ? 13.236 28.062 15.559 1.00 79.12 368 ASP A C 1
ATOM 2910 O O . ASP A 1 368 ? 14.365 28.024 16.055 1.00 79.12 368 ASP A O 1
ATOM 2914 N N . GLY A 1 369 ? 12.676 26.966 15.038 1.00 75.19 369 GLY A N 1
ATOM 2915 C CA . GLY A 1 369 ? 13.296 25.648 14.949 1.00 75.19 369 GLY A CA 1
ATOM 2916 C C . GLY A 1 369 ? 12.735 24.615 15.924 1.00 75.19 369 GLY A C 1
ATOM 2917 O O . GLY A 1 369 ? 11.528 24.516 16.128 1.00 75.19 369 GLY A O 1
ATOM 2918 N N . ILE A 1 370 ? 13.600 23.758 16.476 1.00 73.06 370 ILE A N 1
ATOM 2919 C CA . ILE A 1 370 ? 13.156 22.683 17.376 1.00 73.06 370 ILE A CA 1
ATOM 2920 C C . ILE A 1 370 ? 12.779 23.291 18.732 1.00 73.06 370 ILE A C 1
ATOM 2922 O O . ILE A 1 370 ? 13.643 23.692 19.510 1.00 73.06 370 ILE A O 1
ATOM 2926 N N . GLY A 1 371 ? 11.479 23.329 19.011 1.00 70.12 371 GLY A N 1
ATOM 2927 C CA . GLY A 1 371 ? 10.905 23.776 20.270 1.00 70.12 371 GLY A CA 1
ATOM 2928 C C . GLY A 1 371 ? 10.905 22.689 21.347 1.00 70.12 371 GLY A C 1
ATOM 2929 O O . GLY A 1 371 ? 11.001 21.489 21.082 1.00 70.12 371 GLY A O 1
ATOM 2930 N N . SER A 1 372 ? 10.761 23.119 22.598 1.00 75.00 372 SER A N 1
ATOM 2931 C CA . SER A 1 372 ? 10.614 22.225 23.747 1.00 75.00 372 SER A CA 1
ATOM 2932 C C . SER A 1 372 ? 9.148 21.840 23.941 1.00 75.00 372 SER A C 1
ATOM 2934 O O . SER A 1 372 ? 8.290 22.702 24.127 1.00 75.00 372 SER A O 1
ATOM 2936 N N . MET A 1 373 ? 8.855 20.536 23.997 1.00 77.75 373 MET A N 1
ATOM 2937 C CA . MET A 1 373 ? 7.504 20.045 24.315 1.00 77.75 373 MET A CA 1
ATOM 2938 C C . MET A 1 373 ? 7.023 20.432 25.722 1.00 77.75 373 MET A C 1
ATOM 2940 O O . MET A 1 373 ? 5.825 20.384 25.978 1.00 77.75 373 MET A O 1
ATOM 2944 N N . ARG A 1 374 ? 7.918 20.857 26.625 1.00 72.06 374 ARG A N 1
ATOM 2945 C CA . ARG A 1 374 ? 7.530 21.392 27.945 1.00 72.06 374 ARG A CA 1
ATOM 2946 C C . ARG A 1 374 ? 6.938 22.796 27.869 1.00 72.06 374 ARG A C 1
ATOM 2948 O O . ARG A 1 374 ? 6.179 23.184 28.749 1.00 72.06 374 ARG A O 1
ATOM 2955 N N . ASP A 1 375 ? 7.266 23.532 26.811 1.00 78.06 375 ASP A N 1
ATOM 2956 C CA . ASP A 1 375 ? 6.733 24.874 26.570 1.00 78.06 375 ASP A CA 1
ATOM 2957 C C . ASP A 1 375 ? 5.414 24.810 25.774 1.00 78.06 375 ASP A C 1
ATOM 2959 O O . ASP A 1 375 ? 4.697 25.809 25.644 1.00 78.06 375 ASP A O 1
ATOM 2963 N N . PHE A 1 376 ? 5.056 23.617 25.277 1.00 82.50 376 PHE A N 1
ATOM 2964 C CA . PHE A 1 376 ? 3.796 23.351 24.596 1.00 82.50 376 PHE A CA 1
ATOM 2965 C C . PHE A 1 376 ? 2.635 23.340 25.598 1.00 82.50 376 PHE A C 1
ATOM 2967 O O . PHE A 1 376 ? 2.444 22.403 26.374 1.00 82.50 376 PHE A O 1
ATOM 2974 N N . SER A 1 377 ? 1.869 24.428 25.600 1.00 87.88 377 SER A N 1
ATOM 2975 C CA . SER A 1 377 ? 0.858 24.734 26.612 1.00 87.88 377 SER A CA 1
ATOM 2976 C C . SER A 1 377 ? -0.387 25.375 25.994 1.00 87.88 377 SER A C 1
ATOM 2978 O O . SER A 1 377 ? -0.507 25.526 24.780 1.00 87.88 377 SER A O 1
ATOM 2980 N N . GLU A 1 378 ? -1.309 25.809 26.848 1.00 90.75 378 GLU A N 1
ATOM 2981 C CA . GLU A 1 378 ? -2.551 26.510 26.505 1.00 90.75 378 GLU A CA 1
ATOM 2982 C C . GLU A 1 378 ? -2.384 27.688 25.526 1.00 90.75 378 GLU A C 1
ATOM 2984 O O . GLU A 1 378 ? -3.318 28.011 24.798 1.00 90.75 378 GLU A O 1
ATOM 2989 N N . ASN A 1 379 ? -1.199 28.302 25.442 1.00 91.88 379 ASN A N 1
ATOM 2990 C CA . ASN A 1 379 ? -0.912 29.392 24.500 1.00 91.88 379 ASN A CA 1
ATOM 2991 C C . ASN A 1 379 ? -1.003 28.973 23.018 1.00 91.88 379 ASN A C 1
ATOM 2993 O O . ASN A 1 379 ? -1.111 29.830 22.141 1.00 91.88 379 ASN A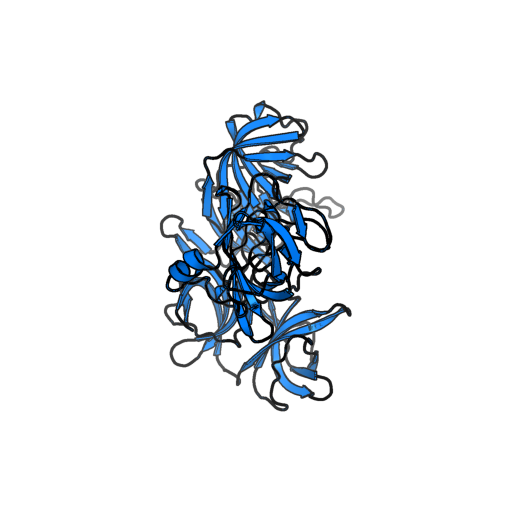 O 1
ATOM 2997 N N . TYR A 1 380 ? -0.975 27.668 22.733 1.00 92.31 380 TYR A N 1
ATOM 2998 C CA . TYR A 1 380 ? -1.173 27.126 21.389 1.00 92.31 380 TYR A CA 1
ATOM 2999 C C . TYR A 1 380 ? -2.657 26.964 21.021 1.00 92.31 380 TYR A C 1
ATOM 3001 O O . TYR A 1 380 ? -2.974 26.676 19.865 1.00 92.31 380 TYR A O 1
ATOM 3009 N N . LYS A 1 381 ? -3.594 27.181 21.957 1.00 95.00 381 LYS A N 1
ATOM 3010 C CA . LYS A 1 381 ? -5.032 27.134 21.661 1.00 95.00 381 LYS A CA 1
ATOM 3011 C C . LYS A 1 381 ? -5.404 28.101 20.542 1.00 95.00 381 LYS A C 1
ATOM 3013 O O . LYS A 1 381 ? -4.982 29.253 20.500 1.00 95.00 381 LYS A O 1
ATOM 3018 N N . GLY A 1 382 ? -6.234 27.617 19.627 1.00 92.69 382 GLY A N 1
ATOM 3019 C CA . GLY A 1 382 ? -6.696 28.348 18.456 1.00 92.69 382 GLY A CA 1
ATOM 3020 C C . GLY A 1 382 ? -5.695 28.410 17.303 1.00 92.69 382 GLY A C 1
ATOM 3021 O O . GLY A 1 382 ? -6.101 28.840 16.219 1.00 92.69 382 GLY A O 1
ATOM 3022 N N . GLN A 1 383 ? -4.445 27.970 17.489 1.00 93.88 383 GLN A N 1
ATOM 3023 C CA . GLN A 1 383 ? -3.468 27.871 16.405 1.00 93.88 383 GLN A CA 1
ATOM 3024 C C . GLN A 1 383 ? -3.765 26.659 15.517 1.00 93.88 383 GLN A C 1
ATOM 3026 O O . GLN A 1 383 ? -4.316 25.654 15.971 1.00 93.88 383 GLN A O 1
ATOM 3031 N N . THR A 1 384 ? -3.412 26.764 14.236 1.00 93.50 384 THR A N 1
ATOM 3032 C CA . THR A 1 384 ? -3.444 25.629 13.307 1.00 93.50 384 THR A CA 1
ATOM 3033 C C . THR A 1 384 ? -2.066 24.998 13.274 1.00 93.50 384 THR A C 1
ATOM 3035 O O . THR A 1 384 ? -1.079 25.703 13.101 1.00 93.50 384 THR A O 1
ATOM 3038 N N . VAL A 1 385 ? -2.011 23.682 13.439 1.00 96.12 385 VAL A N 1
ATOM 3039 C CA . VAL A 1 385 ? -0.761 22.919 13.434 1.00 96.12 385 VAL A CA 1
ATOM 3040 C C . VAL A 1 385 ? -0.877 21.718 12.517 1.00 96.12 385 VAL A C 1
ATOM 3042 O O . VAL A 1 385 ? -1.977 21.206 12.283 1.00 96.12 385 VAL A O 1
ATOM 3045 N N . TYR A 1 386 ? 0.268 21.242 12.045 1.00 96.62 386 TYR A N 1
ATOM 3046 C CA . TYR A 1 386 ? 0.399 19.894 11.519 1.00 96.62 386 TYR A CA 1
ATOM 3047 C C . TYR A 1 386 ? 0.756 18.920 12.636 1.00 96.62 386 TYR A C 1
ATOM 3049 O O . TYR A 1 386 ? 1.526 19.250 13.537 1.00 96.62 386 TYR A O 1
ATOM 3057 N N . ILE A 1 387 ? 0.216 17.708 12.551 1.00 95.88 387 ILE A N 1
ATOM 3058 C CA . ILE A 1 387 ? 0.482 16.611 13.480 1.00 95.88 387 ILE A CA 1
ATOM 3059 C C . ILE A 1 387 ? 0.833 15.381 12.648 1.00 95.88 387 ILE A C 1
ATOM 3061 O O . ILE A 1 387 ? 0.021 14.933 11.841 1.00 95.88 387 ILE A O 1
ATOM 3065 N N . VAL A 1 388 ? 2.021 14.822 12.852 1.00 92.75 388 VAL A N 1
ATOM 3066 C CA . VAL A 1 388 ? 2.400 13.503 12.334 1.00 92.75 388 VAL A CA 1
ATOM 3067 C C . VAL A 1 388 ? 2.229 12.499 13.467 1.00 92.75 388 VAL A C 1
ATOM 3069 O O . VAL A 1 388 ? 2.808 12.691 14.538 1.00 92.75 388 VAL A O 1
ATOM 3072 N N . SER A 1 389 ? 1.421 11.457 13.266 1.00 84.44 389 SER A N 1
ATOM 3073 C CA . SER A 1 389 ? 1.111 10.485 14.322 1.00 84.44 389 SER A CA 1
ATOM 3074 C C . SER A 1 389 ? 1.083 9.039 13.836 1.00 84.44 389 SER A C 1
ATOM 3076 O O . SER A 1 389 ? 0.631 8.761 12.724 1.00 84.44 389 SER A O 1
ATOM 3078 N N . ASP A 1 390 ? 1.480 8.118 14.712 1.00 77.25 390 ASP A N 1
ATOM 3079 C CA . ASP A 1 390 ? 1.136 6.696 14.635 1.00 77.25 390 ASP A CA 1
ATOM 3080 C C . ASP A 1 390 ? -0.108 6.460 15.505 1.00 77.25 390 ASP A C 1
ATOM 3082 O O . ASP A 1 390 ? -0.094 6.611 16.732 1.00 77.25 390 ASP A O 1
ATOM 3086 N N . GLY A 1 391 ? -1.246 6.192 14.863 1.00 70.94 391 GLY A N 1
ATOM 3087 C CA . GLY A 1 391 ? -2.539 6.147 15.544 1.00 70.94 391 GLY A CA 1
ATOM 3088 C C . GLY A 1 391 ? -2.846 7.470 16.259 1.00 70.94 391 GLY A C 1
ATOM 3089 O O . GLY A 1 391 ? -3.035 8.505 15.612 1.00 70.94 391 GLY A O 1
ATOM 3090 N N . THR A 1 392 ? -2.931 7.432 17.591 1.00 73.50 392 THR A N 1
ATOM 3091 C CA . THR A 1 392 ? -3.112 8.619 18.446 1.00 73.50 392 THR A CA 1
ATOM 3092 C C . THR A 1 392 ? -1.806 9.157 19.028 1.00 73.50 392 THR A C 1
ATOM 3094 O O . THR A 1 392 ? -1.842 10.218 19.637 1.00 73.50 392 THR A O 1
ATOM 3097 N N . SER A 1 393 ? -0.678 8.463 18.882 1.00 76.88 393 SER A N 1
ATOM 3098 C CA . SER A 1 393 ? 0.615 8.867 19.450 1.00 76.88 393 SER A CA 1
ATOM 3099 C C . SER A 1 393 ? 1.359 9.799 18.499 1.00 76.88 393 SER A C 1
ATOM 3101 O O . SER A 1 393 ? 1.515 9.486 17.321 1.00 76.88 393 SER A O 1
ATOM 3103 N N . ILE A 1 394 ? 1.797 10.959 18.989 1.00 83.38 394 ILE A N 1
ATOM 3104 C CA . ILE A 1 394 ? 2.411 11.993 18.149 1.00 83.38 394 ILE A CA 1
ATOM 3105 C C . ILE A 1 394 ? 3.916 11.773 18.001 1.00 83.38 394 ILE A C 1
ATOM 3107 O O . ILE A 1 394 ? 4.643 11.707 18.990 1.00 83.38 394 ILE A O 1
ATOM 3111 N N . GLU A 1 395 ? 4.387 11.811 16.758 1.00 83.38 395 GLU A N 1
ATOM 3112 C CA . GLU A 1 395 ? 5.811 11.860 16.414 1.00 83.38 395 GLU A CA 1
ATOM 3113 C C . GLU A 1 395 ? 6.303 13.309 16.288 1.00 83.38 395 GLU A C 1
ATOM 3115 O O . GLU A 1 395 ? 7.371 13.674 16.784 1.00 83.38 395 GLU A O 1
ATOM 3120 N N . LEU A 1 396 ? 5.503 14.169 15.650 1.00 89.94 396 LEU A N 1
ATOM 3121 C CA . LEU A 1 396 ? 5.858 15.564 15.401 1.00 89.94 396 LEU A CA 1
ATOM 3122 C C . LEU A 1 396 ? 4.629 16.474 15.405 1.00 89.94 396 LEU A C 1
ATOM 3124 O O . LEU A 1 396 ? 3.614 16.163 14.784 1.00 89.94 396 LEU A O 1
ATOM 3128 N N . ILE A 1 397 ? 4.772 17.636 16.035 1.00 93.19 397 ILE A N 1
ATOM 3129 C CA . ILE A 1 397 ? 3.901 18.801 15.875 1.00 93.19 397 ILE A CA 1
ATOM 3130 C C . ILE A 1 397 ? 4.701 19.875 15.143 1.00 93.19 397 ILE A C 1
ATOM 3132 O O . ILE A 1 397 ? 5.828 20.168 15.536 1.00 93.19 397 ILE A O 1
ATOM 3136 N N . SER A 1 398 ? 4.129 20.480 14.104 1.00 94.88 398 SER A N 1
ATOM 3137 C CA . SER A 1 398 ? 4.738 21.622 13.416 1.00 94.88 398 SER A CA 1
ATOM 3138 C C . SER A 1 398 ? 3.772 22.798 13.325 1.00 94.88 398 SER A C 1
ATOM 3140 O O . SER A 1 398 ? 2.596 22.620 12.999 1.00 94.88 398 SER A O 1
ATOM 3142 N N . THR A 1 399 ? 4.279 24.006 13.579 1.00 94.19 399 THR A N 1
ATOM 3143 C CA . THR A 1 399 ? 3.548 25.269 13.380 1.00 94.19 399 THR A CA 1
ATOM 3144 C C . THR A 1 399 ? 3.689 25.823 11.961 1.00 94.19 399 THR A C 1
ATOM 3146 O O . THR A 1 399 ? 3.394 26.995 11.738 1.00 94.19 399 THR A O 1
ATOM 3149 N N . ALA A 1 400 ? 4.185 25.025 11.009 1.00 93.75 400 ALA A N 1
ATOM 3150 C CA . ALA A 1 400 ? 4.369 25.467 9.634 1.00 93.75 400 ALA A CA 1
ATOM 3151 C C . ALA A 1 400 ? 3.064 25.984 9.003 1.00 93.75 400 ALA A C 1
ATOM 3153 O O . ALA A 1 400 ? 1.970 25.523 9.357 1.00 93.75 400 ALA A O 1
ATOM 3154 N N . PRO A 1 401 ? 3.156 26.933 8.056 1.00 91.62 401 PRO A N 1
ATOM 3155 C CA . PRO A 1 401 ? 1.983 27.543 7.457 1.00 91.62 401 PRO A CA 1
ATOM 3156 C C . PRO A 1 401 ? 1.207 26.564 6.564 1.00 91.62 401 PRO A C 1
ATOM 3158 O O . PRO A 1 401 ? 1.651 25.477 6.186 1.00 91.62 401 PRO A O 1
ATOM 3161 N N . TYR A 1 402 ? -0.014 26.955 6.223 1.00 89.56 402 TYR A N 1
ATOM 3162 C CA . TYR A 1 402 ? -0.943 26.115 5.477 1.00 89.56 402 TYR A CA 1
ATOM 3163 C C . TYR A 1 402 ? -0.451 25.795 4.052 1.00 89.56 402 TYR A C 1
ATOM 3165 O O . TYR A 1 402 ? -0.179 26.687 3.260 1.00 89.56 402 TYR A O 1
ATOM 3173 N N . ALA A 1 403 ? -0.424 24.517 3.684 1.00 91.00 403 ALA A N 1
ATOM 3174 C CA . ALA A 1 403 ? 0.124 24.039 2.424 1.00 91.00 403 ALA A CA 1
ATOM 3175 C C . ALA A 1 403 ? -0.917 23.247 1.631 1.00 91.00 403 ALA A C 1
ATOM 3177 O O . ALA A 1 403 ? -1.646 22.403 2.170 1.00 91.00 403 ALA A O 1
ATOM 3178 N N . ASN A 1 404 ? -1.007 23.548 0.339 1.00 88.56 404 ASN A N 1
ATOM 3179 C CA . ASN A 1 404 ? -2.000 22.979 -0.570 1.00 88.56 404 ASN A CA 1
ATOM 3180 C C . ASN A 1 404 ? -1.592 23.030 -2.049 1.00 88.56 404 ASN A C 1
ATOM 3182 O O . ASN A 1 404 ? -2.465 22.859 -2.890 1.00 88.56 404 ASN A O 1
ATOM 3186 N N . SER A 1 405 ? -0.315 23.259 -2.375 1.00 90.12 405 SER A N 1
ATOM 3187 C CA . SER A 1 405 ? 0.196 23.155 -3.750 1.00 90.12 405 SER A CA 1
ATOM 3188 C C . SER A 1 405 ? 1.155 21.964 -3.858 1.00 90.12 405 SER A C 1
ATOM 3190 O O . SER A 1 405 ? 2.342 22.110 -3.552 1.00 90.12 405 SER A O 1
ATOM 3192 N N . PRO A 1 406 ? 0.661 20.767 -4.220 1.00 88.94 406 PRO A N 1
ATOM 3193 C CA . PRO A 1 406 ? 1.492 19.578 -4.312 1.00 88.94 406 PRO A CA 1
ATOM 3194 C C . PRO A 1 406 ? 2.410 19.601 -5.536 1.00 88.94 406 PRO A C 1
ATOM 3196 O O . PRO A 1 406 ? 2.037 20.041 -6.622 1.00 88.94 406 PRO A O 1
ATOM 3199 N N . VAL A 1 407 ? 3.608 19.070 -5.346 1.00 88.31 407 VAL A N 1
ATOM 3200 C CA . VAL A 1 407 ? 4.664 18.903 -6.339 1.00 88.31 407 VAL A CA 1
ATOM 3201 C C . VAL A 1 407 ? 5.273 17.520 -6.171 1.00 88.31 407 VAL A C 1
ATOM 3203 O O . VAL A 1 407 ? 5.367 17.013 -5.056 1.00 88.31 407 VAL A O 1
ATOM 3206 N N . SER A 1 408 ? 5.726 16.913 -7.258 1.00 86.00 408 SER A N 1
ATOM 3207 C CA . SER A 1 408 ? 6.634 15.775 -7.216 1.00 86.00 408 SER A CA 1
ATOM 3208 C C . SER A 1 408 ? 7.832 16.034 -8.117 1.00 86.00 408 SER A C 1
ATOM 3210 O O . SER A 1 408 ? 7.717 16.720 -9.128 1.00 86.00 408 SER A O 1
ATOM 3212 N N . GLY A 1 409 ? 8.989 15.504 -7.744 1.00 83.06 409 GLY A N 1
ATOM 3213 C CA . GLY A 1 409 ? 10.205 15.645 -8.528 1.00 83.06 409 GLY A CA 1
ATOM 3214 C C . GLY A 1 409 ? 11.360 14.874 -7.912 1.00 83.06 409 GLY A C 1
ATOM 3215 O O . GLY A 1 409 ? 11.217 14.212 -6.880 1.00 83.06 409 GLY A O 1
ATOM 3216 N N . ARG A 1 410 ? 12.518 14.958 -8.561 1.00 86.12 410 ARG A N 1
ATOM 3217 C CA . ARG A 1 410 ? 13.764 14.363 -8.084 1.00 86.12 410 ARG A CA 1
ATOM 3218 C C . ARG A 1 410 ? 14.741 15.455 -7.693 1.00 86.12 410 ARG A C 1
ATOM 3220 O O . ARG A 1 410 ? 15.030 16.314 -8.522 1.00 86.12 410 ARG A O 1
ATOM 3227 N N . ILE A 1 411 ? 15.289 15.371 -6.484 1.00 93.50 411 ILE A N 1
ATOM 3228 C CA . ILE A 1 411 ? 16.301 16.314 -6.006 1.00 93.50 411 ILE A CA 1
ATOM 3229 C C . ILE A 1 411 ? 17.520 16.225 -6.928 1.00 93.50 411 ILE A C 1
ATOM 3231 O O . ILE A 1 411 ? 18.150 15.169 -7.029 1.00 93.50 411 ILE A O 1
ATOM 3235 N N . SER A 1 412 ? 17.830 17.304 -7.640 1.00 93.75 412 SER A N 1
ATOM 3236 C CA . SER A 1 412 ? 19.049 17.429 -8.446 1.00 93.75 412 SER A CA 1
ATOM 3237 C C . SER A 1 412 ? 20.187 18.043 -7.652 1.00 93.75 412 SER A C 1
ATOM 3239 O O . SER A 1 412 ? 21.333 17.663 -7.873 1.00 93.75 412 SER A O 1
ATOM 3241 N N . ASN A 1 413 ? 19.865 18.962 -6.746 1.00 93.81 413 ASN A N 1
ATOM 3242 C CA . ASN A 1 413 ? 20.824 19.715 -5.956 1.00 93.81 413 ASN A CA 1
ATOM 3243 C C . ASN A 1 413 ? 20.182 20.178 -4.638 1.00 93.81 413 ASN A C 1
ATOM 3245 O O . ASN A 1 413 ? 18.956 20.285 -4.538 1.00 93.81 413 ASN A O 1
ATOM 3249 N N . MET A 1 414 ? 21.012 20.453 -3.636 1.00 93.25 414 MET A N 1
ATOM 3250 C CA . MET A 1 414 ? 20.604 20.978 -2.333 1.00 93.25 414 MET A CA 1
ATOM 3251 C C . MET A 1 414 ? 21.539 22.116 -1.919 1.00 93.25 414 MET A C 1
ATOM 3253 O O . MET A 1 414 ? 22.749 22.042 -2.126 1.00 93.25 414 MET A O 1
ATOM 3257 N N . THR A 1 415 ? 20.995 23.172 -1.321 1.00 89.06 415 THR A N 1
ATOM 3258 C CA . THR A 1 415 ? 21.757 24.351 -0.883 1.00 89.06 415 THR A CA 1
ATOM 3259 C C . THR A 1 415 ? 21.457 24.678 0.586 1.00 89.06 415 THR A C 1
ATOM 3261 O O . THR A 1 415 ? 20.544 24.115 1.188 1.00 89.06 415 THR A O 1
ATOM 3264 N N . GLY A 1 416 ? 22.307 25.500 1.215 1.00 83.12 416 GLY A N 1
ATOM 3265 C CA . GLY A 1 416 ? 22.169 25.895 2.630 1.00 83.12 416 GLY A CA 1
ATOM 3266 C C . GLY A 1 416 ? 22.894 25.011 3.648 1.00 83.12 416 GLY A C 1
ATOM 3267 O O . GLY A 1 416 ? 22.991 25.364 4.826 1.00 83.12 416 GLY A O 1
ATOM 3268 N N . GLU A 1 417 ? 23.466 23.885 3.214 1.00 83.00 417 GLU A N 1
ATOM 3269 C CA . GLU A 1 417 ? 24.237 23.007 4.095 1.00 83.00 417 GLU A CA 1
ATOM 3270 C C . GLU A 1 417 ? 25.543 23.677 4.542 1.00 83.00 417 GLU A C 1
ATOM 3272 O O . GLU A 1 417 ? 26.376 24.099 3.736 1.00 83.00 417 GLU A O 1
ATOM 3277 N N . LEU A 1 418 ? 25.752 23.738 5.856 1.00 79.44 418 LEU A N 1
ATOM 3278 C CA . LEU A 1 418 ? 27.017 24.164 6.450 1.00 79.44 418 LEU A CA 1
ATOM 3279 C C . LEU A 1 418 ? 27.649 22.981 7.161 1.00 79.44 418 LEU A C 1
ATOM 3281 O O . LEU A 1 418 ? 26.961 22.270 7.886 1.00 79.44 418 LEU A O 1
ATOM 3285 N N . TYR A 1 419 ? 28.959 22.811 7.006 1.00 76.81 419 TYR A N 1
ATOM 3286 C CA . TYR A 1 419 ? 29.731 21.795 7.716 1.00 76.81 419 TYR A CA 1
ATOM 3287 C C . TYR A 1 419 ? 30.762 22.447 8.632 1.00 76.81 419 TYR A C 1
ATOM 3289 O O . TYR A 1 419 ? 31.332 23.491 8.304 1.00 76.81 419 TYR A O 1
ATOM 3297 N N . ASP A 1 420 ? 31.013 21.834 9.786 1.00 75.56 420 ASP A N 1
ATOM 3298 C CA . ASP A 1 420 ? 32.109 22.246 10.654 1.00 75.56 420 ASP A CA 1
ATOM 3299 C C . ASP A 1 420 ? 33.464 21.827 10.055 1.00 75.56 420 ASP A C 1
ATOM 3301 O O . ASP A 1 420 ? 33.557 21.113 9.054 1.00 75.56 420 ASP A O 1
ATOM 3305 N N . SER A 1 421 ? 34.555 22.260 10.687 1.00 73.88 421 SER A N 1
ATOM 3306 C CA . SER A 1 421 ? 35.922 21.938 10.258 1.00 73.88 421 SER A CA 1
ATOM 3307 C C . SER A 1 421 ? 36.282 20.446 10.341 1.00 73.88 421 SER A C 1
ATOM 3309 O O . SER A 1 421 ? 37.387 20.069 9.947 1.00 73.88 421 SER A O 1
ATOM 3311 N N . ILE A 1 422 ? 35.381 19.605 10.856 1.00 70.44 422 ILE A N 1
ATOM 3312 C CA . ILE A 1 422 ? 35.541 18.162 11.066 1.00 70.44 422 ILE A CA 1
ATOM 3313 C C . ILE A 1 422 ? 34.567 17.376 10.155 1.00 70.44 422 ILE A C 1
ATOM 3315 O O . ILE A 1 422 ? 34.612 16.148 10.117 1.00 70.44 422 ILE A O 1
ATOM 3319 N N . GLY A 1 423 ? 33.742 18.068 9.358 1.00 67.25 423 GLY A N 1
ATOM 3320 C CA . GLY A 1 423 ? 32.820 17.479 8.387 1.00 67.25 423 GLY A CA 1
ATOM 3321 C C . GLY A 1 423 ? 31.444 17.104 8.944 1.00 67.25 423 GLY A C 1
ATOM 3322 O O . GLY A 1 423 ? 30.717 16.366 8.282 1.00 67.25 423 GLY A O 1
ATOM 3323 N N . ASN A 1 424 ? 31.058 17.586 10.131 1.00 65.38 424 ASN A N 1
ATOM 3324 C CA . ASN A 1 424 ? 29.703 17.389 10.658 1.00 65.38 424 ASN A CA 1
ATOM 3325 C C . ASN A 1 424 ? 28.755 18.467 10.133 1.00 65.38 424 ASN A C 1
ATOM 3327 O O . ASN A 1 424 ? 29.139 19.630 10.036 1.00 65.38 424 ASN A O 1
ATOM 3331 N N . LEU A 1 425 ? 27.507 18.089 9.846 1.00 66.62 425 LEU A N 1
ATOM 3332 C CA . LEU A 1 425 ? 26.466 19.022 9.416 1.00 66.62 425 LEU A CA 1
ATOM 3333 C C . LEU A 1 425 ? 26.098 19.983 10.563 1.00 66.62 425 LEU A C 1
ATOM 3335 O O . LEU A 1 425 ? 25.694 19.551 11.642 1.00 66.62 425 LEU A O 1
ATOM 3339 N N . VAL A 1 426 ? 26.249 21.281 10.311 1.00 73.44 426 VAL A N 1
ATOM 3340 C CA . VAL A 1 426 ? 25.985 22.411 11.220 1.00 73.44 426 VAL A CA 1
ATOM 3341 C C . VAL A 1 426 ? 24.631 23.049 10.926 1.00 73.44 426 VAL A C 1
ATOM 3343 O O . VAL A 1 426 ? 23.923 23.424 11.856 1.00 73.44 426 VAL A O 1
ATOM 3346 N N . SER A 1 427 ? 24.269 23.160 9.646 1.00 76.88 427 SER A N 1
ATOM 3347 C CA . SER A 1 427 ? 22.966 23.662 9.202 1.00 76.88 427 SER A CA 1
ATOM 3348 C C . SER A 1 427 ? 22.346 22.682 8.226 1.00 76.88 427 SER A C 1
ATOM 3350 O O . SER A 1 427 ? 23.044 22.147 7.366 1.00 76.88 427 SER A O 1
ATOM 3352 N N . ASN A 1 428 ? 21.041 22.456 8.372 1.00 82.56 428 ASN A N 1
ATOM 3353 C CA . ASN A 1 428 ? 20.269 21.698 7.397 1.00 82.56 428 ASN A CA 1
ATOM 3354 C C . ASN A 1 428 ? 20.232 22.463 6.066 1.00 82.56 428 ASN A C 1
ATOM 3356 O O . ASN A 1 428 ? 20.336 23.692 6.089 1.00 82.56 428 ASN A O 1
ATOM 3360 N N . PRO A 1 429 ? 20.039 21.759 4.942 1.00 87.62 429 PRO A N 1
ATOM 3361 C CA . PRO A 1 429 ? 19.725 22.427 3.691 1.00 87.62 429 PRO A CA 1
ATOM 3362 C C . PRO A 1 429 ? 18.435 23.238 3.838 1.00 87.62 429 PRO A C 1
ATOM 3364 O O . PRO A 1 429 ? 17.485 22.775 4.480 1.00 87.62 429 PRO A O 1
ATOM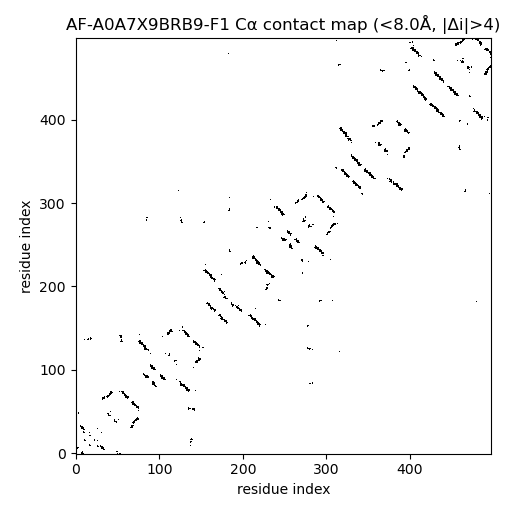 3367 N N . ASP A 1 430 ? 18.428 24.435 3.262 1.00 92.31 430 ASP A N 1
ATOM 3368 C CA . ASP A 1 430 ? 17.315 25.389 3.297 1.00 92.31 430 ASP A CA 1
ATOM 3369 C C . ASP A 1 430 ? 16.658 25.586 1.926 1.00 92.31 430 ASP A C 1
ATOM 3371 O O . ASP A 1 430 ? 15.616 26.226 1.850 1.00 92.31 430 ASP A O 1
ATOM 3375 N N . SER A 1 431 ? 17.198 24.981 0.865 1.00 95.38 431 SER A N 1
ATOM 3376 C CA . SER A 1 431 ? 16.575 24.923 -0.457 1.00 95.38 431 SER A CA 1
ATOM 3377 C C . SER A 1 431 ? 16.947 23.628 -1.190 1.00 95.38 431 SER A C 1
ATOM 3379 O O . SER A 1 431 ? 17.993 23.008 -0.952 1.00 95.38 431 SER A O 1
ATOM 3381 N N . ILE A 1 432 ? 16.040 23.181 -2.060 1.00 96.62 432 ILE A N 1
ATOM 3382 C CA . ILE A 1 432 ? 16.217 22.034 -2.952 1.00 96.62 432 ILE A CA 1
ATOM 3383 C C . ILE A 1 432 ? 15.853 22.406 -4.385 1.00 96.62 432 ILE A C 1
ATOM 3385 O O . ILE A 1 432 ? 14.847 23.064 -4.643 1.00 96.62 432 ILE A O 1
ATOM 3389 N N . GLU A 1 433 ? 16.634 21.901 -5.330 1.00 97.25 433 GLU A N 1
ATOM 3390 C CA . GLU A 1 433 ? 16.321 21.975 -6.753 1.00 97.25 433 GLU A CA 1
ATOM 3391 C C . GLU A 1 433 ? 15.728 20.639 -7.204 1.00 97.25 433 GLU A C 1
ATOM 3393 O O . GLU A 1 433 ? 16.268 19.567 -6.905 1.00 97.25 433 GLU A O 1
ATOM 3398 N N . LEU A 1 434 ? 14.594 20.691 -7.899 1.00 94.00 434 LEU A N 1
ATOM 3399 C CA . LEU A 1 434 ? 13.895 19.527 -8.417 1.00 94.00 434 LEU A CA 1
ATOM 3400 C C . LEU A 1 434 ? 13.971 19.472 -9.935 1.00 94.00 434 LEU A C 1
ATOM 3402 O O . LEU A 1 434 ? 13.664 20.440 -10.620 1.00 94.00 434 LEU A O 1
ATOM 3406 N N . THR A 1 435 ? 14.268 18.275 -10.432 1.00 89.69 435 THR A N 1
ATOM 3407 C CA . THR A 1 435 ? 14.173 17.891 -11.845 1.00 89.69 435 THR A CA 1
ATOM 3408 C C . THR A 1 435 ? 13.029 16.909 -12.067 1.00 89.69 435 THR A C 1
ATOM 3410 O O . THR A 1 435 ? 12.583 16.236 -11.132 1.00 89.69 435 THR A O 1
ATOM 3413 N N . ASN A 1 436 ? 12.582 16.770 -13.321 1.00 83.75 436 ASN A N 1
ATOM 3414 C CA . ASN A 1 436 ? 11.425 15.938 -13.697 1.00 83.75 436 ASN A CA 1
ATOM 3415 C C . ASN A 1 436 ? 10.168 16.320 -12.899 1.00 83.75 436 ASN A C 1
ATOM 3417 O O . ASN A 1 436 ? 9.510 15.466 -12.299 1.00 83.75 436 ASN A O 1
ATOM 3421 N N . VAL A 1 437 ? 9.895 17.622 -12.844 1.00 87.25 437 VAL A N 1
ATOM 3422 C CA . VAL A 1 437 ? 8.886 18.203 -11.965 1.00 87.25 437 VAL A CA 1
ATOM 3423 C C . VAL A 1 437 ? 7.485 17.934 -12.502 1.00 87.25 437 VAL A C 1
ATOM 3425 O O . VAL A 1 437 ? 7.196 18.119 -13.685 1.00 87.25 437 VAL A O 1
ATOM 3428 N N . LEU A 1 438 ? 6.597 17.536 -11.599 1.00 73.81 438 LEU A N 1
ATOM 3429 C CA . LEU A 1 438 ? 5.156 17.499 -11.797 1.00 73.81 438 LEU A CA 1
ATOM 3430 C C . LEU A 1 438 ? 4.513 18.406 -10.747 1.00 73.81 438 LEU A C 1
ATOM 3432 O O . LEU A 1 438 ? 4.844 18.304 -9.567 1.00 73.81 438 LEU A O 1
ATOM 3436 N N . ILE A 1 439 ? 3.585 19.271 -11.151 1.00 85.38 439 ILE A N 1
ATOM 3437 C CA . ILE A 1 439 ? 2.788 20.113 -10.244 1.00 85.38 439 ILE A CA 1
ATOM 3438 C C . ILE A 1 439 ? 1.334 19.650 -10.312 1.00 85.38 439 ILE A C 1
ATOM 3440 O O . ILE A 1 439 ? 0.816 19.435 -11.406 1.00 85.38 439 ILE A O 1
ATOM 3444 N N . TYR A 1 440 ? 0.697 19.465 -9.155 1.00 78.06 440 TYR A N 1
ATOM 3445 C CA . TYR A 1 440 ? -0.706 19.066 -9.077 1.00 78.06 440 TYR A CA 1
ATOM 3446 C C . TYR A 1 440 ? -1.613 20.289 -9.041 1.00 78.06 440 TYR A C 1
ATOM 3448 O O . TYR A 1 440 ? -1.527 21.107 -8.120 1.00 78.06 440 TYR A O 1
ATOM 3456 N N . ASP A 1 441 ? -2.519 20.373 -10.005 1.00 77.00 441 ASP A N 1
ATOM 3457 C CA . ASP A 1 441 ? -3.645 21.288 -9.977 1.00 77.00 441 ASP A CA 1
ATOM 3458 C C . ASP A 1 441 ? -4.785 20.667 -9.155 1.00 77.00 441 ASP A C 1
ATOM 3460 O O . ASP A 1 441 ? -5.349 19.630 -9.513 1.00 77.00 441 ASP A O 1
ATOM 3464 N N . THR A 1 442 ? -5.110 21.287 -8.020 1.00 68.44 442 THR A N 1
ATOM 3465 C CA . THR A 1 442 ? -6.170 20.818 -7.117 1.00 68.44 442 THR A CA 1
ATOM 3466 C C . THR A 1 442 ? -7.582 21.079 -7.633 1.00 68.44 442 THR A C 1
ATOM 3468 O O . THR A 1 442 ? -8.505 20.394 -7.196 1.00 68.44 442 THR A O 1
ATOM 3471 N N . ASP A 1 443 ? -7.763 22.045 -8.534 1.00 71.44 443 ASP A N 1
ATOM 3472 C CA . ASP A 1 443 ? -9.070 22.384 -9.099 1.00 71.44 443 ASP A CA 1
ATOM 3473 C C . ASP A 1 443 ? -9.401 21.436 -10.259 1.00 71.44 443 ASP A C 1
ATOM 3475 O O . ASP A 1 443 ? -10.520 20.924 -10.358 1.00 71.44 443 ASP A O 1
ATOM 3479 N N . GLU A 1 444 ? -8.404 21.126 -11.091 1.00 68.19 444 GLU A N 1
ATOM 3480 C CA . GLU A 1 444 ? -8.542 20.198 -12.221 1.00 68.19 444 GLU A CA 1
ATOM 3481 C C . GLU A 1 444 ? -8.273 18.730 -11.846 1.00 68.19 444 GLU A C 1
ATOM 3483 O O . GLU A 1 444 ? -8.612 17.820 -12.606 1.00 68.19 444 GLU A O 1
ATOM 3488 N N . ASN A 1 445 ? -7.713 18.484 -10.657 1.00 65.25 445 ASN A N 1
ATOM 3489 C CA . ASN A 1 445 ? -7.227 17.181 -10.192 1.00 65.25 445 ASN A CA 1
ATOM 3490 C C . ASN A 1 445 ? -6.232 16.532 -11.172 1.00 65.25 445 ASN A C 1
ATOM 3492 O O . ASN A 1 445 ? -6.340 15.348 -11.515 1.00 65.25 445 ASN A O 1
ATOM 3496 N N . LEU A 1 446 ? -5.265 17.322 -11.647 1.00 67.19 446 LEU A N 1
ATOM 3497 C CA . LEU A 1 446 ? -4.352 16.938 -12.722 1.00 67.19 446 LEU A CA 1
ATOM 3498 C C . LEU A 1 446 ? -2.894 17.235 -12.374 1.00 67.19 446 LEU A C 1
ATOM 3500 O O . LEU A 1 446 ? -2.567 18.326 -11.924 1.00 67.19 446 LEU A O 1
ATOM 3504 N N . TRP A 1 447 ? -2.002 16.271 -12.612 1.00 71.38 447 TRP A N 1
ATOM 3505 C CA . TRP A 1 447 ? -0.562 16.516 -12.574 1.00 71.38 447 TRP A CA 1
ATOM 3506 C C . TRP A 1 447 ? -0.086 16.979 -13.947 1.00 71.38 447 TRP A C 1
ATOM 3508 O O . TRP A 1 447 ? -0.261 16.268 -14.937 1.00 71.38 447 TRP A O 1
ATOM 3518 N N . SER A 1 448 ? 0.560 18.137 -14.003 1.00 74.19 448 SER A N 1
ATOM 3519 C CA . SER A 1 448 ? 1.174 18.669 -15.218 1.00 74.19 448 SER A CA 1
ATOM 3520 C C . SER A 1 448 ? 2.690 18.715 -15.079 1.00 74.19 448 SER A C 1
ATOM 3522 O O . SER A 1 448 ? 3.204 19.142 -14.042 1.00 74.19 448 SER A O 1
ATOM 3524 N N . GLY A 1 449 ? 3.400 18.305 -16.131 1.00 74.94 449 GLY A N 1
ATOM 3525 C CA . GLY A 1 449 ? 4.850 18.464 -16.207 1.00 74.94 449 GLY A CA 1
ATOM 3526 C C . GLY A 1 449 ? 5.256 19.936 -16.165 1.00 74.94 449 GLY A C 1
ATOM 3527 O O . GLY A 1 449 ? 4.554 20.794 -16.702 1.00 74.94 449 GLY A O 1
ATOM 3528 N N . HIS A 1 450 ? 6.384 20.212 -15.526 1.00 87.19 450 HIS A N 1
ATOM 3529 C CA . HIS A 1 450 ? 6.938 21.550 -15.387 1.00 87.19 450 HIS A CA 1
ATOM 3530 C C . HIS A 1 450 ? 8.462 21.510 -15.557 1.00 87.19 450 HIS A C 1
ATOM 3532 O O . HIS A 1 450 ? 9.085 20.464 -15.360 1.00 87.19 450 HIS A O 1
ATOM 3538 N N . ASP A 1 451 ? 9.048 22.650 -15.925 1.00 91.44 451 ASP A N 1
ATOM 3539 C CA . ASP A 1 451 ? 10.499 22.843 -15.892 1.00 91.44 451 ASP A CA 1
ATOM 3540 C C . ASP A 1 451 ? 11.035 22.672 -14.465 1.00 91.44 451 ASP A C 1
ATOM 3542 O O . ASP A 1 451 ? 10.266 22.712 -13.496 1.00 91.44 451 ASP A O 1
ATOM 3546 N N . ASP A 1 452 ? 12.351 22.503 -14.347 1.00 94.00 452 ASP A N 1
ATOM 3547 C CA . ASP A 1 452 ? 13.042 22.400 -13.064 1.00 94.00 452 ASP A CA 1
ATOM 3548 C C . ASP A 1 452 ? 12.678 23.582 -12.152 1.00 94.00 452 ASP A C 1
ATOM 3550 O O . ASP A 1 452 ? 12.533 24.723 -12.605 1.00 94.00 452 ASP A O 1
ATOM 3554 N N . ILE A 1 453 ? 12.491 23.303 -10.862 1.00 95.44 453 ILE A N 1
ATOM 3555 C CA . ILE A 1 453 ? 12.099 24.319 -9.882 1.00 95.44 453 ILE A CA 1
ATOM 3556 C C . ILE A 1 453 ? 12.986 24.271 -8.649 1.00 95.44 453 ILE A C 1
ATOM 3558 O O . ILE A 1 453 ? 13.400 23.202 -8.208 1.00 95.44 453 ILE A O 1
ATOM 3562 N N . GLU A 1 454 ? 13.198 25.436 -8.053 1.00 96.62 454 GLU A N 1
ATOM 3563 C CA . GLU A 1 454 ? 13.781 25.579 -6.725 1.00 96.62 454 GLU A CA 1
ATOM 3564 C C . GLU A 1 454 ? 12.658 25.707 -5.685 1.00 96.62 454 GLU A C 1
ATOM 3566 O O . GLU A 1 454 ? 11.625 26.333 -5.943 1.00 96.62 454 GLU A O 1
ATOM 3571 N N . ILE A 1 455 ? 12.831 25.063 -4.531 1.00 97.19 455 ILE A N 1
ATOM 3572 C CA . ILE A 1 455 ? 11.892 25.101 -3.410 1.00 97.19 455 ILE A CA 1
ATOM 3573 C C . ILE A 1 455 ? 12.668 25.401 -2.130 1.00 97.19 455 ILE A C 1
ATOM 3575 O O . ILE A 1 455 ? 13.470 24.577 -1.687 1.00 97.19 455 ILE A O 1
ATOM 3579 N N . ASP A 1 456 ? 12.335 26.521 -1.493 1.00 97.00 456 ASP A N 1
ATOM 3580 C CA . ASP A 1 456 ? 12.825 26.866 -0.160 1.00 97.00 456 ASP A CA 1
ATOM 3581 C C . ASP A 1 456 ? 12.180 25.969 0.909 1.00 97.00 456 ASP A C 1
ATOM 3583 O O . ASP A 1 456 ? 10.987 25.655 0.857 1.00 97.00 456 ASP A O 1
ATOM 3587 N N . ILE A 1 457 ? 12.960 25.559 1.906 1.00 95.12 457 ILE A N 1
ATOM 3588 C CA . ILE A 1 457 ? 12.547 24.682 3.000 1.00 95.12 457 ILE A CA 1
ATOM 3589 C C . ILE A 1 457 ? 12.660 25.445 4.326 1.00 95.12 457 ILE A C 1
ATOM 3591 O O . ILE A 1 457 ? 13.761 25.602 4.862 1.00 95.12 457 ILE A O 1
ATOM 3595 N N . PRO A 1 458 ? 11.537 25.885 4.920 1.00 92.94 458 PRO A N 1
ATOM 3596 C CA . PRO A 1 458 ? 11.570 26.557 6.209 1.00 92.94 458 PRO A CA 1
ATOM 3597 C C . PRO A 1 458 ? 11.962 25.583 7.326 1.00 92.94 458 PRO A C 1
ATOM 3599 O O . PRO A 1 458 ? 11.751 24.372 7.240 1.00 92.94 458 PRO A O 1
ATOM 3602 N N . VAL A 1 459 ? 12.490 26.112 8.433 1.00 88.50 459 VAL A N 1
ATOM 3603 C CA . VAL A 1 459 ? 13.014 25.295 9.547 1.00 88.50 459 VAL A CA 1
ATOM 3604 C C . VAL A 1 459 ? 11.940 24.391 10.171 1.00 88.50 459 VAL A C 1
ATOM 3606 O O . VAL A 1 459 ? 12.251 23.301 10.653 1.00 88.50 459 VAL A O 1
ATOM 3609 N N . ASN A 1 460 ? 10.672 24.810 10.132 1.00 90.94 460 ASN A N 1
ATOM 3610 C CA . ASN A 1 460 ? 9.531 24.028 10.608 1.00 90.94 460 ASN A CA 1
ATOM 3611 C C . ASN A 1 460 ? 8.882 23.124 9.552 1.00 90.94 460 ASN A C 1
ATOM 3613 O O . ASN A 1 460 ? 7.843 22.522 9.840 1.00 90.94 460 ASN A O 1
ATOM 3617 N N . ALA A 1 461 ? 9.473 22.980 8.366 1.00 93.31 461 ALA A N 1
ATOM 3618 C CA . ALA A 1 461 ? 9.020 21.997 7.395 1.00 93.31 461 ALA A CA 1
ATOM 3619 C C . ALA A 1 461 ? 9.043 20.581 7.989 1.00 93.31 461 ALA A C 1
ATOM 3621 O O . ALA A 1 461 ? 9.915 20.203 8.777 1.00 93.31 461 ALA A O 1
ATOM 3622 N N . ILE A 1 462 ? 8.062 19.781 7.594 1.00 92.94 462 ILE A N 1
ATOM 3623 C CA . ILE A 1 462 ? 7.949 18.385 7.995 1.00 92.94 462 ILE A CA 1
ATOM 3624 C C . ILE A 1 462 ? 8.600 17.547 6.914 1.00 92.94 462 ILE A C 1
ATOM 3626 O O . ILE A 1 462 ? 8.115 17.516 5.784 1.00 92.94 462 ILE A O 1
ATOM 3630 N N . VAL A 1 463 ? 9.658 16.828 7.277 1.00 91.44 463 VAL A N 1
ATOM 3631 C CA . VAL A 1 463 ? 10.312 15.884 6.377 1.00 91.44 463 VAL A CA 1
ATOM 3632 C C . VAL A 1 463 ? 10.091 14.471 6.880 1.00 91.44 463 VAL A C 1
ATOM 3634 O O . VAL A 1 463 ? 10.366 14.161 8.042 1.00 91.44 463 VAL A O 1
ATOM 3637 N N . ILE A 1 464 ? 9.597 13.607 6.001 1.00 87.38 464 ILE A N 1
ATOM 3638 C CA . ILE A 1 464 ? 9.438 12.185 6.278 1.00 87.38 464 ILE A CA 1
ATOM 3639 C C . ILE A 1 464 ? 10.199 11.410 5.213 1.00 87.38 464 ILE A C 1
ATOM 3641 O O . ILE A 1 464 ? 9.958 11.603 4.026 1.00 87.38 464 ILE A O 1
ATOM 3645 N N . LYS A 1 465 ? 11.117 10.546 5.648 1.00 82.19 465 LYS A N 1
ATOM 3646 C CA . LYS A 1 465 ? 11.889 9.669 4.766 1.00 82.19 465 LYS A CA 1
ATOM 3647 C C . LYS A 1 465 ? 11.965 8.263 5.335 1.00 82.19 465 LYS A C 1
ATOM 3649 O O . LYS A 1 465 ? 12.340 8.127 6.499 1.00 82.19 465 LYS A O 1
ATOM 3654 N N . ASP A 1 466 ? 11.613 7.243 4.553 1.00 70.50 466 ASP A N 1
ATOM 3655 C CA . ASP A 1 466 ? 11.672 5.831 4.975 1.00 70.50 466 ASP A CA 1
ATOM 3656 C C . ASP A 1 466 ? 10.954 5.569 6.324 1.00 70.50 466 ASP A C 1
ATOM 3658 O O . ASP A 1 466 ? 11.421 4.818 7.182 1.00 70.50 466 ASP A O 1
ATOM 3662 N N . GLY A 1 467 ? 9.847 6.273 6.582 1.00 68.19 467 GLY A N 1
ATOM 3663 C CA . GLY A 1 467 ? 9.091 6.173 7.842 1.00 68.19 467 GLY A CA 1
ATOM 3664 C C . GLY A 1 467 ? 9.692 6.920 9.028 1.00 68.19 467 GLY A C 1
ATOM 3665 O O . GLY A 1 467 ? 9.125 6.914 10.117 1.00 68.19 467 GLY A O 1
ATOM 3666 N N . LYS A 1 468 ? 10.813 7.612 8.829 1.00 75.06 468 LYS A N 1
ATOM 3667 C CA . LYS A 1 468 ? 11.454 8.444 9.839 1.00 75.06 468 LYS A CA 1
ATOM 3668 C C . LYS A 1 468 ? 11.042 9.902 9.674 1.00 75.06 468 LYS A C 1
ATOM 3670 O O . LYS A 1 468 ? 11.256 10.502 8.623 1.00 75.06 468 LYS A O 1
ATOM 3675 N N . VAL A 1 469 ? 10.529 10.493 10.751 1.00 81.75 469 VAL A N 1
ATOM 3676 C CA . VAL A 1 469 ? 10.209 11.924 10.816 1.00 81.75 469 VAL A CA 1
ATOM 3677 C C . VAL A 1 469 ? 11.446 12.732 11.228 1.00 81.75 469 VAL A C 1
ATOM 3679 O O . VAL A 1 469 ? 12.158 12.388 12.182 1.00 81.75 469 VAL A O 1
ATOM 3682 N N . GLY A 1 470 ? 11.720 13.826 10.521 1.00 78.38 470 GLY A N 1
ATOM 3683 C CA . GLY A 1 470 ? 12.861 14.694 10.794 1.00 78.38 470 GLY A CA 1
ATOM 3684 C C . GLY A 1 470 ? 12.842 16.004 10.010 1.00 78.38 470 GLY A C 1
ATOM 3685 O O . GLY A 1 470 ? 11.783 16.518 9.665 1.00 78.38 470 GLY A O 1
ATOM 3686 N N . SER A 1 471 ? 14.037 16.554 9.787 1.00 83.31 471 SER A N 1
ATOM 3687 C CA . SER A 1 471 ? 14.269 17.785 9.025 1.00 83.31 471 SER A CA 1
ATOM 3688 C C . SER A 1 471 ? 14.855 17.485 7.642 1.00 83.31 471 SER A C 1
ATOM 3690 O O . SER A 1 471 ? 15.120 16.328 7.303 1.00 83.31 471 SER A O 1
ATOM 3692 N N . ALA A 1 472 ? 15.145 18.536 6.870 1.00 87.50 472 ALA A N 1
ATOM 3693 C CA . ALA A 1 472 ? 15.767 18.440 5.549 1.00 87.50 472 ALA A CA 1
ATOM 3694 C C . ALA A 1 472 ? 17.121 17.699 5.535 1.00 87.50 472 ALA A C 1
ATOM 3696 O O . ALA A 1 472 ? 17.521 17.191 4.496 1.00 87.50 472 ALA A O 1
ATOM 3697 N N . SER A 1 473 ? 17.785 17.522 6.688 1.00 84.56 473 SER A N 1
ATOM 3698 C CA . SER A 1 473 ? 19.003 16.695 6.811 1.00 84.56 473 SER A CA 1
ATOM 3699 C C . SER A 1 473 ? 18.841 15.229 6.391 1.00 84.56 473 SER A C 1
ATOM 3701 O O . SER A 1 473 ? 19.847 14.548 6.161 1.00 84.56 473 SER A O 1
ATOM 3703 N N . LEU A 1 474 ? 17.603 14.721 6.342 1.00 87.00 474 LEU A N 1
ATOM 3704 C CA . LEU A 1 474 ? 17.296 13.367 5.875 1.00 87.00 474 LEU A CA 1
ATOM 3705 C C . LEU A 1 474 ? 17.381 13.237 4.350 1.00 87.00 474 LEU A C 1
ATOM 3707 O O . LEU A 1 474 ? 17.599 12.135 3.842 1.00 87.00 474 LEU A O 1
ATOM 3711 N N . LEU A 1 475 ? 17.205 14.347 3.639 1.00 90.38 475 LEU A N 1
ATOM 3712 C CA . LEU A 1 475 ? 17.177 14.385 2.187 1.00 90.38 475 LEU A CA 1
ATOM 3713 C C . LEU A 1 475 ? 18.595 14.305 1.615 1.00 90.38 475 LEU A C 1
ATOM 3715 O O . LEU A 1 475 ? 19.589 14.652 2.264 1.00 90.38 475 LEU A O 1
ATOM 3719 N N . ARG A 1 476 ? 18.686 13.784 0.398 1.00 89.50 476 ARG A N 1
ATOM 3720 C CA . ARG A 1 476 ? 19.916 13.621 -0.369 1.00 89.50 476 ARG A CA 1
ATOM 3721 C C . ARG A 1 476 ? 19.645 13.912 -1.835 1.00 89.50 476 ARG A C 1
ATOM 3723 O O . ARG A 1 476 ? 18.556 13.651 -2.345 1.00 89.50 476 ARG A O 1
ATOM 3730 N N . GLU A 1 477 ? 20.677 14.368 -2.535 1.00 90.69 477 GLU A N 1
ATOM 3731 C CA . GLU A 1 477 ? 20.639 14.429 -3.990 1.00 90.69 477 GLU A CA 1
ATOM 3732 C C . GLU A 1 477 ? 20.237 13.079 -4.582 1.00 90.69 477 GLU A C 1
ATOM 3734 O O . GLU A 1 477 ? 20.752 12.010 -4.240 1.00 90.69 477 GLU A O 1
ATOM 3739 N N . GLY A 1 478 ? 19.303 13.147 -5.517 1.00 83.44 478 GLY A N 1
ATOM 3740 C CA . GLY A 1 478 ? 18.765 12.006 -6.214 1.00 83.44 478 GLY A CA 1
ATOM 3741 C C . GLY A 1 478 ? 17.582 11.315 -5.550 1.00 83.44 478 GLY A C 1
ATOM 3742 O O . GLY A 1 478 ? 17.033 10.417 -6.203 1.00 83.44 478 GLY A O 1
ATOM 3743 N N . ASP A 1 479 ? 17.191 11.736 -4.344 1.00 83.88 479 ASP A N 1
ATOM 3744 C CA . ASP A 1 479 ? 15.928 11.352 -3.717 1.00 83.88 479 ASP A CA 1
ATOM 3745 C C . ASP A 1 479 ? 14.747 11.775 -4.599 1.00 83.88 479 ASP A C 1
ATOM 3747 O O . ASP A 1 479 ? 14.754 12.840 -5.225 1.00 83.88 479 ASP A O 1
ATOM 3751 N N . GLU A 1 480 ? 13.721 10.930 -4.650 1.00 78.62 480 GLU A N 1
ATOM 3752 C CA . GLU A 1 480 ? 12.439 11.280 -5.254 1.00 78.62 480 GLU A CA 1
ATOM 3753 C C . GLU A 1 480 ? 11.479 11.678 -4.157 1.00 78.62 480 GLU A C 1
ATOM 3755 O O . GLU A 1 480 ? 11.280 10.937 -3.197 1.00 78.62 480 GLU A O 1
ATOM 3760 N N . ILE A 1 481 ? 10.881 12.849 -4.317 1.00 85.44 481 ILE A N 1
ATOM 3761 C CA . ILE A 1 481 ? 10.066 13.430 -3.270 1.00 85.44 481 ILE A CA 1
ATOM 3762 C C . ILE A 1 481 ? 8.716 13.888 -3.796 1.00 85.44 481 ILE A C 1
ATOM 3764 O O . ILE A 1 481 ? 8.518 14.189 -4.981 1.00 85.44 481 ILE A O 1
ATOM 3768 N N . LYS A 1 482 ? 7.781 13.970 -2.861 1.00 87.75 482 LYS A N 1
ATOM 3769 C CA . LYS A 1 482 ? 6.521 14.687 -2.994 1.00 87.75 482 LYS A CA 1
ATOM 3770 C C . LYS A 1 482 ? 6.547 15.828 -1.986 1.00 87.75 482 LYS A C 1
ATOM 3772 O O . LYS A 1 482 ? 6.811 15.608 -0.807 1.00 87.75 482 LYS A O 1
ATOM 3777 N N . VAL A 1 483 ? 6.291 17.041 -2.456 1.00 92.56 483 VAL A N 1
ATOM 3778 C CA . VAL A 1 483 ? 6.314 18.262 -1.655 1.00 92.56 483 VAL A CA 1
ATOM 3779 C C . VAL A 1 483 ? 4.936 18.898 -1.673 1.00 92.56 483 VAL A C 1
ATOM 3781 O O . VAL A 1 483 ? 4.407 19.171 -2.742 1.00 92.56 483 VAL A O 1
ATOM 3784 N N . ILE A 1 484 ? 4.345 19.180 -0.516 1.00 93.00 484 ILE A N 1
ATOM 3785 C CA . ILE A 1 484 ? 3.166 20.045 -0.429 1.00 93.00 484 ILE A CA 1
ATOM 3786 C C . ILE A 1 484 ? 3.656 21.429 -0.046 1.00 93.00 484 ILE A C 1
ATOM 3788 O O . ILE A 1 484 ? 4.108 21.652 1.079 1.00 93.00 484 ILE A O 1
ATOM 3792 N N . ARG A 1 485 ? 3.575 22.346 -1.008 1.00 94.94 485 ARG A N 1
ATOM 3793 C CA . ARG A 1 485 ? 4.047 23.715 -0.859 1.00 94.94 485 ARG A CA 1
ATOM 3794 C C . ARG A 1 485 ? 2.966 24.635 -0.317 1.00 94.94 485 ARG A C 1
ATOM 3796 O O . ARG A 1 485 ? 1.764 24.405 -0.518 1.00 94.94 485 ARG A O 1
ATOM 3803 N N . HIS A 1 486 ? 3.397 25.706 0.331 1.00 94.25 486 HIS A N 1
ATOM 3804 C CA . HIS A 1 486 ? 2.526 26.827 0.650 1.00 94.25 486 HIS A CA 1
ATOM 3805 C C . HIS A 1 486 ? 2.084 27.528 -0.647 1.00 94.25 486 HIS A C 1
ATOM 3807 O O . HIS A 1 486 ? 2.878 27.732 -1.558 1.00 94.25 486 HIS A O 1
ATOM 3813 N N . SER A 1 487 ? 0.802 27.873 -0.778 1.00 85.38 487 SER A N 1
ATOM 3814 C CA . SER A 1 487 ? 0.243 28.331 -2.066 1.00 85.38 487 SER A CA 1
ATOM 3815 C C . SER A 1 487 ? 0.706 29.715 -2.514 1.00 85.38 487 SER A C 1
ATOM 3817 O O . SER A 1 487 ? 0.573 30.029 -3.693 1.00 85.38 487 SER A O 1
ATOM 3819 N N . GLN A 1 488 ? 1.211 30.551 -1.604 1.00 87.12 488 GLN A N 1
ATOM 3820 C CA . GLN A 1 488 ? 1.563 31.938 -1.933 1.00 87.12 488 GLN A CA 1
ATOM 3821 C C . GLN A 1 488 ? 3.057 32.134 -2.187 1.00 87.12 488 GLN A C 1
ATOM 3823 O O . GLN A 1 488 ? 3.424 32.774 -3.165 1.00 87.12 488 GLN A O 1
ATOM 3828 N N . ASN A 1 489 ? 3.908 31.609 -1.306 1.00 91.81 489 ASN A N 1
ATOM 3829 C CA . ASN A 1 489 ? 5.366 31.749 -1.395 1.00 91.81 489 ASN A CA 1
ATOM 3830 C C . ASN A 1 489 ? 6.056 30.491 -1.949 1.00 91.81 489 ASN A C 1
ATOM 3832 O O . ASN A 1 489 ? 7.215 30.576 -2.317 1.00 91.81 489 ASN A O 1
ATOM 3836 N N . LEU A 1 490 ? 5.327 29.377 -2.107 1.00 93.75 490 LEU A N 1
ATOM 3837 C CA . LEU A 1 490 ? 5.808 28.123 -2.700 1.00 93.75 490 LEU A CA 1
ATOM 3838 C C . LEU A 1 490 ? 6.866 27.371 -1.877 1.00 93.75 490 LEU A C 1
ATOM 3840 O O . LEU A 1 490 ? 7.421 26.390 -2.368 1.00 93.75 490 LEU A O 1
ATOM 3844 N N . ASP A 1 491 ? 7.047 27.733 -0.608 1.00 96.25 491 ASP A N 1
ATOM 3845 C CA . ASP A 1 491 ? 7.908 27.018 0.338 1.00 96.25 491 ASP A CA 1
ATOM 3846 C C . ASP A 1 491 ? 7.466 25.558 0.513 1.00 96.25 491 ASP A C 1
ATOM 3848 O O . ASP A 1 491 ? 6.271 25.263 0.632 1.00 96.25 491 ASP A O 1
ATOM 3852 N N . GLY A 1 492 ? 8.425 24.638 0.592 1.00 95.62 492 GLY A N 1
ATOM 3853 C CA . GLY A 1 492 ? 8.218 23.210 0.801 1.00 95.62 492 GLY A CA 1
ATOM 3854 C C . GLY A 1 492 ? 7.879 22.877 2.251 1.00 95.62 492 GLY A C 1
ATOM 3855 O O . GLY A 1 492 ? 8.765 22.630 3.063 1.00 95.62 492 GLY A O 1
ATOM 3856 N N . ILE A 1 493 ? 6.586 22.830 2.577 1.00 95.69 493 ILE A N 1
ATOM 3857 C CA . ILE A 1 493 ? 6.117 22.640 3.957 1.00 95.69 493 ILE A CA 1
ATOM 3858 C C . ILE A 1 493 ? 6.095 21.173 4.384 1.00 95.69 493 ILE A C 1
ATOM 3860 O O . ILE A 1 493 ? 6.508 20.849 5.495 1.00 95.69 493 ILE A O 1
ATOM 3864 N N . LEU A 1 494 ? 5.584 20.285 3.531 1.00 93.81 494 LEU A N 1
ATOM 3865 C CA . LEU A 1 494 ? 5.565 18.841 3.782 1.00 93.81 494 LEU A CA 1
ATOM 3866 C C . LEU A 1 494 ? 6.380 18.163 2.693 1.00 93.81 494 LEU A C 1
ATOM 3868 O O . LEU A 1 494 ? 6.000 18.250 1.532 1.00 93.81 494 LEU A O 1
ATOM 3872 N N . ILE A 1 495 ? 7.467 17.492 3.051 1.00 92.88 495 ILE A N 1
ATOM 3873 C CA . ILE A 1 495 ? 8.371 16.827 2.115 1.00 92.88 495 ILE A CA 1
ATOM 3874 C C . ILE A 1 495 ? 8.408 15.346 2.468 1.00 92.88 495 ILE A C 1
ATOM 3876 O O . ILE A 1 495 ? 8.814 14.959 3.564 1.00 92.88 495 ILE A O 1
ATOM 3880 N N . ILE A 1 496 ? 7.960 14.514 1.540 1.00 87.19 496 ILE A N 1
ATOM 3881 C CA . ILE A 1 496 ? 7.844 13.073 1.725 1.00 87.19 496 ILE A CA 1
ATOM 3882 C C . ILE A 1 496 ? 8.753 12.407 0.701 1.00 87.19 496 ILE A C 1
ATOM 3884 O O . ILE A 1 496 ? 8.575 12.600 -0.501 1.00 87.19 496 ILE A O 1
ATOM 3888 N N . CYS A 1 497 ? 9.735 11.667 1.199 1.00 80.75 497 CYS A N 1
ATOM 3889 C CA . CYS A 1 497 ? 10.656 10.847 0.431 1.00 80.75 497 CYS A CA 1
ATOM 3890 C C . CYS A 1 497 ? 10.355 9.380 0.741 1.00 80.75 497 CYS A C 1
ATOM 3892 O O . CYS A 1 497 ? 10.363 8.985 1.910 1.00 80.75 497 CYS A O 1
ATOM 3894 N N . ASP A 1 498 ? 10.089 8.602 -0.300 1.00 64.69 498 ASP A N 1
ATOM 3895 C CA . ASP A 1 498 ? 9.895 7.154 -0.188 1.00 64.69 498 ASP A CA 1
ATOM 3896 C C . ASP A 1 498 ? 11.225 6.398 -0.277 1.00 64.69 498 ASP A C 1
ATOM 3898 O O . ASP A 1 498 ? 12.161 6.905 -0.952 1.00 64.69 498 ASP A O 1
#

Nearest PDB structures (foldseek):
  4gnx-assembly1_A  TM=7.083E-01  e=3.845E-01  Mycosarcoma maydis
  5okz-assembly2_G  TM=3.618E-01  e=5.476E-01  Saccharomyces cerevisiae S288C
  5okz-assembly4_a  TM=3.077E-01  e=3.304E-01  Saccharomyces cerevisiae S288C
  4ifd-assembly1_G  TM=2.345E-01  e=4.474E-01  Saccharomyces cerevisiae S288C

Sequence (498 aa):
NNFSLGYITLYFEDGTGAEFNVAESLATLRTYTYGFNVTVIRDGYYVGIQSIQPGDKVFINLDNDGYIEKISAKSFYKPVIGTVHYKGLNWLTLKKEDGTFAYYSISDTVPIYRNGKPENFSNILAGEKVKLLVQTDGGNIDIAGIEIEKTPSYITGIYRGVFETFDTSRDMLIVSNLQEFINGNWKNTSFIGIKSIKFSEDFKKRPAKRGTGISYFATQVAADGTEKIVAASYRSSSPFEMIIRDSLLSITGSNLYLQNLSENILFNEDTIVVKDGRLVDISAINTLDAVKISMERYNNGFFANIITCDSLNNLGLSIYRGRISDVEPEKSITVESFARLNGVTWEFTNTPKTFNIDLTVTRLFTEDGIGSMRDFSENYKGQTVYIVSDGTSIELISTAPYANSPVSGRISNMTGELYDSIGNLVSNPDSIELTNVLIYDTDENLWSGHDDIEIDIPVNAIVIKDGKVGSASLLREGDEIKVIRHSQNLDGILIICD

pLDDT: mean 83.87, std 10.35, range [43.62, 97.25]